Protein AF-A0A536BRX6-F1 (afdb_monomer_lite)

Radius of gyration: 28.17 Å; chains: 1; bounding box: 70×81×72 Å

Structure (mmCIF, N/CA/C/O backbone):
data_AF-A0A536BRX6-F1
#
_entry.id   AF-A0A536BRX6-F1
#
loop_
_atom_site.group_PDB
_atom_site.id
_atom_site.type_symbol
_atom_site.label_atom_id
_atom_site.label_alt_id
_atom_site.label_comp_id
_atom_site.label_asym_id
_atom_site.label_entity_id
_atom_site.label_seq_id
_atom_site.pdbx_PDB_ins_code
_atom_site.Cartn_x
_atom_site.Cartn_y
_atom_site.Cartn_z
_atom_site.occupancy
_atom_site.B_iso_or_equiv
_atom_site.auth_seq_id
_atom_site.auth_comp_id
_atom_site.auth_asym_id
_atom_site.auth_atom_id
_atom_site.pdbx_PDB_model_num
ATOM 1 N N . MET A 1 1 ? -6.468 -12.268 -11.591 1.00 80.06 1 MET A N 1
ATOM 2 C CA . MET A 1 1 ? -6.627 -13.606 -12.220 1.00 80.06 1 MET A CA 1
ATOM 3 C C . MET A 1 1 ? -5.432 -14.472 -11.866 1.00 80.06 1 MET A C 1
ATOM 5 O O . MET A 1 1 ? -4.335 -13.933 -11.810 1.00 80.06 1 MET A O 1
ATOM 9 N N . VAL A 1 2 ? -5.630 -15.777 -11.646 1.00 78.38 2 VAL A N 1
ATOM 10 C CA . VAL A 1 2 ? -4.553 -16.730 -11.321 1.00 78.38 2 VAL A CA 1
ATOM 11 C C . VAL A 1 2 ? -4.415 -17.770 -12.431 1.00 78.38 2 VAL A C 1
ATOM 13 O O . VAL A 1 2 ? -5.398 -18.395 -12.834 1.00 78.38 2 VAL A O 1
ATOM 16 N N . SER A 1 3 ? -3.195 -17.936 -12.934 1.00 79.31 3 SER A N 1
ATOM 17 C CA . SER A 1 3 ? -2.846 -18.750 -14.097 1.00 79.31 3 SER A CA 1
ATOM 18 C C . SER A 1 3 ? -1.749 -19.757 -13.757 1.00 79.31 3 SER A C 1
ATOM 20 O O . SER A 1 3 ? -0.788 -19.444 -13.060 1.00 79.31 3 SER A O 1
ATOM 22 N N . PHE A 1 4 ? -1.898 -20.967 -14.292 1.00 74.12 4 PHE A N 1
ATOM 23 C CA . PHE A 1 4 ? -0.869 -22.012 -14.283 1.00 74.12 4 PHE A CA 1
ATOM 24 C C . PHE A 1 4 ? -0.484 -22.419 -15.705 1.00 74.12 4 PHE A C 1
ATOM 26 O O . PHE A 1 4 ? 0.065 -23.503 -15.914 1.00 74.12 4 PHE A O 1
ATOM 33 N N . ALA A 1 5 ? -0.805 -21.579 -16.696 1.00 72.62 5 ALA A N 1
ATOM 34 C CA . ALA A 1 5 ? -0.227 -21.755 -18.016 1.00 72.62 5 ALA A CA 1
ATOM 35 C C . ALA A 1 5 ? 1.295 -21.692 -17.873 1.00 72.62 5 ALA A C 1
ATOM 37 O O . ALA A 1 5 ? 1.785 -20.852 -17.125 1.00 72.62 5 ALA A O 1
ATOM 38 N N . PRO A 1 6 ? 2.053 -22.513 -18.602 1.00 75.50 6 PRO A N 1
ATOM 39 C CA . PRO A 1 6 ? 3.494 -22.360 -18.686 1.00 75.50 6 PRO A CA 1
ATOM 40 C C . PRO A 1 6 ? 3.807 -21.134 -19.556 1.00 75.50 6 PRO A C 1
ATOM 42 O O . PRO A 1 6 ? 4.227 -21.264 -20.701 1.00 75.50 6 PRO A O 1
ATOM 45 N N . LEU A 1 7 ? 3.543 -19.920 -19.058 1.00 78.88 7 LEU A N 1
ATOM 46 C CA . LEU A 1 7 ? 3.581 -18.705 -19.882 1.00 78.88 7 LEU A CA 1
ATOM 47 C C . LEU A 1 7 ? 4.975 -18.440 -20.464 1.00 78.88 7 LEU A C 1
ATOM 49 O O . LEU A 1 7 ? 5.087 -17.800 -21.501 1.00 78.88 7 LEU A O 1
ATOM 53 N N . ARG A 1 8 ? 6.031 -18.985 -19.854 1.00 75.62 8 ARG A N 1
ATOM 54 C CA . ARG A 1 8 ? 7.403 -18.910 -20.374 1.00 75.62 8 ARG A CA 1
ATOM 55 C C . ARG A 1 8 ? 7.678 -19.807 -21.585 1.00 75.62 8 ARG A C 1
ATOM 57 O O . ARG A 1 8 ? 8.719 -19.635 -22.217 1.00 75.62 8 ARG A O 1
ATOM 64 N N . GLU A 1 9 ? 6.796 -20.752 -21.911 1.00 76.44 9 GLU A N 1
ATOM 65 C CA . GLU A 1 9 ? 6.904 -21.530 -23.148 1.00 76.44 9 GLU A CA 1
ATOM 66 C C . GLU A 1 9 ? 6.745 -20.626 -24.375 1.00 76.44 9 GLU A C 1
ATOM 68 O O . GLU A 1 9 ? 5.976 -19.661 -24.382 1.00 76.44 9 GLU A O 1
ATOM 73 N N . THR A 1 10 ? 7.474 -20.962 -25.438 1.00 80.62 10 THR A N 1
ATOM 74 C CA . THR A 1 10 ? 7.454 -20.221 -26.700 1.00 80.62 10 THR A CA 1
ATOM 75 C C . THR A 1 10 ? 6.024 -20.047 -27.224 1.00 80.62 10 THR A C 1
ATOM 77 O O . THR A 1 10 ? 5.248 -20.999 -27.292 1.00 80.62 10 THR A O 1
ATOM 80 N N . GLY A 1 11 ? 5.676 -18.818 -27.600 1.00 83.88 11 GLY A N 1
ATOM 81 C CA . GLY A 1 11 ? 4.370 -18.412 -28.111 1.00 83.88 11 GLY A CA 1
ATOM 82 C C . GLY A 1 11 ? 3.308 -18.090 -27.054 1.00 83.88 11 GLY A C 1
ATOM 83 O O . GLY A 1 11 ? 2.299 -17.471 -27.401 1.00 83.88 11 GLY A O 1
ATOM 84 N N . ARG A 1 12 ? 3.482 -18.477 -25.781 1.00 86.69 12 ARG A N 1
ATOM 85 C CA . ARG A 1 12 ? 2.444 -18.294 -24.747 1.00 86.69 12 ARG A CA 1
ATOM 86 C C . ARG A 1 12 ? 2.332 -16.849 -24.272 1.00 86.69 12 ARG A C 1
ATOM 88 O O . ARG A 1 12 ? 1.220 -16.332 -24.165 1.00 86.69 12 ARG A O 1
ATOM 95 N N . LEU A 1 13 ? 3.457 -16.179 -24.031 1.00 88.25 13 LEU A N 1
ATOM 96 C CA . LEU A 1 13 ? 3.479 -14.761 -23.658 1.00 88.25 13 LEU A CA 1
ATOM 97 C C . LEU A 1 13 ? 2.964 -13.873 -24.791 1.00 88.25 13 LEU A C 1
ATOM 99 O O . LEU A 1 13 ? 2.192 -12.944 -24.548 1.00 88.25 13 LEU A O 1
ATOM 103 N N . ARG A 1 14 ? 3.324 -14.191 -26.037 1.00 90.75 14 ARG A N 1
ATOM 104 C CA . ARG A 1 14 ? 2.779 -13.519 -27.216 1.00 90.75 14 ARG A CA 1
ATOM 105 C C . ARG A 1 14 ? 1.269 -13.717 -27.329 1.00 90.75 14 ARG A C 1
ATOM 107 O O . ARG A 1 14 ? 0.565 -12.734 -27.543 1.00 90.75 14 ARG A O 1
ATOM 114 N N . ALA A 1 15 ? 0.762 -14.941 -27.163 1.00 91.00 15 ALA A N 1
ATOM 115 C CA . ALA A 1 15 ? -0.676 -15.226 -27.217 1.00 91.00 15 ALA A CA 1
ATOM 116 C C . ALA A 1 15 ? -1.455 -14.468 -26.129 1.00 91.00 15 ALA A C 1
ATOM 118 O O . ALA A 1 15 ? -2.515 -13.902 -26.398 1.00 91.00 15 ALA A O 1
ATOM 119 N N . LEU A 1 16 ? -0.901 -14.385 -24.917 1.00 92.56 16 LEU A N 1
ATOM 120 C CA . LEU A 1 16 ? -1.467 -13.560 -23.855 1.00 92.56 16 LEU A CA 1
ATOM 121 C C . LEU A 1 16 ? -1.479 -12.073 -24.239 1.00 92.56 16 LEU A C 1
ATOM 123 O O . LEU A 1 16 ? -2.501 -11.409 -24.081 1.00 92.56 16 LEU A O 1
ATOM 127 N N . GLY A 1 17 ? -0.378 -11.553 -24.785 1.00 93.19 17 GLY A N 1
ATOM 128 C CA . GLY A 1 17 ? -0.314 -10.173 -25.269 1.00 93.19 17 GLY A CA 1
ATOM 129 C C . GLY A 1 17 ? -1.340 -9.876 -26.364 1.00 93.19 17 GLY A C 1
ATOM 130 O O . GLY A 1 17 ? -1.975 -8.827 -26.323 1.00 93.19 17 GLY A O 1
ATOM 131 N N . GLN A 1 18 ? -1.572 -10.822 -27.282 1.00 95.06 18 GLN A N 1
ATOM 132 C CA . GLN A 1 18 ? -2.616 -10.723 -28.310 1.00 95.06 18 GLN A CA 1
ATOM 133 C C . GLN A 1 18 ? -4.020 -10.669 -27.700 1.00 95.06 18 GLN A C 1
ATOM 135 O O . GLN A 1 18 ? -4.870 -9.920 -28.176 1.00 95.06 18 GLN A O 1
ATOM 140 N N . ALA A 1 19 ? -4.274 -11.440 -26.640 1.00 95.00 19 ALA A N 1
ATOM 141 C CA . ALA A 1 19 ? -5.548 -11.393 -25.933 1.00 95.00 19 ALA A CA 1
ATOM 142 C C . ALA A 1 19 ? -5.754 -10.046 -25.218 1.00 95.00 19 ALA A C 1
ATOM 144 O O . ALA A 1 19 ? -6.839 -9.471 -25.320 1.00 95.00 19 ALA A O 1
ATOM 145 N N . LEU A 1 20 ? -4.714 -9.516 -24.563 1.00 93.19 20 LEU A N 1
ATOM 146 C CA . LEU A 1 20 ? -4.747 -8.230 -23.849 1.00 93.19 20 LEU A CA 1
ATOM 147 C C . LEU A 1 20 ? -4.945 -7.016 -24.773 1.00 93.19 20 LEU A C 1
ATOM 149 O O . LEU A 1 20 ? -5.456 -5.991 -24.340 1.00 93.19 20 LEU A O 1
ATOM 153 N N . GLU A 1 21 ? -4.581 -7.120 -26.049 1.00 92.69 21 GLU A N 1
ATOM 154 C CA . GLU A 1 21 ? -4.819 -6.068 -27.050 1.00 92.69 21 GLU A CA 1
ATOM 155 C C . GLU A 1 21 ? -5.987 -6.382 -28.000 1.00 92.69 21 GLU A C 1
ATOM 157 O O . GLU A 1 21 ? -6.212 -5.657 -28.965 1.00 92.69 21 GLU A O 1
ATOM 162 N N . SER A 1 22 ? -6.734 -7.465 -27.746 1.00 94.25 22 SER A N 1
ATOM 163 C CA . SER A 1 22 ? -7.818 -7.926 -28.630 1.00 94.25 22 SER A CA 1
ATOM 164 C C . SER A 1 22 ? -9.044 -7.014 -28.651 1.00 94.25 22 SER A C 1
ATOM 166 O O . SER A 1 22 ? -9.933 -7.223 -29.472 1.00 94.25 22 SER A O 1
ATOM 168 N N . GLU A 1 23 ? -9.119 -6.052 -27.732 1.00 94.50 23 GLU A N 1
ATOM 169 C CA . GLU A 1 23 ? -10.196 -5.076 -27.645 1.00 94.50 23 GLU A CA 1
ATOM 170 C C . GLU A 1 23 ? -9.608 -3.667 -27.650 1.00 94.50 23 GLU A C 1
ATOM 172 O O . GLU A 1 23 ? -8.914 -3.292 -26.708 1.00 94.50 23 GLU A O 1
ATOM 177 N N . GLY A 1 24 ? -9.869 -2.891 -28.705 1.00 89.38 24 GLY A N 1
ATOM 178 C CA . GLY A 1 24 ? -9.217 -1.595 -28.926 1.00 89.38 24 GLY A CA 1
ATOM 179 C C . GLY A 1 24 ? -9.503 -0.591 -27.810 1.00 89.38 24 GLY A C 1
ATOM 180 O O . GLY A 1 24 ? -8.592 0.097 -27.347 1.00 89.38 24 GLY A O 1
ATOM 181 N N . ASP A 1 25 ? -10.740 -0.592 -27.309 1.00 89.31 25 ASP A N 1
ATOM 182 C CA . ASP A 1 25 ? -11.173 0.275 -26.211 1.00 89.31 25 ASP A CA 1
ATOM 183 C C . ASP A 1 25 ? -10.525 -0.095 -24.868 1.00 89.31 25 ASP A C 1
ATOM 185 O O . ASP A 1 25 ? -10.477 0.729 -23.960 1.00 89.31 25 ASP A O 1
ATOM 189 N N . LEU A 1 26 ? -10.013 -1.319 -24.722 1.00 91.38 26 LEU A N 1
ATOM 190 C CA . LEU A 1 26 ? -9.391 -1.814 -23.488 1.00 91.38 26 LEU A CA 1
ATOM 191 C C . LEU A 1 26 ? -7.883 -2.052 -23.636 1.00 91.38 26 LEU A C 1
ATOM 193 O O . LEU A 1 26 ? -7.212 -2.352 -22.648 1.00 91.38 26 LEU A O 1
ATOM 197 N N . ALA A 1 27 ? -7.342 -1.896 -24.844 1.00 91.69 27 ALA A N 1
ATOM 198 C CA . ALA A 1 27 ? -5.943 -2.135 -25.137 1.00 91.69 27 ALA A CA 1
ATOM 199 C C . ALA A 1 27 ? -5.053 -1.126 -24.400 1.00 91.69 27 ALA A C 1
ATOM 201 O O . ALA A 1 27 ? -5.269 0.095 -24.433 1.00 91.69 27 ALA A O 1
ATOM 202 N N . TYR A 1 28 ? -4.015 -1.651 -23.752 1.00 89.94 28 TYR A N 1
ATOM 203 C CA . TYR A 1 28 ? -3.015 -0.841 -23.074 1.00 89.94 28 TYR A CA 1
ATOM 204 C C . TYR A 1 28 ? -2.162 -0.071 -24.080 1.00 89.94 28 TYR A C 1
ATOM 206 O O . TYR A 1 28 ? -1.735 -0.601 -25.103 1.00 89.94 28 TYR A O 1
ATOM 214 N N . THR A 1 29 ? -1.885 1.193 -23.769 1.00 88.56 29 THR A N 1
ATOM 215 C CA . THR A 1 29 ? -1.084 2.086 -24.619 1.00 88.56 29 THR A CA 1
ATOM 216 C C . THR A 1 29 ? 0.354 2.234 -24.124 1.00 88.56 29 THR A C 1
ATOM 218 O O . THR A 1 29 ? 1.222 2.713 -24.856 1.00 88.56 29 THR A O 1
ATOM 221 N N . HIS A 1 30 ? 0.624 1.797 -22.896 1.00 87.25 30 HIS A N 1
ATOM 222 C CA . HIS A 1 30 ? 1.915 1.857 -22.225 1.00 87.25 30 HIS A CA 1
ATOM 223 C C . HIS A 1 30 ? 2.273 0.496 -21.630 1.00 87.25 30 HIS A C 1
ATOM 225 O O . HIS A 1 30 ? 1.392 -0.241 -21.184 1.00 87.25 30 HIS A O 1
ATOM 231 N N . GLY A 1 31 ? 3.568 0.184 -21.588 1.00 80.25 31 GLY A N 1
ATOM 232 C CA . GLY A 1 31 ? 4.069 -1.054 -20.998 1.00 80.25 31 GLY A CA 1
ATOM 233 C C . GLY A 1 31 ? 5.524 -0.940 -20.558 1.00 80.25 31 GLY A C 1
ATOM 234 O O . GLY A 1 31 ? 6.344 -0.342 -21.260 1.00 80.25 31 GLY A O 1
ATOM 235 N N . ALA A 1 32 ? 5.846 -1.494 -19.391 1.00 71.19 32 ALA A N 1
ATOM 236 C CA . ALA A 1 32 ? 7.198 -1.503 -18.833 1.00 71.19 32 ALA A CA 1
ATOM 237 C C . ALA A 1 32 ? 7.383 -2.649 -17.823 1.00 71.19 32 ALA A C 1
ATOM 239 O O . ALA A 1 32 ? 6.413 -3.266 -17.396 1.00 71.19 32 ALA A O 1
ATOM 240 N N . ARG A 1 33 ? 8.632 -2.914 -17.416 1.00 66.19 33 ARG A N 1
ATOM 241 C CA . ARG A 1 33 ? 8.960 -3.781 -16.261 1.00 66.19 33 ARG A CA 1
ATOM 242 C C . ARG A 1 33 ? 8.952 -3.021 -14.924 1.00 66.19 33 ARG A C 1
ATOM 244 O O . ARG A 1 33 ? 9.191 -3.608 -13.879 1.00 66.19 33 ARG A O 1
ATOM 251 N N . SER A 1 34 ? 8.664 -1.718 -14.956 1.00 52.88 34 SER A N 1
ATOM 252 C CA . SER A 1 34 ? 8.556 -0.835 -13.791 1.00 52.88 34 SER A CA 1
ATOM 253 C C . SER A 1 34 ? 7.218 -0.093 -13.775 1.00 52.88 34 SER A C 1
ATOM 255 O O . SER A 1 34 ? 6.615 0.156 -14.824 1.00 52.88 34 SER A O 1
ATOM 257 N N . PHE A 1 35 ? 6.747 0.246 -12.576 1.00 49.91 35 PHE A N 1
ATOM 258 C CA . PHE A 1 35 ? 5.507 0.982 -12.353 1.00 49.91 35 PHE A CA 1
ATOM 259 C C . PHE A 1 35 ? 5.808 2.440 -11.953 1.00 49.91 35 PHE A C 1
ATOM 261 O O . PHE A 1 35 ? 6.761 2.670 -11.216 1.00 49.91 35 PHE A O 1
ATOM 268 N N . PRO A 1 36 ? 5.007 3.431 -12.381 1.00 49.69 36 PRO A N 1
ATOM 269 C CA . PRO A 1 36 ? 3.987 3.319 -13.414 1.00 49.69 36 PRO A CA 1
ATOM 270 C C . PRO A 1 36 ? 4.635 3.157 -14.801 1.00 49.69 36 PRO A C 1
ATOM 272 O O . PRO A 1 36 ? 5.703 3.721 -15.060 1.00 49.69 36 PRO A O 1
ATOM 275 N N . PRO A 1 37 ? 3.997 2.438 -15.739 1.00 67.81 37 PRO A N 1
ATOM 276 C CA . PRO A 1 37 ? 4.531 2.290 -17.085 1.00 67.81 37 PRO A CA 1
ATOM 277 C C . PRO A 1 37 ? 4.371 3.614 -17.850 1.00 67.81 37 PRO A C 1
ATOM 279 O O . PRO A 1 37 ? 3.331 3.902 -18.433 1.00 67.81 37 PRO A O 1
ATOM 282 N N . ARG A 1 38 ? 5.417 4.451 -17.835 1.00 59.97 38 ARG A N 1
ATOM 283 C CA . ARG A 1 38 ? 5.426 5.778 -18.493 1.00 59.97 38 ARG A CA 1
ATOM 284 C C . ARG A 1 38 ? 5.793 5.740 -19.970 1.00 59.97 38 ARG A C 1
ATOM 286 O O . ARG A 1 38 ? 5.607 6.719 -20.685 1.00 59.97 38 ARG A O 1
ATOM 293 N N . ARG A 1 39 ? 6.344 4.624 -20.448 1.00 69.50 39 ARG A N 1
ATOM 294 C CA . ARG A 1 39 ? 6.778 4.490 -21.839 1.00 69.50 39 ARG A CA 1
ATOM 295 C C . ARG A 1 39 ? 5.616 4.022 -22.707 1.00 69.50 39 ARG A C 1
ATOM 297 O O . ARG A 1 39 ? 5.118 2.910 -22.533 1.00 69.50 39 ARG A O 1
ATOM 304 N N . LYS A 1 40 ? 5.228 4.858 -23.673 1.00 84.62 40 LYS A N 1
ATOM 305 C CA . LYS A 1 40 ? 4.269 4.480 -24.714 1.00 84.62 40 LYS A CA 1
ATOM 306 C C . LYS A 1 40 ? 4.805 3.278 -25.493 1.00 84.62 40 LYS A C 1
ATOM 308 O O . LYS A 1 40 ? 5.982 3.254 -25.875 1.00 84.62 40 LYS A O 1
ATOM 313 N N . LEU A 1 41 ? 3.947 2.289 -25.721 1.00 84.44 41 LEU A N 1
ATOM 314 C CA . LEU A 1 41 ? 4.279 1.135 -26.546 1.00 84.44 41 LEU A CA 1
ATOM 315 C C . LEU A 1 41 ? 4.592 1.620 -27.968 1.00 84.44 41 LEU A C 1
ATOM 317 O O . LEU A 1 41 ? 3.816 2.354 -28.576 1.00 84.44 41 LEU A O 1
ATOM 321 N N . ARG A 1 42 ? 5.762 1.237 -28.492 1.00 76.38 42 ARG A N 1
ATOM 322 C CA . ARG A 1 42 ? 6.191 1.572 -29.866 1.00 76.38 42 ARG A CA 1
ATOM 323 C C . ARG A 1 42 ? 5.638 0.598 -30.920 1.00 76.38 42 ARG A C 1
ATOM 325 O O . ARG A 1 42 ? 5.974 0.726 -32.089 1.00 76.38 42 ARG A O 1
ATOM 332 N N . GLY A 1 43 ? 4.826 -0.371 -30.503 1.00 82.62 43 GLY A N 1
ATOM 333 C CA . GLY A 1 43 ? 4.272 -1.451 -31.316 1.00 82.62 43 GLY A CA 1
ATOM 334 C C . GLY A 1 43 ? 3.214 -2.219 -30.522 1.00 82.62 43 GLY A C 1
ATOM 335 O O . GLY A 1 43 ? 2.689 -1.693 -29.539 1.00 82.62 43 GLY A O 1
ATOM 336 N N . ARG A 1 44 ? 2.912 -3.455 -30.928 1.00 86.81 44 ARG A N 1
ATOM 337 C CA . ARG A 1 44 ? 1.911 -4.291 -30.252 1.00 86.81 44 ARG A CA 1
ATOM 338 C C . ARG A 1 44 ? 2.417 -4.773 -28.892 1.00 86.81 44 ARG A C 1
ATOM 340 O O . ARG A 1 44 ? 3.608 -5.049 -28.725 1.00 86.81 44 ARG A O 1
ATOM 347 N N . LEU A 1 45 ? 1.514 -4.928 -27.926 1.00 87.88 45 LEU A N 1
ATOM 348 C CA . LEU A 1 45 ? 1.843 -5.514 -26.625 1.00 87.88 45 LEU A CA 1
ATOM 349 C C . LEU A 1 45 ? 2.294 -6.971 -26.792 1.00 87.88 45 LEU A C 1
ATOM 351 O O . LEU A 1 45 ? 3.235 -7.415 -26.133 1.00 87.88 45 LEU A O 1
ATOM 355 N N . ALA A 1 46 ? 1.674 -7.689 -27.731 1.00 89.81 46 ALA A N 1
ATOM 356 C CA . ALA A 1 46 ? 2.086 -9.032 -28.125 1.00 89.81 46 ALA A CA 1
ATOM 357 C C . ALA A 1 46 ? 3.556 -9.115 -28.562 1.00 89.81 46 ALA A C 1
ATOM 359 O O . ALA A 1 46 ? 4.241 -10.083 -28.230 1.00 89.81 46 ALA A O 1
ATOM 360 N N . ASP A 1 47 ? 4.051 -8.101 -29.276 1.00 87.69 47 ASP A N 1
ATOM 361 C CA . ASP A 1 47 ? 5.436 -8.064 -29.748 1.00 87.69 47 ASP A CA 1
ATOM 362 C C . ASP A 1 47 ? 6.398 -7.788 -28.594 1.00 87.69 47 ASP A C 1
ATOM 364 O O . ASP A 1 47 ? 7.450 -8.421 -28.513 1.00 87.69 47 ASP A O 1
ATOM 368 N N . LEU A 1 48 ? 6.017 -6.892 -27.672 1.00 85.06 48 LEU A N 1
ATOM 369 C CA . LEU A 1 48 ? 6.785 -6.637 -26.456 1.00 85.06 48 LEU A CA 1
ATOM 370 C C . LEU A 1 48 ? 6.942 -7.925 -25.648 1.00 85.06 48 LEU A C 1
ATOM 372 O O . LEU A 1 48 ? 8.069 -8.329 -25.393 1.00 85.06 48 LEU A O 1
ATOM 376 N N . LEU A 1 49 ? 5.841 -8.582 -25.274 1.00 86.62 49 LEU A N 1
ATOM 377 C CA . LEU A 1 49 ? 5.897 -9.811 -24.475 1.00 86.62 49 LEU A CA 1
ATOM 378 C C . LEU A 1 49 ? 6.597 -10.946 -25.236 1.00 86.62 49 LEU A C 1
ATOM 380 O O . LEU A 1 49 ? 7.437 -11.648 -24.674 1.00 86.62 49 LEU A O 1
ATOM 384 N N . GLY A 1 50 ? 6.325 -11.067 -26.537 1.00 84.31 50 GLY A N 1
ATOM 385 C CA . GLY A 1 50 ? 6.952 -12.052 -27.413 1.00 84.31 50 GLY A CA 1
ATOM 386 C C . GLY A 1 50 ? 8.469 -11.882 -27.555 1.00 84.31 50 GLY A C 1
ATOM 387 O O . GLY A 1 50 ? 9.177 -12.871 -27.709 1.00 84.31 50 GLY A O 1
ATOM 388 N N . ALA A 1 51 ? 8.999 -10.657 -27.486 1.00 83.81 51 ALA A N 1
ATOM 389 C CA . ALA A 1 51 ? 10.439 -10.400 -27.599 1.00 83.81 51 ALA A CA 1
ATOM 390 C C . ALA A 1 51 ? 11.256 -10.933 -26.410 1.00 83.81 51 ALA A C 1
ATOM 392 O O . ALA A 1 51 ? 12.481 -11.055 -26.517 1.00 83.81 51 ALA A O 1
ATOM 393 N N . TYR A 1 52 ? 10.595 -11.234 -25.291 1.00 76.25 52 TYR A N 1
ATOM 394 C CA . TYR A 1 52 ? 11.218 -11.795 -24.096 1.00 76.25 52 TYR A CA 1
ATOM 395 C C . TYR A 1 52 ? 11.043 -13.315 -23.984 1.00 76.25 52 TYR A C 1
ATOM 397 O O . TYR A 1 52 ? 11.660 -13.930 -23.117 1.00 76.25 52 TYR A O 1
ATOM 405 N N . GLU A 1 53 ? 10.278 -13.954 -24.872 1.00 74.81 53 GLU A N 1
ATOM 406 C CA . GLU A 1 53 ? 10.137 -15.413 -24.877 1.00 74.81 53 GLU A CA 1
ATOM 407 C C . GLU A 1 53 ? 11.502 -16.108 -24.989 1.00 74.81 53 GLU A C 1
ATOM 409 O O . GLU A 1 53 ? 12.347 -15.741 -25.807 1.00 74.81 53 GLU A O 1
ATOM 414 N N . GLY A 1 54 ? 11.744 -17.092 -24.119 1.00 68.00 54 GLY A N 1
ATOM 415 C CA . GLY A 1 54 ? 13.019 -17.813 -24.041 1.00 68.00 54 GLY A CA 1
ATOM 416 C C . GLY A 1 54 ? 14.217 -16.999 -23.526 1.00 68.00 54 GLY A C 1
ATOM 417 O O . GLY A 1 54 ? 15.290 -17.569 -23.357 1.00 68.00 54 GLY A O 1
ATOM 418 N N . ARG A 1 55 ? 14.058 -15.693 -23.258 1.00 70.44 55 ARG A N 1
ATOM 419 C CA . ARG A 1 55 ? 15.108 -14.818 -22.696 1.00 70.44 55 ARG A CA 1
ATOM 420 C C . ARG A 1 55 ? 14.960 -14.577 -21.198 1.00 70.44 55 ARG A C 1
ATOM 422 O O . ARG A 1 55 ? 15.875 -14.048 -20.576 1.00 70.44 55 ARG A O 1
ATOM 429 N N . LEU A 1 56 ? 13.806 -14.917 -20.633 1.00 71.31 56 LEU A N 1
ATOM 430 C CA . LEU A 1 56 ? 13.537 -14.736 -19.213 1.00 71.31 56 LEU A CA 1
ATOM 431 C C . LEU A 1 56 ? 14.239 -15.821 -18.403 1.00 71.31 56 LEU A C 1
ATOM 433 O O . LEU A 1 56 ? 14.099 -17.009 -18.705 1.00 71.31 56 LEU A O 1
ATOM 437 N N . SER A 1 57 ? 14.932 -15.415 -17.340 1.00 67.38 57 SER A N 1
ATOM 438 C CA . SER A 1 57 ? 15.545 -16.359 -16.410 1.00 67.38 57 SER A CA 1
ATOM 439 C C . SER A 1 57 ? 14.453 -17.205 -15.747 1.00 67.38 57 SER A C 1
ATOM 441 O O . SER A 1 57 ? 13.554 -16.639 -15.123 1.00 67.38 57 SER A O 1
ATOM 443 N N . PRO A 1 58 ? 14.497 -18.547 -15.835 1.00 62.56 58 PRO A N 1
ATOM 444 C CA . PRO A 1 58 ? 13.526 -19.424 -15.177 1.00 62.56 58 PRO A CA 1
ATOM 445 C C . PRO A 1 58 ? 13.713 -19.483 -13.652 1.00 62.56 58 PRO A C 1
ATOM 447 O O . PRO A 1 58 ? 13.046 -20.276 -12.992 1.00 62.56 58 PRO A O 1
ATOM 450 N N . HIS A 1 59 ? 14.661 -18.711 -13.117 1.00 59.12 59 HIS A N 1
ATOM 451 C CA . HIS A 1 59 ? 14.994 -18.626 -11.699 1.00 59.12 59 HIS A CA 1
ATOM 452 C C . HIS A 1 59 ? 14.627 -17.269 -11.089 1.00 59.12 59 HIS A C 1
ATOM 454 O O . HIS A 1 59 ? 14.805 -17.082 -9.891 1.00 59.12 59 HIS A O 1
ATOM 460 N N . GLU A 1 60 ? 14.137 -16.324 -11.896 1.00 60.94 60 GLU A N 1
ATOM 461 C CA . GLU A 1 60 ? 13.800 -14.979 -11.439 1.00 60.94 60 GLU A CA 1
ATOM 462 C C . GLU A 1 60 ? 12.327 -14.676 -11.716 1.00 60.94 60 GLU A C 1
ATOM 464 O O . GLU A 1 60 ? 11.842 -14.924 -12.832 1.00 60.94 60 GLU A O 1
ATOM 469 N N . PRO A 1 61 ? 11.593 -14.137 -10.728 1.00 66.94 61 PRO A N 1
ATOM 470 C CA . PRO A 1 61 ? 10.242 -13.684 -10.964 1.00 66.94 61 PRO A CA 1
ATOM 471 C C . PRO A 1 61 ? 10.247 -12.494 -11.927 1.00 66.94 61 PRO A C 1
ATOM 473 O O . PRO A 1 61 ? 11.087 -11.603 -11.838 1.00 66.94 61 PRO A O 1
ATOM 476 N N . GLU A 1 62 ? 9.274 -12.467 -12.829 1.00 73.62 62 GLU A N 1
ATOM 477 C CA . GLU A 1 62 ? 9.130 -11.411 -13.827 1.00 73.62 62 GLU A CA 1
ATOM 478 C C . GLU A 1 62 ? 7.870 -10.606 -13.573 1.00 73.62 62 GLU A C 1
ATOM 480 O O . GLU A 1 62 ? 6.823 -11.168 -13.254 1.00 73.62 62 GLU A O 1
ATOM 485 N N . MET A 1 63 ? 7.962 -9.289 -13.721 1.00 76.75 63 MET A N 1
ATOM 486 C CA . MET A 1 63 ? 6.823 -8.397 -13.557 1.00 76.75 63 MET A CA 1
ATOM 487 C C . MET A 1 63 ? 6.760 -7.407 -14.712 1.00 76.75 63 MET A C 1
ATOM 489 O O . MET A 1 63 ? 7.756 -6.779 -15.075 1.00 76.75 63 MET A O 1
ATOM 493 N N . TRP A 1 64 ? 5.566 -7.257 -15.272 1.00 78.12 64 TRP A N 1
ATOM 494 C CA . TRP A 1 64 ? 5.246 -6.220 -16.238 1.00 78.12 64 TRP A CA 1
ATOM 495 C C . TRP A 1 64 ? 4.052 -5.424 -15.769 1.00 78.12 64 TRP A C 1
ATOM 497 O O . TRP A 1 64 ? 3.127 -5.968 -15.177 1.00 78.12 64 TRP A O 1
ATOM 507 N N . PHE A 1 65 ? 4.070 -4.146 -16.106 1.00 79.88 65 PHE A N 1
ATOM 508 C CA . PHE A 1 65 ? 3.004 -3.206 -15.840 1.00 79.88 65 PHE A CA 1
ATOM 509 C C . PHE A 1 65 ? 2.513 -2.625 -17.152 1.00 79.88 65 PHE A C 1
ATOM 511 O O . PHE A 1 65 ? 3.308 -2.298 -18.041 1.00 79.88 65 PHE A O 1
ATOM 518 N N . PHE A 1 66 ? 1.204 -2.454 -17.247 1.00 84.50 66 PHE A N 1
ATOM 519 C CA . PHE A 1 66 ? 0.519 -1.922 -18.410 1.00 84.50 66 PHE A CA 1
ATOM 520 C C . PHE A 1 66 ? -0.383 -0.770 -17.990 1.00 84.50 66 PHE A C 1
ATOM 522 O O . PHE A 1 66 ? -0.968 -0.792 -16.908 1.00 84.50 66 PHE A O 1
ATOM 529 N N . ALA A 1 67 ? -0.491 0.250 -18.837 1.00 85.50 67 ALA A N 1
ATOM 530 C CA . ALA A 1 67 ? -1.436 1.332 -18.608 1.00 85.50 67 ALA A CA 1
ATOM 531 C C . ALA A 1 67 ? -2.077 1.817 -19.903 1.00 85.50 67 ALA A C 1
ATOM 533 O O . ALA A 1 67 ? -1.491 1.770 -20.985 1.00 85.50 67 ALA A O 1
ATOM 534 N N . ARG A 1 68 ? -3.297 2.317 -19.762 1.00 86.81 68 ARG A N 1
ATOM 535 C CA . ARG A 1 68 ? -4.061 3.042 -20.762 1.00 86.81 68 ARG A CA 1
ATOM 536 C C . ARG A 1 68 ? -4.360 4.423 -20.187 1.00 86.81 68 ARG A C 1
ATOM 538 O O . ARG A 1 68 ? -4.980 4.537 -19.136 1.00 86.81 68 ARG A O 1
ATOM 545 N N . GLN A 1 69 ? -3.892 5.459 -20.879 1.00 82.94 69 GLN A N 1
ATOM 546 C CA . GLN A 1 69 ? -4.097 6.868 -20.504 1.00 82.94 69 GLN A CA 1
ATOM 547 C C . GLN A 1 69 ? -5.312 7.509 -21.194 1.00 82.94 69 GLN A C 1
ATOM 549 O O . GLN A 1 69 ? -5.541 8.706 -21.077 1.00 82.94 69 GLN A O 1
ATOM 554 N N . GLU A 1 70 ? -6.091 6.710 -21.915 1.00 84.81 70 GLU A N 1
ATOM 555 C CA . GLU A 1 70 ? -7.330 7.112 -22.576 1.00 84.81 70 GLU A CA 1
ATOM 556 C C . GLU A 1 70 ? -8.508 6.426 -21.888 1.00 84.81 70 GLU A C 1
ATOM 558 O O . GLU A 1 70 ? -8.349 5.318 -21.380 1.00 84.81 70 GLU A O 1
ATOM 563 N N . ALA A 1 71 ? -9.688 7.046 -21.900 1.00 79.69 71 ALA A N 1
ATOM 564 C CA . ALA A 1 71 ? -10.881 6.432 -21.332 1.00 79.69 71 ALA A CA 1
ATOM 565 C C . ALA A 1 71 ? -11.210 5.088 -22.038 1.00 79.69 71 ALA A C 1
ATOM 567 O O . ALA A 1 71 ? -11.136 5.022 -23.271 1.00 79.69 71 ALA A O 1
ATOM 568 N N . PRO A 1 72 ? -11.573 4.025 -21.296 1.00 86.94 72 PRO A N 1
ATOM 569 C CA . PRO A 1 72 ? -11.484 3.928 -19.848 1.00 86.94 72 PRO A CA 1
ATOM 570 C C . PRO A 1 72 ? -10.014 3.807 -19.409 1.00 86.94 72 PRO A C 1
ATOM 572 O O . PRO A 1 72 ? -9.295 2.894 -19.819 1.00 86.94 72 PRO A O 1
ATOM 575 N N . LEU A 1 73 ? -9.578 4.725 -18.552 1.00 82.19 73 LEU A N 1
ATOM 576 C CA . LEU A 1 73 ? -8.276 4.744 -17.915 1.00 82.19 73 LEU A CA 1
ATOM 577 C C . LEU A 1 73 ? -8.078 3.425 -17.192 1.00 82.19 73 LEU A C 1
ATOM 579 O O . LEU A 1 73 ? -8.878 3.054 -16.332 1.00 82.19 73 LEU A O 1
ATOM 583 N N . GLY A 1 74 ? -7.012 2.725 -17.550 1.00 81.12 74 GLY A N 1
ATOM 584 C CA . GLY A 1 74 ? -6.756 1.372 -17.090 1.00 81.12 74 GLY A CA 1
ATOM 585 C C . GLY A 1 74 ? -5.312 1.195 -16.672 1.00 81.12 74 GLY A C 1
ATOM 586 O O . GLY A 1 74 ? -4.406 1.722 -17.311 1.00 81.12 74 GLY A O 1
ATOM 587 N N . GLU A 1 75 ? -5.083 0.417 -15.629 1.00 83.25 75 GLU A N 1
ATOM 588 C CA . GLU A 1 75 ? -3.761 -0.072 -15.247 1.00 83.25 75 GLU A CA 1
ATOM 589 C C . GLU A 1 75 ? -3.836 -1.576 -15.009 1.00 83.25 75 GLU A C 1
ATOM 591 O O . GLU A 1 75 ? -4.901 -2.113 -14.703 1.00 83.25 75 GLU A O 1
ATOM 596 N N . GLY A 1 76 ? -2.724 -2.271 -15.186 1.00 78.94 76 GLY A N 1
ATOM 597 C CA . GLY A 1 76 ? -2.650 -3.695 -14.919 1.00 78.94 76 GLY A CA 1
ATOM 598 C C . GLY A 1 76 ? -1.225 -4.184 -14.773 1.00 78.94 76 GLY A C 1
ATOM 599 O O . GLY A 1 76 ? -0.272 -3.475 -15.095 1.00 78.94 76 GLY A O 1
ATOM 600 N N . ASP A 1 77 ? -1.096 -5.412 -14.300 1.00 81.62 77 ASP A N 1
ATOM 601 C CA . ASP A 1 77 ? 0.174 -6.100 -14.141 1.00 81.62 77 ASP A CA 1
ATOM 602 C C . ASP A 1 77 ? 0.078 -7.561 -14.574 1.00 81.62 77 ASP A C 1
ATOM 604 O O . ASP A 1 77 ? -0.985 -8.188 -14.527 1.00 81.62 77 ASP A O 1
ATOM 608 N N . LEU A 1 78 ? 1.220 -8.088 -15.005 1.00 83.88 78 LEU A N 1
ATOM 609 C CA . LEU A 1 78 ? 1.467 -9.503 -15.230 1.00 83.88 78 LEU A CA 1
ATOM 610 C C . LEU A 1 78 ? 2.683 -9.902 -14.399 1.00 83.88 78 LEU A C 1
ATOM 612 O O . LEU A 1 78 ? 3.767 -9.356 -14.586 1.00 83.88 78 LEU A O 1
ATOM 616 N N . TYR A 1 79 ? 2.504 -10.882 -13.525 1.00 78.69 79 TYR A N 1
ATOM 617 C CA . TYR A 1 79 ? 3.553 -11.444 -12.688 1.00 78.69 79 TYR A CA 1
ATOM 618 C C . TYR A 1 79 ? 3.781 -12.917 -13.029 1.00 78.69 79 TYR A C 1
ATOM 620 O O . TYR A 1 79 ? 2.837 -13.713 -13.003 1.00 78.69 79 TYR A O 1
ATOM 628 N N . LEU A 1 80 ? 5.030 -13.290 -13.318 1.00 77.19 80 LEU A N 1
ATOM 629 C CA . LEU A 1 80 ? 5.457 -14.671 -13.536 1.00 77.19 80 LEU A CA 1
ATOM 630 C C . LEU A 1 80 ? 6.361 -15.126 -12.399 1.00 77.19 80 LEU A C 1
ATOM 632 O O . LEU A 1 80 ? 7.483 -14.652 -12.259 1.00 77.19 80 LEU A O 1
ATOM 636 N N . ALA A 1 81 ? 5.893 -16.094 -11.627 1.00 61.59 81 ALA A N 1
ATOM 637 C CA . ALA A 1 81 ? 6.485 -16.462 -10.352 1.00 61.59 81 ALA A CA 1
ATOM 638 C C . ALA A 1 81 ? 7.345 -17.741 -10.365 1.00 61.59 81 ALA A C 1
ATOM 640 O O . ALA A 1 81 ? 7.555 -18.305 -9.299 1.00 61.59 81 ALA A O 1
ATOM 641 N N . ASP A 1 82 ? 7.793 -18.245 -11.524 1.00 62.00 82 ASP A N 1
ATOM 642 C CA . ASP A 1 82 ? 8.539 -19.516 -11.586 1.00 62.00 82 ASP A CA 1
ATOM 643 C C . ASP A 1 82 ? 9.855 -19.446 -10.777 1.00 62.00 82 ASP A C 1
ATOM 645 O O . ASP A 1 82 ? 10.883 -19.036 -11.302 1.00 62.00 82 ASP A O 1
ATOM 649 N N . ASP A 1 83 ? 9.834 -19.857 -9.506 1.00 47.09 83 ASP A N 1
ATOM 650 C CA . ASP A 1 83 ? 11.022 -20.131 -8.692 1.00 47.09 83 ASP A CA 1
ATOM 651 C C . ASP A 1 83 ? 11.114 -21.646 -8.451 1.00 47.09 83 ASP A C 1
ATOM 653 O O . ASP A 1 83 ? 10.190 -22.288 -7.947 1.00 47.09 83 ASP A O 1
ATOM 657 N N . ARG A 1 84 ? 12.237 -22.253 -8.850 1.00 47.28 84 ARG A N 1
ATOM 658 C CA . ARG A 1 84 ? 12.510 -23.687 -8.647 1.00 47.28 84 ARG A CA 1
ATOM 659 C C . ARG A 1 84 ? 13.365 -23.977 -7.411 1.00 47.28 84 ARG A C 1
ATOM 661 O O . ARG A 1 84 ? 13.595 -25.157 -7.144 1.00 47.28 84 ARG A O 1
ATOM 668 N N . HIS A 1 85 ? 13.890 -22.968 -6.715 1.00 42.66 85 HIS A N 1
ATOM 669 C CA . HIS A 1 85 ? 14.888 -23.159 -5.657 1.00 42.66 85 HIS A CA 1
ATOM 670 C C . HIS A 1 85 ? 14.323 -23.166 -4.237 1.00 42.66 85 HIS A C 1
ATOM 672 O O . HIS A 1 85 ? 14.959 -23.776 -3.378 1.00 42.66 85 HIS A O 1
ATOM 678 N N . SER A 1 86 ? 13.144 -22.587 -3.977 1.00 39.59 86 SER A N 1
ATOM 679 C CA . SER A 1 86 ? 12.640 -22.512 -2.597 1.00 39.59 86 SER A CA 1
ATOM 680 C C . SER A 1 86 ? 11.214 -23.011 -2.340 1.00 39.59 86 SER A C 1
ATOM 682 O O . SER A 1 86 ? 10.978 -23.486 -1.240 1.00 39.59 86 SER A O 1
ATOM 684 N N . GLU A 1 87 ? 10.301 -23.066 -3.312 1.00 38.53 87 GLU A N 1
ATOM 685 C CA . GLU A 1 87 ? 8.978 -23.704 -3.163 1.00 38.53 87 GLU A CA 1
ATOM 686 C C . GLU A 1 87 ? 8.369 -23.878 -4.569 1.00 38.53 87 GLU A C 1
ATOM 688 O O . GLU A 1 87 ? 8.118 -22.908 -5.278 1.00 38.53 87 GLU A O 1
ATOM 693 N N . ARG A 1 88 ? 8.187 -25.126 -5.023 1.00 46.00 88 ARG A N 1
ATOM 694 C CA . ARG A 1 88 ? 7.581 -25.441 -6.331 1.00 46.00 88 ARG A CA 1
ATOM 695 C C . ARG A 1 88 ? 6.071 -25.121 -6.285 1.00 46.00 88 ARG A C 1
ATOM 697 O O . ARG A 1 88 ? 5.437 -25.467 -5.296 1.00 46.00 88 ARG A O 1
ATOM 704 N N . ASP A 1 89 ? 5.523 -24.546 -7.368 1.00 51.34 89 ASP A N 1
ATOM 705 C CA . ASP A 1 89 ? 4.088 -24.250 -7.645 1.00 51.34 89 ASP A CA 1
ATOM 706 C C . ASP A 1 89 ? 3.543 -22.826 -7.381 1.00 51.34 89 ASP A C 1
ATOM 708 O O . ASP A 1 89 ? 2.377 -22.663 -7.011 1.00 51.34 89 ASP A O 1
ATOM 712 N N . MET A 1 90 ? 4.310 -21.767 -7.657 1.00 58.75 90 MET A N 1
ATOM 713 C CA . MET A 1 90 ? 3.748 -20.407 -7.645 1.00 58.75 90 MET A CA 1
ATOM 714 C C . MET A 1 90 ? 2.987 -20.078 -8.949 1.00 58.75 90 MET A C 1
ATOM 716 O O . MET A 1 90 ? 3.573 -20.156 -10.032 1.00 58.75 90 MET A O 1
ATOM 720 N N . PRO A 1 91 ? 1.695 -19.694 -8.892 1.00 70.12 91 PRO A N 1
ATOM 721 C CA . PRO A 1 91 ? 0.957 -19.282 -10.080 1.00 70.12 91 PRO A CA 1
ATOM 722 C C . PRO A 1 91 ? 1.442 -17.954 -10.652 1.00 70.12 91 PRO A C 1
ATOM 724 O O . PRO A 1 91 ? 1.895 -17.064 -9.935 1.00 70.12 91 PRO A O 1
ATOM 727 N N . HIS A 1 92 ? 1.212 -17.773 -11.947 1.00 79.75 92 HIS A N 1
ATOM 728 C CA . HIS A 1 92 ? 1.232 -16.458 -12.566 1.00 79.75 92 HIS A CA 1
ATOM 729 C C . HIS A 1 92 ? -0.025 -15.674 -12.181 1.00 79.75 92 HIS A C 1
ATOM 731 O O . HIS A 1 92 ? -1.112 -16.248 -12.041 1.00 79.75 92 HIS A O 1
ATOM 737 N N . SER A 1 93 ? 0.090 -14.355 -12.061 1.00 81.00 93 SER A N 1
ATOM 738 C CA . SER A 1 93 ? -1.066 -13.487 -11.834 1.00 81.00 93 SER A CA 1
ATOM 739 C C . SER A 1 93 ? -1.170 -12.399 -12.884 1.00 81.00 93 SER A C 1
ATOM 741 O O . SER A 1 93 ? -0.169 -11.820 -13.291 1.00 81.00 93 SER A O 1
ATOM 743 N N . ILE A 1 94 ? -2.402 -12.121 -13.302 1.00 87.12 94 ILE A N 1
ATOM 744 C CA . ILE A 1 94 ? -2.743 -10.998 -14.179 1.00 87.12 94 ILE A CA 1
ATOM 745 C C . ILE A 1 94 ? -3.815 -10.182 -13.482 1.00 87.12 94 ILE A C 1
ATOM 747 O O . ILE A 1 94 ? -4.872 -10.732 -13.145 1.00 87.12 94 ILE A O 1
ATOM 751 N N . ASN A 1 95 ? -3.573 -8.894 -13.283 1.00 84.75 95 ASN A N 1
ATOM 752 C CA . ASN A 1 95 ? -4.531 -7.996 -12.650 1.00 84.75 95 ASN A CA 1
ATOM 753 C C . ASN A 1 95 ? -4.740 -6.749 -13.497 1.00 84.75 95 ASN A C 1
ATOM 755 O O . ASN A 1 95 ? -3.859 -6.331 -14.243 1.00 84.75 95 ASN A O 1
ATOM 759 N N . ALA A 1 96 ? -5.936 -6.180 -13.393 1.00 85.81 96 ALA A N 1
ATOM 760 C CA . ALA A 1 96 ? -6.303 -4.963 -14.090 1.00 85.81 96 ALA A CA 1
ATOM 761 C C . ALA A 1 96 ? -7.340 -4.184 -13.279 1.00 85.81 96 ALA A C 1
ATOM 763 O O . ALA A 1 96 ? -8.221 -4.777 -12.650 1.00 85.81 96 ALA A O 1
ATOM 764 N N . ALA A 1 97 ? -7.255 -2.861 -13.334 1.00 84.38 97 ALA A N 1
ATOM 765 C CA . ALA A 1 97 ? -8.230 -1.940 -12.781 1.00 84.38 97 ALA A CA 1
ATOM 766 C C . ALA A 1 97 ? -8.515 -0.834 -13.796 1.00 84.38 97 ALA A C 1
ATOM 768 O O . ALA A 1 97 ? -7.595 -0.322 -14.428 1.00 84.38 97 ALA A O 1
ATOM 769 N N . PHE A 1 98 ? -9.784 -0.450 -13.919 1.00 84.38 98 PHE A N 1
ATOM 770 C CA . PHE A 1 98 ? -10.221 0.651 -14.773 1.00 84.38 98 PHE A CA 1
ATOM 771 C C . PHE A 1 98 ? -10.969 1.702 -13.947 1.00 84.38 98 PHE A C 1
ATOM 773 O O . PHE A 1 98 ? -11.681 1.343 -13.005 1.00 84.38 98 PHE A O 1
ATOM 780 N N . ARG A 1 99 ? -10.788 2.990 -14.266 1.00 77.69 99 ARG A N 1
ATOM 781 C CA . ARG A 1 99 ? -11.158 4.119 -13.388 1.00 77.69 99 ARG A CA 1
ATOM 782 C C . ARG A 1 99 ? -12.360 4.954 -13.850 1.00 77.69 99 ARG A C 1
ATOM 784 O O . ARG A 1 99 ? -12.681 5.935 -13.191 1.00 77.69 99 ARG A O 1
ATOM 791 N N . ASP A 1 100 ? -13.090 4.528 -14.878 1.00 83.62 100 ASP A N 1
ATOM 792 C CA . ASP A 1 100 ? -14.215 5.295 -15.438 1.00 83.62 100 ASP A CA 1
ATOM 793 C C . ASP A 1 100 ? -15.555 4.568 -15.260 1.00 83.62 100 ASP A C 1
ATOM 795 O O . ASP A 1 100 ? -15.972 3.818 -16.146 1.00 83.62 100 ASP A O 1
ATOM 799 N N . PRO A 1 101 ? -16.263 4.758 -14.129 1.00 79.31 101 PRO A N 1
ATOM 800 C CA . PRO A 1 101 ? -17.490 4.017 -13.828 1.00 79.31 101 PRO A CA 1
ATOM 801 C C . PRO A 1 101 ? -18.576 4.212 -14.892 1.00 79.31 101 PRO A C 1
ATOM 803 O O . PRO A 1 101 ? -19.290 3.264 -15.217 1.00 79.31 101 PRO A O 1
ATOM 806 N N . GLU A 1 102 ? -18.659 5.405 -15.486 1.00 83.69 102 GLU A N 1
ATOM 807 C CA . GLU A 1 102 ? -19.615 5.723 -16.550 1.00 83.69 102 GLU A CA 1
ATOM 808 C C . GLU A 1 102 ? -19.429 4.840 -17.787 1.00 83.69 102 GLU A C 1
ATOM 810 O O . GLU A 1 102 ? -20.412 4.432 -18.410 1.00 83.69 102 GLU A O 1
ATOM 815 N N . TRP A 1 103 ? -18.187 4.462 -18.110 1.00 88.88 103 TRP A N 1
ATOM 816 C CA . TRP A 1 103 ? -17.903 3.595 -19.250 1.00 88.88 103 TRP A CA 1
ATOM 817 C C . TRP A 1 103 ? -18.574 2.222 -19.091 1.00 88.88 103 TRP A C 1
ATOM 819 O O . TRP A 1 103 ? -19.096 1.671 -20.063 1.00 88.88 103 TRP A O 1
ATOM 829 N N . PHE A 1 104 ? -18.648 1.716 -17.856 1.00 87.81 104 PHE A N 1
ATOM 830 C CA . PHE A 1 104 ? -19.199 0.403 -17.504 1.00 87.81 104 PHE A CA 1
ATOM 831 C C . PHE A 1 104 ? -20.722 0.395 -17.292 1.00 87.81 104 PHE A C 1
ATOM 833 O O . PHE A 1 104 ? -21.278 -0.622 -16.883 1.00 87.81 104 PHE A O 1
ATOM 840 N N . THR A 1 105 ? -21.426 1.498 -17.559 1.00 85.38 105 THR A N 1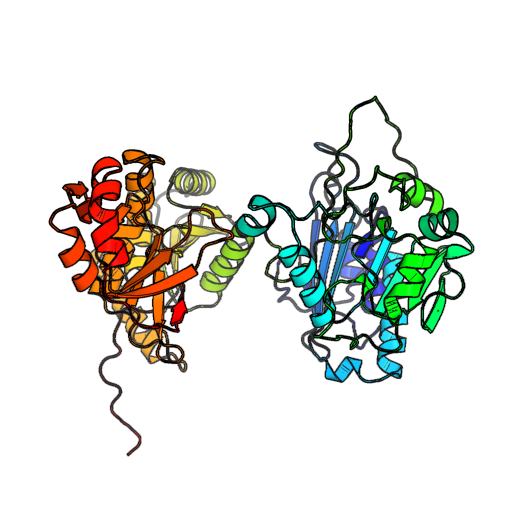
ATOM 841 C CA . THR A 1 105 ? -22.898 1.549 -17.442 1.00 85.38 105 THR A CA 1
ATOM 842 C C . THR A 1 105 ? -23.620 0.972 -18.666 1.00 85.38 105 THR A C 1
ATOM 844 O O . THR A 1 105 ? -24.771 0.543 -18.568 1.00 85.38 105 THR A O 1
ATOM 847 N N . SER A 1 106 ? -22.951 0.911 -19.822 1.00 92.81 106 SER A N 1
ATOM 848 C CA . SER A 1 106 ? -23.528 0.378 -21.060 1.00 92.81 106 SER A CA 1
ATOM 849 C C . SER A 1 106 ? -23.538 -1.152 -21.075 1.00 92.81 106 SER A C 1
ATOM 851 O O . SER A 1 106 ? -22.496 -1.797 -20.952 1.00 92.81 106 SER A O 1
ATOM 853 N N . LYS A 1 107 ? -24.711 -1.747 -21.335 1.00 92.50 107 LYS A N 1
ATOM 854 C CA . LYS A 1 107 ? -24.861 -3.204 -21.516 1.00 92.50 107 LYS A CA 1
ATOM 855 C C . LYS A 1 107 ? -23.985 -3.751 -22.644 1.00 92.50 107 LYS A C 1
ATOM 857 O O . LYS A 1 107 ? -23.501 -4.875 -22.549 1.00 92.50 107 LYS A O 1
ATOM 862 N N . GLU A 1 108 ? -23.795 -2.982 -23.711 1.00 94.38 108 GLU A N 1
ATOM 863 C CA . GLU A 1 108 ? -22.950 -3.373 -24.840 1.00 94.38 108 GLU A CA 1
ATOM 864 C C . GLU A 1 108 ? -21.476 -3.436 -24.427 1.00 94.38 108 GLU A C 1
ATOM 866 O O . GLU A 1 108 ? -20.831 -4.468 -24.608 1.00 94.38 108 GLU A O 1
ATOM 871 N N . ARG A 1 109 ? -20.982 -2.394 -23.747 1.00 93.88 109 ARG A N 1
ATOM 872 C CA . ARG A 1 109 ? -19.606 -2.349 -23.229 1.00 93.88 109 ARG A CA 1
ATOM 873 C C . ARG A 1 109 ? -19.345 -3.409 -22.162 1.00 93.88 109 ARG A C 1
ATOM 875 O O . ARG A 1 109 ? -18.270 -3.994 -22.140 1.00 93.88 109 ARG A O 1
ATOM 882 N N . LEU A 1 110 ? -20.329 -3.727 -21.319 1.00 94.19 110 LEU A N 1
ATOM 883 C CA . LEU A 1 110 ? -20.221 -4.826 -20.352 1.00 94.19 110 LEU A CA 1
ATOM 884 C C . LEU A 1 110 ? -20.132 -6.202 -21.030 1.00 94.19 110 LEU A C 1
ATOM 886 O O . LEU A 1 110 ? -19.363 -7.054 -20.581 1.00 94.19 110 LEU A O 1
ATOM 890 N N . ARG A 1 111 ? -20.873 -6.429 -22.124 1.00 93.94 111 ARG A N 1
ATOM 891 C CA . ARG A 1 111 ? -20.741 -7.657 -22.931 1.00 93.94 111 ARG A CA 1
ATOM 892 C C . ARG A 1 111 ? -19.369 -7.736 -23.595 1.00 93.94 111 ARG A C 1
ATOM 894 O O . ARG A 1 111 ? -18.745 -8.793 -23.551 1.00 93.94 111 ARG A O 1
ATOM 901 N N . MET A 1 112 ? -18.897 -6.624 -24.154 1.00 95.00 112 MET A N 1
ATOM 902 C CA . MET A 1 112 ? -17.567 -6.508 -24.752 1.00 95.00 112 MET A CA 1
ATOM 903 C C . MET A 1 112 ? -16.461 -6.795 -23.728 1.00 95.00 112 MET A C 1
ATOM 905 O O . MET A 1 112 ? -15.608 -7.646 -23.973 1.00 95.00 112 MET A O 1
ATOM 909 N N . LEU A 1 113 ? -16.529 -6.175 -22.544 1.00 95.06 113 LEU A N 1
ATOM 910 C CA . LEU A 1 113 ? -15.604 -6.418 -21.438 1.00 95.06 113 LEU A CA 1
ATOM 911 C C . LEU A 1 113 ? -15.599 -7.892 -21.026 1.00 95.06 113 LEU A C 1
ATOM 913 O O . LEU A 1 113 ? -14.536 -8.482 -20.876 1.00 95.06 113 LEU A O 1
ATOM 917 N N . ALA A 1 114 ? -16.767 -8.511 -20.866 1.00 95.38 114 ALA A N 1
ATOM 918 C CA . ALA A 1 114 ? -16.838 -9.909 -20.458 1.00 95.38 114 ALA A CA 1
ATOM 919 C C . ALA A 1 114 ? -16.255 -10.864 -21.518 1.00 95.38 114 ALA A C 1
ATOM 921 O O . ALA A 1 114 ? -15.564 -11.824 -21.170 1.00 95.38 114 ALA A O 1
ATOM 922 N N . ALA A 1 115 ? -16.472 -10.583 -22.807 1.00 95.75 115 ALA A N 1
ATOM 923 C CA . ALA A 1 115 ? -15.852 -11.332 -23.898 1.00 95.75 115 ALA A CA 1
ATOM 924 C C . ALA A 1 115 ? -14.324 -11.149 -23.915 1.00 95.75 115 ALA A C 1
ATOM 926 O O . ALA A 1 115 ? -13.591 -12.128 -24.052 1.00 95.75 115 ALA A O 1
ATOM 927 N N . TYR A 1 116 ? -13.841 -9.919 -23.716 1.00 96.12 116 TYR A N 1
ATOM 928 C CA . TYR A 1 116 ? -12.418 -9.608 -23.571 1.00 96.12 116 TYR A CA 1
ATOM 929 C C . TYR A 1 116 ? -11.782 -10.375 -22.400 1.00 96.12 116 TYR A C 1
ATOM 931 O O . TYR A 1 116 ? -10.805 -11.098 -22.596 1.00 96.12 116 TYR A O 1
ATOM 939 N N . LEU A 1 117 ? -12.378 -10.308 -21.205 1.00 96.19 117 LEU A N 1
ATOM 940 C CA . LEU A 1 117 ? -11.903 -11.021 -20.015 1.00 96.19 117 LEU A CA 1
ATOM 941 C C . LEU A 1 117 ? -11.862 -12.539 -20.231 1.00 96.19 117 LEU A C 1
ATOM 943 O O . LEU A 1 117 ? -10.913 -13.192 -19.802 1.00 96.19 117 LEU A O 1
ATOM 947 N N . THR A 1 118 ? -12.852 -13.092 -20.937 1.00 96.38 118 THR A N 1
ATOM 948 C CA . THR A 1 118 ? -12.897 -14.522 -21.280 1.00 96.38 118 THR A CA 1
ATOM 949 C C . THR A 1 118 ? -11.734 -14.913 -22.191 1.00 96.38 118 THR A C 1
ATOM 951 O O . THR A 1 118 ? -11.047 -15.890 -21.901 1.00 96.38 118 THR A O 1
ATOM 954 N N . ARG A 1 119 ? -11.444 -14.121 -23.236 1.00 95.44 119 ARG A N 1
ATOM 955 C CA . ARG A 1 119 ? -10.291 -14.359 -24.127 1.00 95.44 119 ARG A CA 1
ATOM 956 C C . ARG A 1 119 ? -8.966 -14.307 -23.374 1.00 95.44 119 ARG A C 1
ATOM 958 O O . ARG A 1 119 ? -8.107 -15.155 -23.594 1.00 95.44 119 ARG A O 1
ATOM 965 N N . VAL A 1 120 ? -8.804 -13.335 -22.476 1.00 95.19 120 VAL A N 1
ATOM 966 C CA . VAL A 1 120 ? -7.595 -13.199 -21.647 1.00 95.19 120 VAL A CA 1
ATOM 967 C C . VAL A 1 120 ? -7.449 -14.388 -20.692 1.00 95.19 120 VAL A C 1
ATOM 969 O O . VAL A 1 120 ? -6.353 -14.932 -20.559 1.00 95.19 120 VAL A O 1
ATOM 972 N N . ALA A 1 121 ? -8.541 -14.832 -20.066 1.00 94.69 121 ALA A N 1
ATOM 973 C CA . ALA A 1 121 ? -8.532 -15.979 -19.162 1.00 94.69 121 ALA A CA 1
ATOM 974 C C . ALA A 1 121 ? -8.227 -17.305 -19.870 1.00 94.69 121 ALA A C 1
ATOM 976 O O . ALA A 1 121 ? -7.406 -18.077 -19.371 1.00 94.69 121 ALA A O 1
ATOM 977 N N . ASP A 1 122 ? -8.811 -17.534 -21.048 1.00 93.06 122 ASP A N 1
ATOM 978 C CA . ASP A 1 122 ? -8.506 -18.696 -21.886 1.00 93.06 122 ASP A CA 1
ATOM 979 C C . ASP A 1 122 ? -7.041 -18.672 -22.356 1.00 93.06 122 ASP A C 1
ATOM 981 O O . ASP A 1 122 ? -6.337 -19.673 -22.219 1.00 93.06 122 ASP A O 1
ATOM 985 N N . ALA A 1 123 ? -6.542 -17.526 -22.840 1.00 92.00 123 ALA A N 1
ATOM 986 C CA . ALA A 1 123 ? -5.149 -17.387 -23.278 1.00 92.00 123 ALA A CA 1
ATOM 987 C C . ALA A 1 123 ? -4.150 -17.654 -22.140 1.00 92.00 123 ALA A C 1
ATOM 989 O O . ALA A 1 123 ? -3.089 -18.241 -22.357 1.00 92.00 123 ALA A O 1
ATOM 990 N N . ALA A 1 124 ? -4.511 -17.271 -20.914 1.00 89.81 124 ALA A N 1
ATOM 991 C CA . ALA A 1 124 ? -3.731 -17.538 -19.717 1.00 89.81 124 ALA A CA 1
ATOM 992 C C . ALA A 1 124 ? -3.978 -18.933 -19.115 1.00 89.81 124 ALA A C 1
ATOM 994 O O . ALA A 1 124 ? -3.383 -19.242 -18.085 1.00 89.81 124 ALA A O 1
ATOM 995 N N . SER A 1 125 ? -4.855 -19.771 -19.680 1.00 89.00 125 SER A N 1
ATOM 996 C CA . SER A 1 125 ? -5.283 -21.047 -19.081 1.00 89.00 125 SER A CA 1
ATOM 997 C C . SER A 1 125 ? -5.627 -20.907 -17.587 1.00 89.00 125 SER A C 1
ATOM 999 O O . SER A 1 125 ? -5.136 -21.662 -16.732 1.00 89.00 125 SER A O 1
ATOM 1001 N N . ALA A 1 126 ? -6.406 -19.875 -17.257 1.00 91.12 126 ALA A N 1
ATOM 1002 C CA . ALA A 1 126 ? -6.647 -19.456 -15.884 1.00 91.12 126 ALA A CA 1
ATOM 1003 C C . ALA A 1 126 ? -7.258 -20.577 -15.029 1.00 91.12 126 ALA A C 1
ATOM 1005 O O . ALA A 1 126 ? -8.163 -21.292 -15.454 1.00 91.12 126 ALA A O 1
ATOM 1006 N N . PHE A 1 127 ? -6.774 -20.709 -13.794 1.00 91.25 127 PHE A N 1
ATOM 1007 C CA . PHE A 1 127 ? -7.398 -21.561 -12.780 1.00 91.25 127 PHE A CA 1
ATOM 1008 C C . PHE A 1 127 ? -8.728 -20.961 -12.335 1.00 91.25 127 PHE A C 1
ATOM 1010 O O . PHE A 1 127 ? -9.776 -21.602 -12.395 1.00 91.25 127 PHE A O 1
ATOM 1017 N N . TYR A 1 128 ? -8.666 -19.689 -11.947 1.00 93.31 128 TYR A N 1
ATOM 1018 C CA . TYR A 1 128 ? -9.807 -18.888 -11.544 1.00 93.31 128 TYR A CA 1
ATOM 1019 C C . TYR A 1 128 ? -9.571 -17.422 -11.924 1.00 93.31 128 TYR A C 1
ATOM 1021 O O . TYR A 1 128 ? -8.462 -16.889 -11.770 1.00 93.31 128 TYR A O 1
ATOM 1029 N N . ALA A 1 129 ? -10.619 -16.753 -12.397 1.00 93.88 129 ALA A N 1
ATOM 1030 C CA . ALA A 1 129 ? -10.617 -15.314 -12.632 1.00 93.88 129 ALA A CA 1
ATOM 1031 C C . ALA A 1 129 ? -11.953 -14.704 -12.212 1.00 93.88 129 ALA A C 1
ATOM 1033 O O . ALA A 1 129 ? -12.981 -15.376 -12.210 1.00 93.88 129 ALA A O 1
ATOM 1034 N N . TYR A 1 130 ? -11.942 -13.421 -11.867 1.00 94.88 130 TYR A N 1
ATOM 1035 C CA . TYR A 1 130 ? -13.154 -12.696 -11.520 1.00 94.88 130 TYR A CA 1
ATOM 1036 C C . TYR A 1 130 ? -13.039 -11.217 -11.888 1.00 94.88 130 TYR A C 1
ATOM 1038 O O . TYR A 1 130 ? -11.937 -10.679 -12.003 1.00 94.88 130 TYR A O 1
ATOM 1046 N N . CYS A 1 131 ? -14.187 -10.561 -12.047 1.00 94.81 131 CYS A N 1
ATOM 1047 C CA . CYS A 1 131 ? -14.306 -9.118 -12.215 1.00 94.81 131 CYS A CA 1
ATOM 1048 C C . CYS A 1 131 ? -15.525 -8.607 -11.433 1.00 94.81 131 CYS A C 1
ATOM 1050 O O . CYS A 1 131 ? -16.597 -9.217 -11.447 1.00 94.81 131 CYS A O 1
ATOM 1052 N N . GLY A 1 132 ? -15.360 -7.484 -10.737 1.00 91.56 132 GLY A N 1
ATOM 1053 C CA . GLY A 1 132 ? -16.403 -6.831 -9.949 1.00 91.56 132 GLY A CA 1
ATOM 1054 C C . GLY A 1 132 ? -16.048 -5.373 -9.665 1.00 91.56 132 GLY A C 1
ATOM 1055 O O . GLY A 1 132 ? -14.916 -4.952 -9.906 1.00 91.56 132 GLY A O 1
ATOM 1056 N N . SER A 1 133 ? -17.010 -4.598 -9.159 1.00 89.44 133 SER A N 1
ATOM 1057 C CA . SER A 1 133 ? -16.759 -3.202 -8.798 1.00 89.44 133 SER A CA 1
ATOM 1058 C C . SER A 1 133 ? -15.828 -3.094 -7.589 1.00 89.44 133 SER A C 1
ATOM 1060 O O . SER A 1 133 ? -15.892 -3.905 -6.658 1.00 89.44 133 SER A O 1
ATOM 1062 N N . GLY A 1 134 ? -14.990 -2.052 -7.577 1.00 80.50 134 GLY A N 1
ATOM 1063 C CA . GLY A 1 134 ? -14.102 -1.760 -6.449 1.00 80.50 134 GLY A CA 1
ATOM 1064 C C . GLY A 1 134 ? -14.849 -1.684 -5.115 1.00 80.50 134 GLY A C 1
ATOM 1065 O O . GLY A 1 134 ? -14.351 -2.189 -4.114 1.00 80.50 134 GLY A O 1
ATOM 1066 N N . ASP A 1 135 ? -16.080 -1.172 -5.127 1.00 83.69 135 ASP A N 1
ATOM 1067 C CA . ASP A 1 135 ? -16.932 -1.037 -3.945 1.00 83.69 135 ASP A CA 1
ATOM 1068 C C . ASP A 1 135 ? -17.341 -2.377 -3.321 1.00 83.69 135 ASP A C 1
ATOM 1070 O O . ASP A 1 135 ? -17.300 -2.536 -2.099 1.00 83.69 135 ASP A O 1
ATOM 1074 N N . VAL A 1 136 ? -17.719 -3.365 -4.142 1.00 84.44 136 VAL A N 1
ATOM 1075 C CA . VAL A 1 136 ? -18.087 -4.707 -3.658 1.00 84.44 136 VAL A CA 1
ATOM 1076 C C . VAL A 1 136 ? -16.855 -5.425 -3.106 1.00 84.44 136 VAL A C 1
ATOM 1078 O O . VAL A 1 136 ? -16.931 -6.072 -2.058 1.00 84.44 136 VAL A O 1
ATOM 1081 N N . LEU A 1 137 ? -15.702 -5.271 -3.767 1.00 83.12 137 LEU A N 1
ATOM 1082 C CA . LEU A 1 137 ? -14.427 -5.787 -3.265 1.00 83.12 137 LEU A CA 1
ATOM 1083 C C . LEU A 1 137 ? -14.055 -5.138 -1.920 1.00 83.12 137 LEU A C 1
ATOM 1085 O O . LEU A 1 137 ? -13.658 -5.836 -0.986 1.00 83.12 137 LEU A O 1
ATOM 1089 N N . ASP A 1 138 ? -14.225 -3.822 -1.793 1.00 76.38 138 ASP A N 1
ATOM 1090 C CA . ASP A 1 138 ? -13.899 -3.074 -0.577 1.00 76.38 138 ASP A CA 1
ATOM 1091 C C . ASP A 1 138 ? -14.830 -3.434 0.580 1.00 76.38 138 ASP A C 1
ATOM 1093 O O . ASP A 1 138 ? -14.378 -3.595 1.719 1.00 76.38 138 ASP A O 1
ATOM 1097 N N . GLN A 1 139 ? -16.126 -3.604 0.310 1.00 83.06 139 GLN A N 1
ATOM 1098 C CA . GLN A 1 139 ? -17.068 -4.068 1.320 1.00 83.06 139 GLN A CA 1
ATOM 1099 C C . GLN A 1 139 ? -16.710 -5.476 1.798 1.00 83.06 139 GLN A C 1
ATOM 1101 O O . GLN A 1 139 ? -16.717 -5.707 3.007 1.00 83.06 139 GLN A O 1
ATOM 1106 N N . ARG A 1 140 ? -16.322 -6.392 0.899 1.00 84.31 140 ARG A N 1
ATOM 1107 C CA . ARG A 1 140 ? -15.856 -7.729 1.296 1.00 84.31 140 ARG A CA 1
ATOM 1108 C C . ARG A 1 140 ? -14.703 -7.648 2.281 1.00 84.31 140 ARG A C 1
ATOM 1110 O O . ARG A 1 140 ? -14.772 -8.253 3.347 1.00 84.31 140 ARG A O 1
ATOM 1117 N N . VAL A 1 141 ? -13.669 -6.877 1.954 1.00 77.00 141 VAL A N 1
ATOM 1118 C CA . VAL A 1 141 ? -12.505 -6.718 2.835 1.00 77.00 141 VAL A CA 1
ATOM 1119 C C . VAL A 1 141 ? -12.932 -6.181 4.202 1.00 77.00 141 VAL A C 1
ATOM 1121 O O . VAL A 1 141 ? -12.508 -6.720 5.223 1.00 77.00 141 VAL A O 1
ATOM 1124 N N . LYS A 1 142 ? -13.817 -5.176 4.241 1.00 76.38 142 LYS A N 1
ATOM 1125 C CA . LYS A 1 142 ? -14.346 -4.619 5.496 1.00 76.38 142 LYS A CA 1
ATOM 1126 C C . LYS A 1 142 ? -15.122 -5.653 6.316 1.00 76.38 142 LYS A C 1
ATOM 1128 O O . LYS A 1 142 ? -14.973 -5.673 7.535 1.00 76.38 142 LYS A O 1
ATOM 1133 N N . LEU A 1 143 ? -15.935 -6.497 5.680 1.00 76.25 143 LEU A N 1
ATOM 1134 C CA . LEU A 1 143 ? -16.712 -7.542 6.356 1.00 76.25 143 LEU A CA 1
ATOM 1135 C C . LEU A 1 143 ? -15.802 -8.629 6.946 1.00 76.25 143 LEU A C 1
ATOM 1137 O O . LEU A 1 143 ? -15.867 -8.881 8.151 1.00 76.25 143 LEU A O 1
ATOM 1141 N N . LEU A 1 144 ? -14.861 -9.145 6.145 1.00 72.94 144 LEU A N 1
ATOM 1142 C CA . LEU A 1 144 ? -13.846 -10.104 6.599 1.00 72.94 144 LEU A CA 1
ATOM 1143 C C . LEU A 1 144 ? -13.022 -9.553 7.777 1.00 72.94 144 LEU A C 1
ATOM 1145 O O . LEU A 1 144 ? -12.798 -10.254 8.760 1.00 72.94 144 LEU A O 1
ATOM 1149 N N . GLN A 1 145 ? -12.613 -8.280 7.721 1.00 67.12 145 GLN A N 1
ATOM 1150 C CA . GLN A 1 145 ? -11.863 -7.623 8.800 1.00 67.12 145 GLN A CA 1
ATOM 1151 C C . GLN A 1 145 ? -12.694 -7.417 10.069 1.00 67.12 145 GLN A C 1
ATOM 1153 O O . GLN A 1 145 ? -12.218 -7.669 11.178 1.00 67.12 145 GLN A O 1
ATOM 1158 N N . ARG A 1 146 ? -13.935 -6.940 9.923 1.00 63.25 146 ARG A N 1
ATOM 1159 C CA . ARG A 1 146 ? -14.828 -6.627 11.046 1.00 63.25 146 ARG A CA 1
ATOM 1160 C C . ARG A 1 146 ? -15.155 -7.867 11.871 1.00 63.25 146 ARG A C 1
ATOM 1162 O O . ARG A 1 146 ? -15.235 -7.776 13.097 1.00 63.25 146 ARG A O 1
ATOM 1169 N N . ASN A 1 147 ? -15.328 -9.000 11.202 1.00 53.41 147 ASN A N 1
ATOM 1170 C CA . ASN A 1 147 ? -15.755 -10.247 11.823 1.00 53.41 147 ASN A CA 1
ATOM 1171 C C . ASN A 1 147 ? -14.585 -11.240 12.018 1.00 53.41 147 ASN A C 1
ATOM 1173 O O . ASN A 1 147 ? -14.816 -12.386 12.392 1.00 53.41 147 ASN A O 1
ATOM 1177 N N . ALA A 1 148 ? -13.328 -10.811 11.824 1.00 52.66 148 ALA A N 1
ATOM 1178 C CA . ALA A 1 148 ? -12.149 -11.605 12.171 1.00 52.66 148 ALA A CA 1
ATOM 1179 C C . ALA A 1 148 ? -12.069 -11.832 13.693 1.00 52.66 148 ALA A C 1
ATOM 1181 O O . ALA A 1 148 ? -12.126 -10.876 14.482 1.00 52.66 148 ALA A O 1
ATOM 1182 N N . GLU A 1 149 ? -11.924 -13.094 14.102 1.00 43.94 149 GLU A N 1
ATOM 1183 C CA . GLU A 1 149 ? -12.002 -13.534 15.504 1.00 43.94 149 GLU A CA 1
ATOM 1184 C C . GLU A 1 149 ? -10.777 -13.144 16.355 1.00 43.94 149 GLU A C 1
ATOM 1186 O O . GLU A 1 149 ? -10.877 -13.093 17.580 1.00 43.94 149 GLU A O 1
ATOM 1191 N N . THR A 1 150 ? -9.626 -12.810 15.752 1.00 41.66 150 THR A N 1
ATOM 1192 C CA . THR A 1 150 ? -8.362 -12.592 16.485 1.00 41.66 150 THR A CA 1
ATOM 1193 C C . THR A 1 150 ? -7.783 -11.177 16.339 1.00 41.66 150 THR A C 1
ATOM 1195 O O . THR A 1 150 ? -7.818 -10.554 15.277 1.00 41.66 150 THR A O 1
ATOM 1198 N N . ILE A 1 151 ? -7.199 -10.665 17.436 1.00 34.84 151 ILE A N 1
ATOM 1199 C CA . ILE A 1 151 ? -6.558 -9.335 17.534 1.00 34.84 151 ILE A CA 1
ATOM 1200 C C . ILE A 1 151 ? -5.371 -9.197 16.566 1.00 34.84 151 ILE A C 1
ATOM 1202 O O . ILE A 1 151 ? -5.217 -8.147 15.949 1.00 34.84 151 ILE A O 1
ATOM 1206 N N . PHE A 1 152 ? -4.590 -10.261 16.351 1.00 32.91 152 PHE A N 1
ATOM 1207 C CA . PHE A 1 152 ? -3.485 -10.262 15.382 1.00 32.91 152 PHE A CA 1
ATOM 1208 C C . PHE A 1 152 ? -3.965 -10.102 13.928 1.00 32.91 152 PHE A C 1
ATOM 1210 O O . PHE A 1 152 ? -3.315 -9.414 13.143 1.00 32.91 152 PHE A O 1
ATOM 1217 N N . GLY A 1 153 ? -5.147 -10.631 13.585 1.00 36.56 153 GLY A N 1
ATOM 1218 C CA . GLY A 1 153 ? -5.755 -10.443 12.265 1.00 36.56 153 GLY A CA 1
ATOM 1219 C C . GLY A 1 153 ? -6.217 -9.010 11.989 1.00 36.56 153 GLY A C 1
ATOM 1220 O O . GLY A 1 153 ? -6.192 -8.571 10.839 1.00 36.56 153 GLY A O 1
ATOM 1221 N N . ARG A 1 154 ? -6.573 -8.255 13.040 1.00 39.78 154 ARG A N 1
ATOM 1222 C CA . ARG A 1 154 ? -6.973 -6.840 12.937 1.00 39.78 154 ARG A CA 1
ATOM 1223 C C . ARG A 1 154 ? -5.792 -5.868 12.994 1.00 39.78 154 ARG A C 1
ATOM 1225 O O . ARG A 1 154 ? -5.832 -4.866 12.291 1.00 39.78 154 ARG A O 1
ATOM 1232 N N . LEU A 1 155 ? -4.764 -6.152 13.802 1.00 32.12 155 LEU A N 1
ATOM 1233 C CA . LEU A 1 155 ? -3.649 -5.225 14.049 1.00 32.12 155 LEU A CA 1
ATOM 1234 C C . LEU A 1 155 ? -2.539 -5.300 12.987 1.00 32.12 155 LEU A C 1
ATOM 1236 O O . LEU A 1 155 ? -2.003 -4.272 12.596 1.00 32.12 155 LEU A O 1
ATOM 1240 N N . PHE A 1 156 ? -2.218 -6.495 12.480 1.00 34.94 156 PHE A N 1
ATOM 1241 C CA . PHE A 1 156 ? -1.086 -6.680 11.558 1.00 34.94 156 PHE A CA 1
ATOM 1242 C C . PHE A 1 156 ? -1.480 -6.691 10.080 1.00 34.94 156 PHE A C 1
ATOM 1244 O O . PHE A 1 156 ? -0.629 -6.910 9.225 1.00 34.94 156 PHE A O 1
ATOM 1251 N N . ARG A 1 157 ? -2.784 -6.626 9.756 1.00 42.38 157 ARG A N 1
ATOM 1252 C CA . ARG A 1 157 ? -3.324 -7.160 8.481 1.00 42.38 157 ARG A CA 1
ATOM 1253 C C . ARG A 1 157 ? -2.844 -8.604 8.176 1.00 42.38 157 ARG A C 1
ATOM 1255 O O . ARG A 1 157 ? -3.123 -9.125 7.102 1.00 42.38 157 ARG A O 1
ATOM 1262 N N . GLY A 1 158 ? -2.169 -9.257 9.129 1.00 29.83 158 GLY A N 1
ATOM 1263 C CA . GLY A 1 158 ? -1.438 -10.524 9.027 1.00 29.83 158 GLY A CA 1
ATOM 1264 C C . GLY A 1 158 ? -2.263 -11.731 9.458 1.00 29.83 158 GLY A C 1
ATOM 1265 O O . GLY A 1 158 ? -1.722 -12.770 9.812 1.00 29.83 158 GLY A O 1
ATOM 1266 N N . GLY A 1 159 ? -3.585 -11.580 9.440 1.00 30.97 159 GLY A N 1
ATOM 1267 C CA . GLY A 1 159 ? -4.555 -12.662 9.561 1.00 30.97 159 GLY A CA 1
ATOM 1268 C C . GLY A 1 159 ? -5.573 -12.623 8.428 1.00 30.97 159 GLY A C 1
ATOM 1269 O O . GLY A 1 159 ? -6.716 -13.025 8.630 1.00 30.97 159 GLY A O 1
ATOM 1270 N N . ARG A 1 160 ? -5.190 -12.146 7.231 1.00 39.31 160 ARG A N 1
ATOM 1271 C CA . ARG A 1 160 ? -5.811 -12.720 6.034 1.00 39.31 160 ARG A CA 1
ATOM 1272 C C . ARG A 1 160 ? -5.465 -14.204 6.125 1.00 39.31 160 ARG A C 1
ATOM 1274 O O . ARG A 1 160 ? -4.281 -14.531 6.103 1.00 39.31 160 ARG A O 1
ATOM 1281 N N . VAL A 1 161 ? -6.447 -15.089 6.299 1.00 42.78 161 VAL A N 1
ATOM 1282 C CA . VAL A 1 161 ? -6.257 -16.474 5.852 1.00 42.78 161 VAL A CA 1
ATOM 1283 C C . VAL A 1 161 ? -5.671 -16.320 4.453 1.00 42.78 161 VAL A C 1
ATOM 1285 O O . VAL A 1 161 ? -6.270 -15.624 3.633 1.00 42.78 161 VAL A O 1
ATOM 1288 N N . MET A 1 162 ? -4.426 -16.757 4.255 1.00 45.81 162 MET A N 1
ATOM 1289 C CA . MET A 1 162 ? -3.756 -16.632 2.962 1.00 45.81 162 MET A CA 1
ATOM 1290 C C . MET A 1 162 ? -4.749 -17.114 1.907 1.00 45.81 162 MET A C 1
ATOM 1292 O O . MET A 1 162 ? -5.347 -18.175 2.097 1.00 45.81 162 MET A O 1
ATOM 1296 N N . GLU A 1 163 ? -5.012 -16.295 0.885 1.00 59.09 163 GLU A N 1
ATOM 1297 C CA . GLU A 1 163 ? -6.033 -16.590 -0.120 1.00 59.09 163 GLU A CA 1
ATOM 1298 C C . GLU A 1 163 ? -5.565 -17.754 -1.015 1.00 59.09 163 GLU A C 1
ATOM 1300 O O . GLU A 1 163 ? -5.166 -17.592 -2.165 1.00 59.09 163 GLU A O 1
ATOM 1305 N N . GLU A 1 164 ? -5.585 -18.960 -0.465 1.00 68.69 164 GLU A N 1
ATOM 1306 C CA . GLU A 1 164 ? -5.139 -20.175 -1.125 1.00 68.69 164 GLU A CA 1
ATOM 1307 C C . GLU A 1 164 ? -6.259 -20.685 -2.032 1.00 68.69 164 GLU A C 1
ATOM 1309 O O . GLU A 1 164 ? -7.145 -21.426 -1.605 1.00 68.69 164 GLU A O 1
ATOM 1314 N N . LEU A 1 165 ? -6.226 -20.278 -3.305 1.00 78.38 165 LEU A N 1
ATOM 1315 C CA . LEU A 1 165 ? -7.268 -20.608 -4.287 1.00 78.38 165 LEU A CA 1
ATOM 1316 C C . LEU A 1 165 ? -7.447 -22.111 -4.549 1.00 78.38 165 LEU A C 1
ATOM 1318 O O . LEU A 1 165 ? -8.469 -22.512 -5.093 1.00 78.38 165 LEU A O 1
ATOM 1322 N N . ASN A 1 166 ? -6.479 -22.945 -4.167 1.00 80.00 166 ASN A N 1
ATOM 1323 C CA . ASN A 1 166 ? -6.576 -24.409 -4.171 1.00 80.00 166 ASN A CA 1
ATOM 1324 C C . ASN A 1 166 ? -7.246 -24.987 -2.906 1.00 80.00 166 ASN A C 1
ATOM 1326 O O . ASN A 1 166 ? -7.351 -26.209 -2.777 1.00 80.00 166 ASN A O 1
ATOM 1330 N N . ARG A 1 167 ? -7.687 -24.137 -1.972 1.00 82.75 167 ARG A N 1
ATOM 1331 C CA . ARG A 1 167 ? -8.463 -24.493 -0.773 1.00 82.75 167 ARG A CA 1
ATOM 1332 C C . ARG A 1 167 ? -9.857 -23.874 -0.796 1.00 82.75 167 ARG A C 1
ATOM 1334 O O . ARG A 1 167 ? -10.825 -24.582 -0.532 1.00 82.75 167 ARG A O 1
ATOM 1341 N N . GLU A 1 168 ? -9.957 -22.591 -1.138 1.00 86.31 168 GLU A N 1
ATOM 1342 C CA . GLU A 1 168 ? -11.206 -21.817 -1.141 1.00 86.31 168 GLU A CA 1
ATOM 1343 C C . GLU A 1 168 ? -11.120 -20.604 -2.086 1.00 86.31 168 GLU A C 1
ATOM 1345 O O . GLU A 1 168 ? -10.043 -20.071 -2.350 1.00 86.31 168 GLU A O 1
ATOM 1350 N N . LEU A 1 169 ? -12.261 -20.156 -2.613 1.00 88.75 169 LEU A N 1
ATOM 1351 C CA . LEU A 1 169 ? -12.362 -18.991 -3.493 1.00 88.75 169 LEU A CA 1
ATOM 1352 C C . LEU A 1 169 ? -12.583 -17.691 -2.706 1.00 88.75 169 LEU A C 1
ATOM 1354 O O . LEU A 1 169 ? -13.210 -17.725 -1.646 1.00 88.75 169 LEU A O 1
ATOM 1358 N N . PRO A 1 170 ? -12.158 -16.521 -3.224 1.00 85.12 170 PRO A N 1
ATOM 1359 C CA . PRO A 1 170 ? -12.275 -15.263 -2.498 1.00 85.12 170 PRO A CA 1
ATOM 1360 C C . PRO A 1 170 ? -13.729 -14.901 -2.200 1.00 85.12 170 PRO A C 1
ATOM 1362 O O . PRO A 1 170 ? -14.052 -14.585 -1.056 1.00 85.12 170 PRO A O 1
ATOM 1365 N N . ASP A 1 171 ? -14.577 -14.928 -3.229 1.00 91.25 171 ASP A N 1
ATOM 1366 C CA . ASP A 1 171 ? -16.029 -14.750 -3.187 1.00 91.25 171 ASP A CA 1
ATOM 1367 C C . ASP A 1 171 ? -16.606 -14.903 -4.614 1.00 91.25 171 ASP A C 1
ATOM 1369 O O . ASP A 1 171 ? -15.857 -15.143 -5.567 1.00 91.25 171 ASP A O 1
ATOM 1373 N N . VAL A 1 172 ? -17.916 -14.699 -4.763 1.00 93.19 172 VAL A N 1
ATOM 1374 C CA . VAL A 1 172 ? -18.620 -14.542 -6.043 1.00 93.19 172 VAL A CA 1
ATOM 1375 C C . VAL A 1 172 ? -18.706 -13.064 -6.434 1.00 93.19 172 VAL A C 1
ATOM 1377 O O . VAL A 1 172 ? -19.143 -12.222 -5.643 1.00 93.19 172 VAL A O 1
ATOM 1380 N N . TYR A 1 173 ? -18.351 -12.753 -7.680 1.00 95.12 173 TYR A N 1
ATOM 1381 C CA . TYR A 1 173 ? -18.399 -11.402 -8.249 1.00 95.12 173 TYR A CA 1
ATOM 1382 C C . TYR A 1 173 ? -19.304 -11.332 -9.480 1.00 95.12 173 TYR A C 1
ATOM 1384 O O . TYR A 1 173 ? -19.948 -12.312 -9.842 1.00 95.12 173 TYR A O 1
ATOM 1392 N N . TRP A 1 174 ? -19.380 -10.164 -10.122 1.00 96.62 174 TRP A N 1
ATOM 1393 C CA . TRP A 1 174 ? -20.212 -9.960 -11.308 1.00 96.62 174 TRP A CA 1
ATOM 1394 C C . TRP A 1 174 ? -19.890 -10.946 -12.424 1.00 96.62 174 TRP A C 1
ATOM 1396 O O . TRP A 1 174 ? -20.803 -11.570 -12.951 1.00 96.62 174 TRP A O 1
ATOM 1406 N N . TRP A 1 175 ? -18.608 -11.128 -12.731 1.00 97.50 175 TRP A N 1
ATOM 1407 C CA . TRP A 1 175 ? -18.120 -12.074 -13.727 1.00 97.50 175 TRP A CA 1
ATOM 1408 C C . TRP A 1 175 ? -17.118 -13.018 -13.069 1.00 97.50 175 TRP A C 1
ATOM 1410 O O . TRP A 1 175 ? -16.217 -12.556 -12.368 1.00 97.50 175 TRP A O 1
ATOM 1420 N N . ASN A 1 176 ? -17.277 -14.323 -13.280 1.00 97.38 176 ASN A N 1
ATOM 1421 C CA . ASN A 1 176 ? -16.434 -15.364 -12.693 1.00 97.38 176 ASN A CA 1
ATOM 1422 C C . ASN A 1 176 ? -16.065 -16.377 -13.775 1.00 97.38 176 ASN A C 1
ATOM 1424 O O . ASN A 1 176 ? -16.930 -16.833 -14.520 1.00 97.38 176 ASN A O 1
ATOM 1428 N N . TYR A 1 177 ? -14.797 -16.755 -13.827 1.00 97.62 177 TYR A N 1
ATOM 1429 C CA . TYR A 1 177 ? -14.263 -17.773 -14.718 1.00 97.62 177 TYR A CA 1
ATOM 1430 C C . TYR A 1 177 ? -13.786 -18.952 -13.886 1.00 97.62 177 TYR A C 1
ATOM 1432 O O . TYR A 1 177 ? -12.872 -18.815 -13.069 1.00 97.62 177 TYR A O 1
ATOM 1440 N N . PHE A 1 178 ? -14.383 -20.112 -14.123 1.00 96.44 178 PHE A N 1
ATOM 1441 C CA . PHE A 1 178 ? -14.029 -21.371 -13.488 1.00 96.44 178 PHE A CA 1
ATOM 1442 C C . PHE A 1 178 ? -13.322 -22.261 -14.507 1.00 96.44 178 PHE A C 1
ATOM 1444 O O . PHE A 1 178 ? -13.952 -22.723 -15.460 1.00 96.44 178 PHE A O 1
ATOM 1451 N N . GLY A 1 179 ? -12.022 -22.500 -14.310 1.00 95.38 179 GLY A N 1
ATOM 1452 C CA . GLY A 1 179 ? -11.218 -23.327 -15.209 1.00 95.38 179 GLY A CA 1
ATOM 1453 C C . GLY A 1 179 ? -11.728 -24.774 -15.341 1.00 95.38 179 GLY A C 1
ATOM 1454 O O . GLY A 1 179 ? -12.568 -25.223 -14.554 1.00 95.38 179 GLY A O 1
ATOM 1455 N N . PRO A 1 180 ? -11.207 -25.555 -16.302 1.00 94.38 180 PRO A N 1
ATOM 1456 C CA . PRO A 1 180 ? -11.707 -26.895 -16.623 1.00 94.38 180 PRO A CA 1
ATOM 1457 C C . PRO A 1 180 ? -11.737 -27.869 -15.434 1.00 94.38 180 PRO A C 1
ATOM 1459 O O . PRO A 1 180 ? -12.636 -28.709 -15.345 1.00 94.38 180 PRO A O 1
ATOM 1462 N N . ALA A 1 181 ? -10.825 -27.750 -14.463 1.00 94.25 181 ALA A N 1
ATOM 1463 C CA . ALA A 1 181 ? -10.873 -28.590 -13.264 1.00 94.25 181 ALA A CA 1
ATOM 1464 C C . ALA A 1 181 ? -12.068 -28.288 -12.350 1.00 94.25 181 ALA A C 1
ATOM 1466 O O . ALA A 1 181 ? -12.596 -29.208 -11.724 1.00 94.25 181 ALA A O 1
ATOM 1467 N N . PHE A 1 182 ? -12.534 -27.038 -12.292 1.00 95.94 182 PHE A N 1
ATOM 1468 C CA . PHE A 1 182 ? -13.755 -26.691 -11.566 1.00 95.94 182 PHE A CA 1
ATOM 1469 C C . PHE A 1 182 ? -14.978 -27.281 -12.255 1.00 95.94 182 PHE A C 1
ATOM 1471 O O . PHE A 1 182 ? -15.817 -27.881 -11.588 1.00 95.94 182 PHE A O 1
ATOM 1478 N N . VAL A 1 183 ? -15.040 -27.188 -13.586 1.00 95.88 183 VAL A N 1
ATOM 1479 C CA . VAL A 1 183 ? -16.114 -27.797 -14.384 1.00 95.88 183 VAL A CA 1
ATOM 1480 C C . VAL A 1 183 ? -16.161 -29.308 -14.156 1.00 95.88 183 VAL A C 1
ATOM 1482 O O . VAL A 1 183 ? -17.226 -29.854 -13.881 1.00 95.88 183 VAL A O 1
ATOM 1485 N N . LYS A 1 184 ? -15.002 -29.977 -14.166 1.00 95.19 184 LYS A N 1
ATOM 1486 C CA . LYS A 1 184 ? -14.896 -31.413 -13.876 1.00 95.19 184 LYS A CA 1
ATOM 1487 C C . LYS A 1 184 ? -15.317 -31.766 -12.445 1.00 95.19 184 LYS A C 1
ATOM 1489 O O . LYS A 1 184 ? -15.978 -32.780 -12.246 1.00 95.19 184 LYS A O 1
ATOM 1494 N N . LYS A 1 185 ? -14.919 -30.965 -11.449 1.00 95.12 185 LYS A N 1
ATOM 1495 C CA . LYS A 1 185 ? -15.190 -31.237 -10.026 1.00 95.12 185 LYS A CA 1
ATOM 1496 C C . LYS A 1 185 ? -16.643 -30.964 -9.638 1.00 95.12 185 LYS A C 1
ATOM 1498 O O . LYS A 1 185 ? -17.217 -31.721 -8.862 1.00 95.12 185 LYS A O 1
ATOM 1503 N N . TRP A 1 186 ? -17.218 -29.864 -10.114 1.00 95.50 186 TRP A N 1
ATOM 1504 C CA . TRP A 1 186 ? -18.554 -29.429 -9.710 1.00 95.50 186 TRP A CA 1
ATOM 1505 C C . TRP A 1 186 ? -19.657 -29.929 -10.640 1.00 95.50 186 TRP A C 1
ATOM 1507 O O . TRP A 1 186 ? -20.779 -30.114 -10.171 1.00 95.50 186 TRP A O 1
ATOM 1517 N N . GLY A 1 187 ? -19.353 -30.211 -11.910 1.00 92.88 187 GLY A N 1
ATOM 1518 C CA . GLY A 1 187 ? -20.315 -30.757 -12.865 1.00 92.88 187 GLY A CA 1
ATOM 1519 C C . GLY A 1 187 ? -21.600 -29.929 -12.914 1.00 92.88 187 GLY A C 1
ATOM 1520 O O . GLY A 1 187 ? -21.551 -28.701 -13.004 1.00 92.88 187 GLY A O 1
ATOM 1521 N N . SER A 1 188 ? -22.745 -30.601 -12.774 1.00 93.38 188 SER A N 1
ATOM 1522 C CA . SER A 1 188 ? -24.071 -29.974 -12.813 1.00 93.38 188 SER A CA 1
ATOM 1523 C C . SER A 1 188 ? -24.360 -29.011 -11.659 1.00 93.38 188 SER A C 1
ATOM 1525 O O . SER A 1 188 ? -25.321 -28.254 -11.723 1.00 93.38 188 SER A O 1
ATOM 1527 N N . ARG A 1 189 ? -23.526 -28.965 -10.608 1.00 95.25 189 ARG A N 1
ATOM 1528 C CA . ARG A 1 189 ? -23.667 -27.966 -9.529 1.00 95.25 189 ARG A CA 1
ATOM 1529 C C . ARG A 1 189 ? -23.435 -26.538 -10.021 1.00 95.25 189 ARG A C 1
ATOM 1531 O O . ARG A 1 189 ? -23.796 -25.596 -9.323 1.00 95.25 189 ARG A O 1
ATOM 1538 N N . LEU A 1 190 ? -22.800 -26.377 -11.182 1.00 93.50 190 LEU A N 1
ATOM 1539 C CA . LEU A 1 190 ? -22.674 -25.084 -11.842 1.00 93.50 190 LEU A CA 1
ATOM 1540 C C . LEU A 1 190 ? -23.944 -24.692 -12.600 1.00 93.50 190 LEU A C 1
ATOM 1542 O O . LEU A 1 190 ? -24.125 -23.502 -12.831 1.00 93.50 190 LEU A O 1
ATOM 1546 N N . ASP A 1 191 ? -24.813 -25.630 -12.975 1.00 93.31 191 ASP A N 1
ATOM 1547 C CA . ASP A 1 191 ? -25.940 -25.356 -13.866 1.00 93.31 191 ASP A CA 1
ATOM 1548 C C . ASP A 1 191 ? -26.944 -24.390 -13.220 1.00 93.31 191 ASP A C 1
ATOM 1550 O O . ASP A 1 191 ? -27.337 -24.535 -12.062 1.00 93.31 191 ASP A O 1
ATOM 1554 N N . GLY A 1 192 ? -27.361 -23.374 -13.979 1.00 89.31 192 GLY A N 1
ATOM 1555 C CA . GLY A 1 192 ? -28.368 -22.404 -13.535 1.00 89.31 192 GLY A CA 1
ATOM 1556 C C . GLY A 1 192 ? -27.885 -21.368 -12.509 1.00 89.31 192 GLY A C 1
ATOM 1557 O O . GLY A 1 192 ? -28.700 -20.593 -12.014 1.00 89.31 192 GLY A O 1
ATOM 1558 N N . LEU A 1 193 ? -26.587 -21.313 -12.187 1.00 95.88 193 LEU A N 1
ATOM 1559 C CA . LEU A 1 193 ? -26.023 -20.248 -11.348 1.00 95.88 193 LEU A CA 1
ATOM 1560 C C . LEU A 1 193 ? -25.906 -18.909 -12.091 1.00 95.88 193 LEU A C 1
ATOM 1562 O O . LEU A 1 193 ? -25.472 -18.845 -13.240 1.00 95.88 193 LEU A O 1
ATOM 1566 N N . GLY A 1 194 ? -26.188 -17.813 -11.388 1.00 96.06 194 GLY A N 1
ATOM 1567 C CA . GLY A 1 194 ? -26.103 -16.467 -11.954 1.00 96.06 194 GLY A CA 1
ATOM 1568 C C . GLY A 1 194 ? -27.196 -16.162 -12.984 1.00 96.06 194 GLY A C 1
ATOM 1569 O O . GLY A 1 194 ? -28.152 -16.912 -13.148 1.00 96.06 194 GLY A O 1
ATOM 1570 N N . VAL A 1 195 ? -27.065 -15.025 -13.664 1.00 96.50 195 VAL A N 1
ATOM 1571 C CA . VAL A 1 195 ? -28.022 -14.557 -14.685 1.00 96.50 195 VAL A CA 1
ATOM 1572 C C . VAL A 1 195 ? -27.674 -15.046 -16.093 1.00 96.50 195 VAL A C 1
ATOM 1574 O O . VAL A 1 195 ? -28.526 -15.060 -16.977 1.00 96.50 195 VAL A O 1
ATOM 1577 N N . ARG A 1 196 ? -26.417 -15.448 -16.316 1.00 95.38 196 ARG A N 1
ATOM 1578 C CA . ARG A 1 196 ? -25.914 -15.965 -17.595 1.00 95.38 196 ARG A CA 1
ATOM 1579 C C . ARG A 1 196 ? -24.728 -16.887 -17.358 1.00 95.38 196 ARG A C 1
ATOM 1581 O O . ARG A 1 196 ? -23.946 -16.663 -16.433 1.00 95.38 196 ARG A O 1
ATOM 1588 N N . GLN A 1 197 ? -24.562 -17.872 -18.238 1.00 95.81 197 GLN A N 1
ATOM 1589 C CA . GLN A 1 197 ? -23.405 -18.759 -18.246 1.00 95.81 197 GLN A CA 1
ATOM 1590 C C . GLN A 1 197 ? -22.981 -19.146 -19.651 1.00 95.81 197 GLN A C 1
ATOM 1592 O O . GLN A 1 197 ? -23.827 -19.304 -20.528 1.00 95.81 197 GLN A O 1
ATOM 1597 N N . GLU A 1 198 ? -21.685 -19.379 -19.832 1.00 95.88 198 GLU A N 1
ATOM 1598 C CA . GLU A 1 198 ? -21.113 -19.808 -21.108 1.00 95.88 198 GLU A CA 1
ATOM 1599 C C . GLU A 1 198 ? -19.975 -20.800 -20.895 1.00 95.88 198 GLU A C 1
ATOM 1601 O O . GLU A 1 198 ? -19.176 -20.663 -19.969 1.00 95.88 198 GLU A O 1
ATOM 1606 N N . SER A 1 199 ? -19.909 -21.816 -21.753 1.00 95.50 199 SER A N 1
ATOM 1607 C CA . SER A 1 199 ? -18.738 -22.688 -21.857 1.00 95.50 199 SER A CA 1
ATOM 1608 C C . SER A 1 199 ? -17.714 -22.056 -22.786 1.00 95.50 199 SER A C 1
ATOM 1610 O O . SER A 1 199 ? -18.083 -21.539 -23.840 1.00 95.50 199 SER A O 1
ATOM 1612 N N . THR A 1 200 ? -16.436 -22.140 -22.426 1.00 95.12 200 THR A N 1
ATOM 1613 C CA . THR A 1 200 ? -15.347 -21.669 -23.288 1.00 95.12 200 THR A CA 1
ATOM 1614 C C . THR A 1 200 ? -14.721 -22.824 -24.073 1.00 95.12 200 THR A C 1
ATOM 1616 O O . THR A 1 200 ? -14.811 -23.981 -23.644 1.00 95.12 200 THR A O 1
ATOM 1619 N N . PRO A 1 201 ? -14.042 -22.551 -25.204 1.00 89.31 201 PRO A N 1
ATOM 1620 C CA . PRO A 1 201 ? -13.286 -23.569 -25.936 1.00 89.31 201 PRO A CA 1
ATOM 1621 C C . PRO A 1 201 ? -12.195 -24.251 -25.097 1.00 89.31 201 PRO A C 1
ATOM 1623 O O . PRO A 1 201 ? -11.833 -25.388 -25.381 1.00 89.31 201 PRO A O 1
ATOM 1626 N N . ALA A 1 202 ? -11.699 -23.590 -24.044 1.00 87.75 202 ALA A N 1
ATOM 1627 C CA . ALA A 1 202 ? -10.711 -24.147 -23.117 1.00 87.75 202 ALA A CA 1
ATOM 1628 C C . ALA A 1 202 ? -11.321 -25.124 -22.085 1.00 87.75 202 ALA A C 1
ATOM 1630 O O . ALA A 1 202 ? -10.633 -25.577 -21.171 1.00 87.75 202 ALA A O 1
ATOM 1631 N N . GLY A 1 203 ? -12.619 -25.432 -22.195 1.00 92.31 203 GLY A N 1
ATOM 1632 C CA . GLY A 1 203 ? -13.335 -26.310 -21.267 1.00 92.31 203 GLY A CA 1
ATOM 1633 C C . GLY A 1 203 ? -13.693 -25.647 -19.935 1.00 92.31 203 GLY A C 1
ATOM 1634 O O . GLY A 1 203 ? -14.097 -26.338 -19.001 1.00 92.31 203 GLY A O 1
ATOM 1635 N N . ALA A 1 204 ? -13.552 -24.324 -19.833 1.00 95.69 204 ALA A N 1
ATOM 1636 C CA . ALA A 1 204 ? -13.946 -23.556 -18.662 1.00 95.69 204 ALA A CA 1
ATOM 1637 C C . ALA A 1 204 ? -15.432 -23.170 -18.700 1.00 95.69 204 ALA A C 1
ATOM 1639 O O . ALA A 1 204 ? -16.115 -23.285 -19.725 1.00 95.69 204 ALA A O 1
ATOM 1640 N N . ARG A 1 205 ? -15.934 -22.686 -17.562 1.00 97.31 205 ARG A N 1
ATOM 1641 C CA . ARG A 1 205 ? -17.272 -22.104 -17.424 1.00 97.31 205 ARG A CA 1
ATOM 1642 C C . ARG A 1 205 ? -17.152 -20.661 -16.957 1.00 97.31 205 ARG A C 1
ATOM 1644 O O . ARG A 1 205 ? -16.584 -20.393 -15.901 1.00 97.31 205 ARG A O 1
ATOM 1651 N N . VAL A 1 206 ? -17.745 -19.750 -17.714 1.00 97.69 206 VAL A N 1
ATOM 1652 C CA . VAL A 1 206 ? -17.927 -18.354 -17.321 1.00 97.69 206 VAL A CA 1
ATOM 1653 C C . VAL A 1 206 ? -19.332 -18.180 -16.767 1.00 97.69 206 VAL A C 1
ATOM 1655 O O . VAL A 1 206 ? -20.299 -18.630 -17.380 1.00 97.69 206 VAL A O 1
ATOM 1658 N N . VAL A 1 207 ? -19.448 -17.535 -15.609 1.00 97.88 207 VAL A N 1
ATOM 1659 C CA . VAL A 1 207 ? -20.720 -17.270 -14.933 1.00 97.88 207 VAL A CA 1
ATOM 1660 C C . VAL A 1 207 ? -20.818 -15.794 -14.575 1.00 97.88 207 VAL A C 1
ATOM 1662 O O . VAL A 1 207 ? -19.978 -15.258 -13.845 1.00 97.88 207 VAL A O 1
ATOM 1665 N N . TRP A 1 208 ? -21.888 -15.155 -15.042 1.00 97.44 208 TRP A N 1
ATOM 1666 C CA . TRP A 1 208 ? -22.262 -13.809 -14.634 1.00 97.44 208 TRP A CA 1
ATOM 1667 C C . TRP A 1 208 ? -23.219 -13.916 -13.460 1.00 97.44 208 TRP A C 1
ATOM 1669 O O . TRP A 1 208 ? -24.351 -14.364 -13.629 1.00 97.44 208 TRP A O 1
ATOM 1679 N N . ALA A 1 209 ? -22.792 -13.521 -12.264 1.00 97.12 209 ALA A N 1
ATOM 1680 C CA . ALA A 1 209 ? -23.660 -13.599 -11.094 1.00 97.12 209 ALA A CA 1
ATOM 1681 C C . ALA A 1 209 ? -24.798 -12.569 -11.148 1.00 97.12 209 ALA A C 1
ATOM 1683 O O . ALA A 1 209 ? -25.878 -12.814 -10.615 1.00 97.12 209 ALA A O 1
ATOM 1684 N N . THR A 1 210 ? -24.565 -11.434 -11.812 1.00 96.56 210 THR A N 1
ATOM 1685 C CA . THR A 1 210 ? -25.498 -10.306 -11.927 1.00 96.56 210 THR A CA 1
ATOM 1686 C C . THR A 1 210 ? -25.428 -9.669 -13.319 1.00 96.56 210 THR A C 1
ATOM 1688 O O . THR A 1 210 ? -24.479 -9.884 -14.069 1.00 96.56 210 THR A O 1
ATOM 1691 N N . GLU A 1 211 ? -26.426 -8.855 -13.676 1.00 93.19 211 GLU A N 1
ATOM 1692 C CA . GLU A 1 211 ? -26.464 -8.129 -14.962 1.00 93.19 211 GLU A CA 1
ATOM 1693 C C . GLU A 1 211 ? -25.390 -7.030 -15.063 1.00 93.19 211 GLU A C 1
ATOM 1695 O O . GLU A 1 211 ? -24.907 -6.707 -16.145 1.00 93.19 211 GLU A O 1
ATOM 1700 N N . THR A 1 212 ? -25.007 -6.451 -13.924 1.00 93.44 212 THR A N 1
ATOM 1701 C CA . THR A 1 212 ? -24.076 -5.319 -13.814 1.00 93.44 212 THR A CA 1
ATOM 1702 C C . THR A 1 212 ? -23.094 -5.533 -12.659 1.00 93.44 212 THR A C 1
ATOM 1704 O O . THR A 1 212 ? -23.463 -6.186 -11.675 1.00 93.44 212 THR A O 1
ATOM 1707 N N . PRO A 1 213 ? -21.866 -4.980 -12.727 1.00 90.62 213 PRO A N 1
ATOM 1708 C CA . PRO A 1 213 ? -20.927 -4.987 -11.606 1.00 90.62 213 PRO A CA 1
ATOM 1709 C C . PRO A 1 213 ? -21.338 -4.100 -10.423 1.00 90.62 213 PRO A C 1
ATOM 1711 O O . PRO A 1 213 ? -20.822 -4.286 -9.320 1.00 90.62 213 PRO A O 1
ATOM 1714 N N . PHE A 1 214 ? -22.266 -3.160 -10.613 1.00 91.19 214 PHE A N 1
ATOM 1715 C CA . PHE A 1 214 ? -22.663 -2.177 -9.599 1.00 91.19 214 PHE A CA 1
ATOM 1716 C C . PHE A 1 214 ? -23.810 -2.686 -8.713 1.00 91.19 214 PHE A C 1
ATOM 1718 O O . PHE A 1 214 ? -24.945 -2.233 -8.816 1.00 91.19 214 PHE A O 1
ATOM 1725 N N . VAL A 1 215 ? -23.513 -3.663 -7.852 1.00 90.44 215 VAL A N 1
ATOM 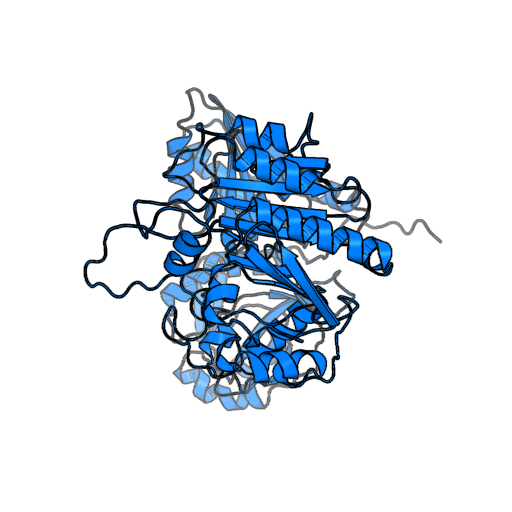1726 C CA . VAL A 1 215 ? -24.512 -4.381 -7.027 1.00 90.44 215 VAL A CA 1
ATOM 1727 C C . VAL A 1 215 ? -24.274 -4.260 -5.521 1.00 90.44 215 VAL A C 1
ATOM 1729 O O . VAL A 1 215 ? -24.695 -5.121 -4.748 1.00 90.44 215 VAL A O 1
ATOM 1732 N N . LEU A 1 216 ? -23.577 -3.203 -5.098 1.00 90.06 216 LEU A N 1
ATOM 1733 C CA . LEU A 1 216 ? -23.332 -2.927 -3.685 1.00 90.06 216 LEU A CA 1
ATOM 1734 C C . LEU A 1 216 ? -24.662 -2.676 -2.951 1.00 90.06 216 LEU A C 1
ATOM 1736 O O . LEU A 1 216 ? -25.384 -1.738 -3.280 1.00 90.06 216 LEU A O 1
ATOM 1740 N N . ASP A 1 217 ? -24.929 -3.448 -1.896 1.00 89.06 217 ASP A N 1
ATOM 1741 C CA . ASP A 1 217 ? -25.915 -3.096 -0.872 1.00 89.06 217 ASP A CA 1
ATOM 1742 C C . ASP A 1 217 ? -25.167 -2.783 0.436 1.00 89.06 217 ASP A C 1
ATOM 1744 O O . ASP A 1 217 ? -24.647 -3.695 1.092 1.00 89.06 217 ASP A O 1
ATOM 1748 N N . PRO A 1 218 ? -25.094 -1.507 0.857 1.00 85.44 218 PRO A N 1
ATOM 1749 C CA . PRO A 1 218 ? -24.360 -1.118 2.059 1.00 85.44 218 PRO A CA 1
ATOM 1750 C C . PRO A 1 218 ? -24.972 -1.680 3.352 1.00 85.44 218 PRO A C 1
ATOM 1752 O O . PRO A 1 218 ? -24.315 -1.653 4.393 1.00 85.44 218 PRO A O 1
ATOM 1755 N N . ARG A 1 219 ? -26.210 -2.192 3.315 1.00 88.50 219 ARG A N 1
ATOM 1756 C CA . ARG A 1 219 ? -26.907 -2.761 4.480 1.00 88.50 219 ARG A CA 1
ATOM 1757 C C . ARG A 1 219 ? -26.514 -4.210 4.757 1.00 88.50 219 ARG A C 1
ATOM 1759 O O . ARG A 1 219 ? -26.807 -4.709 5.845 1.00 88.50 219 ARG A O 1
ATOM 1766 N N . VAL A 1 220 ? -25.867 -4.878 3.802 1.00 87.62 220 VAL A N 1
ATOM 1767 C CA . VAL A 1 220 ? -25.393 -6.255 3.953 1.00 87.62 220 VAL A CA 1
ATOM 1768 C C . VAL A 1 220 ? -24.346 -6.344 5.067 1.00 87.62 220 VAL A C 1
ATOM 1770 O O . VAL A 1 220 ? -23.394 -5.562 5.114 1.00 87.62 220 VAL A O 1
ATOM 1773 N N . LYS A 1 221 ? -24.534 -7.306 5.981 1.00 84.06 221 LYS A N 1
ATOM 1774 C CA . LYS A 1 221 ? -23.666 -7.518 7.153 1.00 84.06 221 LYS A CA 1
ATOM 1775 C C . LYS A 1 221 ? -22.788 -8.764 7.044 1.00 84.06 221 LYS A C 1
ATOM 1777 O O . LYS A 1 221 ? -21.808 -8.844 7.782 1.00 84.06 221 LYS A O 1
ATOM 1782 N N . ARG A 1 222 ? -23.127 -9.705 6.159 1.00 84.31 222 ARG A N 1
ATOM 1783 C CA . ARG A 1 222 ? -22.334 -10.890 5.801 1.00 84.31 222 ARG A CA 1
ATOM 1784 C C . ARG A 1 222 ? -22.372 -11.109 4.297 1.00 84.31 222 ARG A C 1
ATOM 1786 O O . ARG A 1 222 ? -23.379 -10.820 3.661 1.00 84.31 222 ARG A O 1
ATOM 1793 N N . LEU A 1 223 ? -21.311 -11.672 3.724 1.00 83.88 223 LEU A N 1
ATOM 1794 C CA . LEU A 1 223 ? -21.236 -11.899 2.273 1.00 83.88 223 LEU A CA 1
ATOM 1795 C C . LEU A 1 223 ? -22.398 -12.756 1.744 1.00 83.88 223 LEU A C 1
ATOM 1797 O O . LEU A 1 223 ? -22.965 -12.442 0.699 1.00 83.88 223 LEU A O 1
ATOM 1801 N N . GLU A 1 224 ? -22.817 -13.759 2.515 1.00 85.69 224 GLU A N 1
ATOM 1802 C CA . GLU A 1 224 ? -23.940 -14.654 2.199 1.00 85.69 224 GLU A CA 1
ATOM 1803 C C . GLU A 1 224 ? -25.332 -14.006 2.259 1.00 85.69 224 GLU A C 1
ATOM 1805 O O . GLU A 1 224 ? -26.298 -14.570 1.737 1.00 85.69 224 GLU A O 1
ATOM 1810 N N . ASP A 1 225 ? -25.452 -12.801 2.823 1.00 89.62 225 ASP A N 1
ATOM 1811 C CA . ASP A 1 225 ? -26.736 -12.099 2.894 1.00 89.62 225 ASP A CA 1
ATOM 1812 C C . ASP A 1 225 ? -27.145 -11.505 1.540 1.00 89.62 225 ASP A C 1
ATOM 1814 O O . ASP A 1 225 ? -28.328 -11.223 1.331 1.00 89.62 225 ASP A O 1
ATOM 1818 N N . TYR A 1 226 ? -26.200 -11.343 0.606 1.00 92.94 226 TYR A N 1
ATOM 1819 C CA . TYR A 1 226 ? -26.499 -10.901 -0.752 1.00 92.94 226 TYR A CA 1
ATOM 1820 C C . TYR A 1 226 ? -27.444 -11.890 -1.450 1.00 92.94 226 TYR A C 1
ATOM 1822 O O . TYR A 1 226 ? -27.042 -13.030 -1.706 1.00 92.94 226 TYR A O 1
ATOM 1830 N N . PRO A 1 227 ? -28.667 -11.479 -1.848 1.00 93.56 227 PRO A N 1
ATOM 1831 C CA . PRO A 1 227 ? -29.631 -12.394 -2.461 1.00 93.56 227 PRO A CA 1
ATOM 1832 C C . PRO A 1 227 ? -29.092 -13.093 -3.713 1.00 93.56 227 PRO A C 1
ATOM 1834 O O . PRO A 1 227 ? -29.330 -14.281 -3.903 1.00 93.56 227 PRO A O 1
ATOM 1837 N N . TRP A 1 228 ? -28.310 -12.378 -4.525 1.00 94.44 228 TRP A N 1
ATOM 1838 C CA . TRP A 1 228 ? -27.729 -12.893 -5.765 1.00 94.44 228 TRP A CA 1
ATOM 1839 C C . TRP A 1 228 ? -26.553 -13.858 -5.551 1.00 94.44 228 TRP A C 1
ATOM 1841 O O . TRP A 1 228 ? -26.221 -14.618 -6.456 1.00 94.44 228 TRP A O 1
ATOM 1851 N N . LYS A 1 229 ? -25.942 -13.882 -4.357 1.00 95.19 229 LYS A N 1
ATOM 1852 C CA . LYS A 1 229 ? -24.877 -14.841 -4.024 1.00 95.19 229 LYS A CA 1
ATOM 1853 C C . LYS A 1 229 ? -25.410 -16.135 -3.409 1.00 95.19 229 LYS A C 1
ATOM 1855 O O . LYS A 1 229 ? -24.768 -17.173 -3.543 1.00 95.19 229 LYS A O 1
ATOM 1860 N N . LYS A 1 230 ? -26.590 -16.113 -2.774 1.00 93.31 230 LYS A N 1
ATOM 1861 C CA . LYS A 1 230 ? -27.190 -17.291 -2.112 1.00 93.31 230 LYS A CA 1
ATOM 1862 C C . LYS A 1 230 ? -27.222 -18.557 -2.982 1.00 93.31 230 LYS A C 1
ATOM 1864 O O . LYS A 1 230 ? -26.796 -19.592 -2.470 1.00 93.31 230 LYS A O 1
ATOM 1869 N N . PRO A 1 231 ? -27.630 -18.512 -4.270 1.00 94.88 231 PRO A N 1
ATOM 1870 C CA . PRO A 1 231 ? -27.633 -19.706 -5.117 1.00 94.88 231 PRO A CA 1
ATOM 1871 C C . PRO A 1 231 ? -26.252 -20.360 -5.234 1.00 94.88 231 PRO A C 1
ATOM 1873 O O . PRO A 1 231 ? -26.147 -21.583 -5.196 1.00 94.88 231 PRO A O 1
ATOM 1876 N N . PHE A 1 232 ? -25.186 -19.557 -5.293 1.00 96.31 232 PHE A N 1
ATOM 1877 C CA . PHE A 1 232 ? -23.814 -20.053 -5.368 1.00 96.31 232 PHE A CA 1
ATOM 1878 C C . PHE A 1 232 ? -23.397 -20.747 -4.075 1.00 96.31 232 PHE A C 1
ATOM 1880 O O . PHE A 1 232 ? -22.893 -21.865 -4.130 1.00 96.31 232 PHE A O 1
ATOM 1887 N N . TYR A 1 233 ? -23.642 -20.139 -2.910 1.00 94.31 233 TYR A N 1
ATOM 1888 C CA . TYR A 1 233 ? -23.314 -20.771 -1.627 1.00 94.31 233 TYR A CA 1
ATOM 1889 C C . TYR A 1 233 ? -24.112 -22.060 -1.399 1.00 94.31 233 TYR A C 1
ATOM 1891 O O . TYR A 1 233 ? -23.569 -23.034 -0.885 1.00 94.31 233 TYR A O 1
ATOM 1899 N N . THR A 1 234 ? -25.380 -22.094 -1.817 1.00 94.25 234 THR A N 1
ATOM 1900 C CA . THR A 1 234 ? -26.218 -23.297 -1.717 1.00 94.25 234 THR A CA 1
ATOM 1901 C C . THR A 1 234 ? -25.724 -24.412 -2.639 1.00 94.25 234 THR A C 1
ATOM 1903 O O . THR A 1 234 ? -25.579 -25.547 -2.193 1.00 94.25 234 THR A O 1
ATOM 1906 N N . ALA A 1 235 ? -25.429 -24.111 -3.906 1.00 95.44 235 ALA A N 1
ATOM 1907 C CA . ALA A 1 235 ? -25.019 -25.130 -4.870 1.00 95.44 235 ALA A CA 1
ATOM 1908 C C . ALA A 1 235 ? -23.569 -25.594 -4.663 1.00 95.44 235 ALA A C 1
ATOM 1910 O O . ALA A 1 235 ? -23.271 -26.789 -4.746 1.00 95.44 235 ALA A O 1
ATOM 1911 N N . LEU A 1 236 ? -22.652 -24.662 -4.385 1.00 94.44 236 LEU A N 1
ATOM 1912 C CA . LEU A 1 236 ? -21.208 -24.909 -4.317 1.00 94.44 236 LEU A CA 1
ATOM 1913 C C . LEU A 1 236 ? -20.705 -25.157 -2.888 1.00 94.44 236 LEU A C 1
ATOM 1915 O O . LEU A 1 236 ? -19.626 -25.723 -2.725 1.00 94.44 236 LEU A O 1
ATOM 1919 N N . GLY A 1 237 ? -21.516 -24.868 -1.872 1.00 91.56 237 GLY A N 1
ATOM 1920 C CA . GLY A 1 237 ? -21.157 -24.993 -0.461 1.00 91.56 237 GLY A CA 1
ATOM 1921 C C . GLY A 1 237 ? -20.595 -23.684 0.088 1.00 91.56 237 GLY A C 1
ATOM 1922 O O . GLY A 1 237 ? -19.808 -23.003 -0.568 1.00 91.56 237 GLY A O 1
ATOM 1923 N N . HIS A 1 238 ? -20.995 -23.316 1.305 1.00 88.00 238 HIS A N 1
ATOM 1924 C CA . HIS A 1 238 ? -20.531 -22.078 1.944 1.00 88.00 238 HIS A CA 1
ATOM 1925 C C . HIS A 1 238 ? -19.023 -22.085 2.215 1.00 88.00 238 HIS A C 1
ATOM 1927 O O . HIS A 1 238 ? -18.390 -21.040 2.207 1.00 88.00 238 HIS A O 1
ATOM 1933 N N . ASP A 1 239 ? -18.459 -23.264 2.452 1.00 85.94 239 ASP A N 1
ATOM 1934 C CA . ASP A 1 239 ? -17.044 -23.497 2.720 1.00 85.94 239 ASP A CA 1
ATOM 1935 C C . ASP A 1 239 ? -16.160 -23.475 1.467 1.00 85.94 239 ASP A C 1
ATOM 1937 O O . ASP A 1 239 ? -14.939 -23.460 1.586 1.00 85.94 239 ASP A O 1
ATOM 1941 N N . THR A 1 240 ? -16.758 -23.417 0.276 1.00 89.94 240 THR A N 1
ATOM 1942 C CA . THR A 1 240 ? -16.037 -23.155 -0.977 1.00 89.94 240 THR A CA 1
ATOM 1943 C C . THR A 1 240 ? -15.529 -21.720 -1.056 1.00 89.94 240 THR A C 1
ATOM 1945 O O . THR A 1 240 ? -14.582 -21.454 -1.793 1.00 89.94 240 THR A O 1
ATOM 1948 N N . PHE A 1 241 ? -16.131 -20.796 -0.309 1.00 89.50 241 PHE A N 1
ATOM 1949 C CA . PHE A 1 241 ? -15.810 -19.376 -0.352 1.00 89.50 241 PHE A CA 1
ATOM 1950 C C . PHE A 1 241 ? -15.273 -18.894 0.990 1.00 89.50 241 PHE A C 1
ATOM 1952 O O . PHE A 1 241 ? -15.677 -19.368 2.050 1.00 89.50 241 PHE A O 1
ATOM 1959 N N . MET A 1 242 ? -14.395 -17.899 0.944 1.00 82.75 242 MET A N 1
ATOM 1960 C CA . MET A 1 242 ? -13.888 -17.258 2.148 1.00 82.75 242 MET A CA 1
ATOM 1961 C C . MET A 1 242 ? -14.998 -16.487 2.853 1.00 82.75 242 MET A C 1
ATOM 1963 O O . MET A 1 242 ? -15.674 -15.642 2.264 1.00 82.75 242 MET A O 1
ATOM 1967 N N . ARG A 1 243 ? -15.132 -16.740 4.151 1.00 76.75 243 ARG A N 1
ATOM 1968 C CA . ARG A 1 243 ? -16.083 -16.066 5.034 1.00 76.75 243 ARG A CA 1
ATOM 1969 C C . ARG A 1 243 ? -15.541 -15.990 6.449 1.00 76.75 243 ARG A C 1
ATOM 1971 O O . ARG A 1 243 ? -14.518 -16.579 6.797 1.00 76.75 243 ARG A O 1
ATOM 1978 N N . GLU A 1 244 ? -16.238 -15.240 7.275 1.00 70.38 244 GLU A N 1
ATOM 1979 C CA . GLU A 1 244 ? -15.745 -14.870 8.591 1.00 70.38 244 GLU A CA 1
ATOM 1980 C C . GLU A 1 244 ? -15.887 -16.036 9.579 1.00 70.38 244 GLU A C 1
ATOM 1982 O O . GLU A 1 244 ? -16.906 -16.724 9.593 1.00 70.38 244 GLU A O 1
ATOM 1987 N N . GLY A 1 245 ? -14.841 -16.296 10.372 1.00 65.12 245 GLY A N 1
ATOM 1988 C CA . GLY A 1 245 ? -14.792 -17.442 11.295 1.00 65.12 245 GLY A CA 1
ATOM 1989 C C . GLY A 1 245 ? -14.609 -18.812 10.619 1.00 65.12 245 GLY A C 1
ATOM 1990 O O . GLY A 1 245 ? -14.705 -19.845 11.280 1.00 65.12 245 GLY A O 1
ATOM 1991 N N . GLN A 1 246 ? -14.347 -18.863 9.306 1.00 71.00 246 GLN A N 1
ATOM 1992 C CA . GLN A 1 246 ? -14.113 -20.122 8.596 1.00 71.00 246 GLN A CA 1
ATOM 1993 C C . GLN A 1 246 ? -12.774 -20.762 8.985 1.00 71.00 246 GLN A C 1
ATOM 1995 O O . GLN A 1 246 ? -11.716 -20.138 8.915 1.00 71.00 246 GLN A O 1
ATOM 2000 N N . LYS A 1 247 ? -12.812 -22.058 9.316 1.00 70.88 247 LYS A N 1
ATOM 2001 C CA . LYS A 1 247 ? -11.615 -22.904 9.355 1.00 70.88 247 LYS A CA 1
ATOM 2002 C C . LYS A 1 247 ? -11.259 -23.323 7.927 1.00 70.88 247 LYS A C 1
ATOM 2004 O O . LYS A 1 247 ? -12.070 -23.968 7.266 1.00 70.88 247 LYS A O 1
ATOM 2009 N N . GLN A 1 248 ? -10.055 -22.973 7.482 1.00 69.06 248 GLN A N 1
ATOM 2010 C CA . GLN A 1 248 ? -9.575 -23.266 6.131 1.00 69.06 248 GLN A CA 1
ATOM 2011 C C . GLN A 1 248 ? -9.608 -24.778 5.845 1.00 69.06 248 GLN A C 1
ATOM 2013 O O . GLN A 1 248 ? -9.175 -25.587 6.674 1.00 69.06 248 GLN A O 1
ATOM 2018 N N . ARG A 1 249 ? -10.137 -25.147 4.674 1.00 76.88 249 ARG A N 1
ATOM 2019 C CA . ARG A 1 249 ? -10.217 -26.535 4.198 1.00 76.88 249 ARG A CA 1
ATOM 2020 C C . ARG A 1 249 ? -8.856 -27.066 3.757 1.00 76.88 249 ARG A C 1
ATOM 2022 O O . ARG A 1 249 ? -7.911 -26.303 3.549 1.00 76.88 249 ARG A O 1
ATOM 2029 N N . SER A 1 250 ? -8.764 -28.383 3.602 1.00 81.06 250 SER A N 1
ATOM 2030 C CA . SER A 1 250 ? -7.577 -28.996 3.007 1.00 81.06 250 SER A CA 1
ATOM 2031 C C . SER A 1 250 ? -7.507 -28.672 1.513 1.00 81.06 250 SER A C 1
ATOM 2033 O O . SER A 1 250 ? -8.531 -28.487 0.851 1.00 81.06 250 SER A O 1
ATOM 2035 N N . THR A 1 251 ? -6.296 -28.625 0.963 1.00 81.88 251 THR A N 1
ATOM 2036 C CA . THR A 1 251 ? -6.077 -28.458 -0.479 1.00 81.88 251 THR A CA 1
ATOM 2037 C C . THR A 1 251 ? -6.856 -29.503 -1.275 1.00 81.88 251 THR A C 1
ATOM 2039 O O . THR A 1 251 ? -6.842 -30.685 -0.935 1.00 81.88 251 THR A O 1
ATOM 2042 N N . GLY A 1 252 ? -7.549 -29.065 -2.327 1.00 84.25 252 GLY A N 1
ATOM 2043 C CA . GLY A 1 252 ? -8.314 -29.950 -3.202 1.00 84.25 252 GLY A CA 1
ATOM 2044 C C . GLY A 1 252 ? -9.660 -30.422 -2.633 1.00 84.25 252 GLY A C 1
ATOM 2045 O O . GLY A 1 252 ? -10.382 -31.132 -3.333 1.00 84.25 252 GLY A O 1
ATOM 2046 N N . GLU A 1 253 ? -10.033 -30.051 -1.401 1.00 88.19 253 GLU A N 1
ATOM 2047 C CA . GLU A 1 253 ? -11.267 -30.514 -0.747 1.00 88.19 253 GLU A CA 1
ATOM 2048 C C . GLU A 1 253 ? -12.511 -29.806 -1.316 1.00 88.19 253 GLU A C 1
ATOM 2050 O O . GLU A 1 253 ? -13.306 -30.436 -2.018 1.00 88.19 253 GLU A O 1
ATOM 2055 N N . ALA A 1 254 ? -12.657 -28.494 -1.092 1.00 87.94 254 ALA A N 1
ATOM 2056 C CA . ALA A 1 254 ? -13.820 -27.717 -1.547 1.00 87.94 254 ALA A CA 1
ATOM 2057 C C . ALA A 1 254 ? -13.703 -27.262 -3.017 1.00 87.94 254 ALA A C 1
ATOM 2059 O O . ALA A 1 254 ? -14.661 -27.322 -3.794 1.00 87.94 254 ALA A O 1
ATOM 2060 N N . VAL A 1 255 ? -12.487 -26.913 -3.435 1.00 91.62 255 VAL A N 1
ATOM 2061 C CA . VAL A 1 255 ? -12.106 -26.511 -4.802 1.00 91.62 255 VAL A CA 1
ATOM 2062 C C . VAL A 1 255 ? -11.087 -27.508 -5.377 1.00 91.62 255 VAL A C 1
ATOM 2064 O O . VAL A 1 255 ? -10.569 -28.332 -4.624 1.00 91.62 255 VAL A O 1
ATOM 2067 N N . PRO A 1 256 ? -10.822 -27.541 -6.694 1.00 91.06 256 PRO A N 1
ATOM 2068 C CA . PRO A 1 256 ? -9.736 -28.348 -7.250 1.00 91.06 256 PRO A CA 1
ATOM 2069 C C . PRO A 1 256 ? -8.370 -27.842 -6.777 1.00 91.06 256 PRO A C 1
ATOM 2071 O O . PRO A 1 256 ? -8.198 -26.652 -6.530 1.00 91.06 256 PRO A O 1
ATOM 2074 N N . ASP A 1 257 ? -7.380 -28.727 -6.698 1.00 87.38 257 ASP A N 1
ATOM 2075 C CA . ASP A 1 257 ? -5.992 -28.297 -6.530 1.00 87.38 257 ASP A CA 1
ATOM 2076 C C . ASP A 1 257 ? -5.348 -27.904 -7.875 1.00 87.38 257 ASP A C 1
ATOM 2078 O O . ASP A 1 257 ? -5.924 -28.071 -8.958 1.00 87.38 257 ASP A O 1
ATOM 2082 N N . PHE A 1 258 ? -4.135 -27.355 -7.814 1.00 84.69 258 PHE A N 1
ATOM 2083 C CA . PHE A 1 258 ? -3.432 -26.874 -9.004 1.00 84.69 258 PHE A CA 1
ATOM 2084 C C . PHE A 1 258 ? -2.977 -28.003 -9.936 1.00 84.69 258 PHE A C 1
ATOM 2086 O O . PHE A 1 258 ? -2.944 -27.804 -11.150 1.00 84.69 258 PHE A O 1
ATOM 2093 N N . ASN A 1 259 ? -2.688 -29.199 -9.415 1.00 82.62 259 ASN A N 1
ATOM 2094 C CA . ASN A 1 259 ? -2.322 -30.350 -10.244 1.00 82.62 259 ASN A CA 1
ATOM 2095 C C . ASN A 1 259 ? -3.530 -30.869 -11.027 1.00 82.62 259 ASN A C 1
ATOM 2097 O O . ASN A 1 259 ? -3.422 -31.129 -12.225 1.00 82.62 259 ASN A O 1
ATOM 2101 N N . ALA A 1 260 ? -4.697 -30.946 -10.387 1.00 87.56 260 ALA A N 1
ATOM 2102 C CA . ALA A 1 260 ? -5.954 -31.277 -11.041 1.00 87.56 260 ALA A CA 1
ATOM 2103 C C . ALA A 1 260 ? -6.265 -30.290 -12.173 1.00 87.56 260 ALA A C 1
ATOM 2105 O O . ALA A 1 260 ? -6.716 -30.706 -13.241 1.00 87.56 260 ALA A O 1
ATOM 2106 N N . HIS A 1 261 ? -5.977 -28.999 -11.972 1.00 88.81 261 HIS A N 1
ATOM 2107 C CA . HIS A 1 261 ? -6.100 -27.988 -13.023 1.00 88.81 261 HIS A CA 1
ATOM 2108 C C . HIS A 1 261 ? -5.109 -28.167 -14.159 1.00 88.81 261 HIS A C 1
ATOM 2110 O O . HIS A 1 261 ? -5.541 -28.157 -15.305 1.00 88.81 261 HIS A O 1
ATOM 2116 N N . ARG A 1 262 ? -3.821 -28.390 -13.875 1.00 82.75 262 ARG A N 1
ATOM 2117 C CA . ARG A 1 262 ? -2.817 -28.657 -14.918 1.00 82.75 262 ARG A CA 1
ATOM 2118 C C . ARG A 1 262 ? -3.239 -29.827 -15.808 1.00 82.75 262 ARG A C 1
ATOM 2120 O O . ARG A 1 262 ? -3.327 -29.680 -17.022 1.00 82.75 262 ARG A O 1
ATOM 2127 N N . VAL A 1 263 ? -3.642 -30.940 -15.194 1.00 85.81 263 VAL A N 1
ATOM 2128 C CA . VAL A 1 263 ? -4.143 -32.120 -15.915 1.00 85.81 263 VAL A CA 1
ATOM 2129 C C . VAL A 1 263 ? -5.388 -31.790 -16.743 1.00 85.81 263 VAL A C 1
ATOM 2131 O O . VAL A 1 263 ? -5.462 -32.166 -17.910 1.00 85.81 263 VAL A O 1
ATOM 2134 N N . ALA A 1 264 ? -6.363 -31.076 -16.172 1.00 87.25 264 ALA A N 1
ATOM 2135 C CA . ALA A 1 264 ? -7.590 -30.710 -16.881 1.00 87.25 264 ALA A CA 1
ATOM 2136 C C . ALA A 1 264 ? -7.354 -29.698 -18.018 1.00 87.25 264 ALA A C 1
ATOM 2138 O O . ALA A 1 264 ? -8.081 -29.714 -19.005 1.00 87.25 264 ALA A O 1
ATOM 2139 N N . ALA A 1 265 ? -6.334 -28.850 -17.890 1.00 81.81 265 ALA A N 1
ATOM 2140 C CA . ALA A 1 265 ? -5.904 -27.884 -18.895 1.00 81.81 265 ALA A CA 1
ATOM 2141 C C . ALA A 1 265 ? -4.948 -28.483 -19.948 1.00 81.81 265 ALA A C 1
ATOM 2143 O O . ALA A 1 265 ? -4.497 -27.768 -20.842 1.00 81.81 265 ALA A O 1
ATOM 2144 N N . GLY A 1 266 ? -4.615 -29.777 -19.850 1.00 79.25 266 GLY A N 1
ATOM 2145 C CA . GLY A 1 266 ? -3.710 -30.452 -20.782 1.00 79.25 266 GLY A CA 1
ATOM 2146 C C . GLY A 1 266 ? -2.232 -30.084 -20.609 1.00 79.25 266 GLY A C 1
ATOM 2147 O O . GLY A 1 266 ? -1.462 -30.207 -21.559 1.00 79.25 266 GLY A O 1
ATOM 2148 N N . THR A 1 267 ? -1.819 -29.629 -19.422 1.00 69.25 267 THR A N 1
ATOM 2149 C CA . THR A 1 267 ? -0.417 -29.347 -19.075 1.00 69.25 267 THR A CA 1
ATOM 2150 C C . THR A 1 267 ? 0.168 -30.449 -18.181 1.00 69.25 267 THR A C 1
ATOM 2152 O O . THR A 1 267 ? -0.551 -31.143 -17.458 1.00 69.25 267 THR A O 1
ATOM 2155 N N . ALA A 1 268 ? 1.487 -30.661 -18.254 1.00 59.25 268 ALA A N 1
ATOM 2156 C CA . ALA A 1 268 ? 2.143 -31.755 -17.538 1.00 59.25 268 ALA A CA 1
ATOM 2157 C C . ALA A 1 268 ? 2.065 -31.577 -16.001 1.00 59.25 268 ALA A C 1
ATOM 2159 O O . ALA A 1 268 ? 2.285 -30.466 -15.501 1.00 59.25 268 ALA A O 1
ATOM 2160 N N . PRO A 1 269 ? 1.786 -32.652 -15.235 1.00 59.16 269 PRO A N 1
ATOM 2161 C CA . PRO A 1 269 ? 1.824 -32.617 -13.774 1.00 59.16 269 PRO A CA 1
ATOM 2162 C C . PRO A 1 269 ? 3.270 -32.529 -13.256 1.00 59.16 269 PRO A C 1
ATOM 2164 O O . PRO A 1 269 ? 4.205 -32.991 -13.910 1.00 59.16 269 PRO A O 1
ATOM 2167 N N . VAL A 1 270 ? 3.466 -31.981 -12.053 1.00 55.44 270 VAL A N 1
ATOM 2168 C CA . VAL A 1 270 ? 4.793 -31.918 -11.415 1.00 55.44 270 VAL A CA 1
ATOM 2169 C C . VAL A 1 270 ? 5.073 -33.235 -10.679 1.00 55.44 270 VAL A C 1
ATOM 2171 O O . VAL A 1 270 ? 4.438 -33.557 -9.678 1.00 55.44 270 VAL A O 1
ATOM 2174 N N . SER A 1 271 ? 6.031 -34.024 -11.165 1.00 41.88 271 SER A N 1
ATOM 2175 C CA . SER A 1 271 ? 6.412 -35.310 -10.569 1.00 41.88 271 SER A CA 1
ATOM 2176 C C . SER A 1 271 ? 7.458 -35.148 -9.451 1.00 41.88 271 SER A C 1
ATOM 2178 O O . SER A 1 271 ? 8.652 -35.195 -9.733 1.00 41.88 271 SER A O 1
ATOM 2180 N N . SER A 1 272 ? 7.037 -34.973 -8.190 1.00 35.50 272 SER A N 1
ATOM 2181 C CA . SER A 1 272 ? 7.807 -35.378 -6.987 1.00 35.50 272 SER A CA 1
ATOM 2182 C C . SER A 1 272 ? 7.023 -35.099 -5.694 1.00 35.50 272 SER A C 1
ATOM 2184 O O . SER A 1 272 ? 7.087 -33.997 -5.150 1.00 35.50 272 SER A O 1
ATOM 2186 N N . VAL A 1 273 ? 6.309 -36.100 -5.175 1.00 32.78 273 VAL A N 1
ATOM 2187 C CA . VAL A 1 273 ? 5.726 -36.070 -3.825 1.00 32.78 273 VAL A CA 1
ATOM 2188 C C . VAL A 1 273 ? 6.563 -36.987 -2.937 1.00 32.78 273 VAL A C 1
ATOM 2190 O O . VAL A 1 273 ? 6.418 -38.204 -2.982 1.00 32.78 273 VAL A O 1
ATOM 2193 N N . THR A 1 274 ? 7.438 -36.408 -2.120 1.00 27.34 274 THR A N 1
ATOM 2194 C CA . THR A 1 274 ? 7.892 -37.035 -0.872 1.00 27.34 274 THR A CA 1
ATOM 2195 C C . THR A 1 274 ? 7.245 -36.281 0.277 1.00 27.34 274 THR A C 1
ATOM 2197 O O . THR A 1 274 ? 7.539 -35.109 0.479 1.00 27.34 274 THR A O 1
ATOM 2200 N N . ASN A 1 275 ? 6.334 -36.973 0.966 1.00 30.66 275 ASN A N 1
ATOM 2201 C CA . ASN A 1 275 ? 5.679 -36.679 2.247 1.00 30.66 275 ASN A CA 1
ATOM 2202 C C . ASN A 1 275 ? 6.268 -35.524 3.085 1.00 30.66 275 ASN A C 1
ATOM 2204 O O . ASN A 1 275 ? 6.883 -35.743 4.126 1.00 30.66 275 ASN A O 1
ATOM 2208 N N . GLY A 1 276 ? 5.992 -34.288 2.682 1.00 27.02 276 GLY A N 1
ATOM 2209 C CA . GLY A 1 276 ? 6.188 -33.086 3.481 1.00 27.02 276 GLY A CA 1
ATOM 2210 C C . GLY A 1 276 ? 4.944 -32.222 3.339 1.00 27.02 276 GLY A C 1
ATOM 2211 O O . GLY A 1 276 ? 4.453 -32.035 2.231 1.00 27.02 276 GLY A O 1
ATOM 2212 N N . ARG A 1 277 ? 4.382 -31.745 4.453 1.00 30.95 277 ARG A N 1
ATOM 2213 C CA . ARG A 1 277 ? 3.241 -30.818 4.462 1.00 30.95 277 ARG A CA 1
ATOM 2214 C C . ARG A 1 277 ? 3.605 -29.556 3.672 1.00 30.95 277 ARG A C 1
ATOM 2216 O O . ARG A 1 277 ? 4.289 -28.686 4.196 1.00 30.95 277 ARG A O 1
ATOM 2223 N N . VAL A 1 278 ? 3.133 -29.463 2.433 1.00 32.09 278 VAL A N 1
ATOM 2224 C CA . VAL A 1 278 ? 3.275 -28.277 1.583 1.00 32.09 278 VAL A CA 1
ATOM 2225 C C . VAL A 1 278 ? 2.221 -27.249 2.009 1.00 32.09 278 VAL A C 1
ATOM 2227 O O . VAL A 1 278 ? 1.021 -27.483 1.864 1.00 32.09 278 VAL A O 1
ATOM 2230 N N . GLN A 1 279 ? 2.652 -26.120 2.576 1.00 29.89 279 GLN A N 1
ATOM 2231 C CA . GLN A 1 279 ? 1.826 -24.916 2.701 1.00 29.89 279 GLN A CA 1
ATOM 2232 C C . GLN A 1 279 ? 2.046 -24.074 1.442 1.00 29.89 279 GLN A C 1
ATOM 2234 O O . GLN A 1 279 ? 3.021 -23.340 1.353 1.00 29.89 279 GLN A O 1
ATOM 2239 N N . SER A 1 280 ? 1.161 -24.199 0.453 1.00 32.03 280 SER A N 1
ATOM 2240 C CA . SER A 1 280 ? 1.184 -23.364 -0.749 1.00 32.03 280 SER A CA 1
ATOM 2241 C C . SER A 1 280 ? 0.756 -21.938 -0.401 1.00 32.03 280 SER A C 1
ATOM 2243 O O . SER A 1 280 ? -0.432 -21.635 -0.384 1.00 32.03 280 SER A O 1
ATOM 2245 N N . LYS A 1 281 ? 1.701 -21.042 -0.109 1.00 30.39 281 LYS A N 1
ATOM 2246 C CA . LYS A 1 281 ? 1.413 -19.622 0.136 1.00 30.39 281 LYS A CA 1
ATOM 2247 C C . LYS A 1 281 ? 1.094 -18.904 -1.178 1.00 30.39 281 LYS A C 1
ATOM 2249 O O . LYS A 1 281 ? 1.956 -18.263 -1.766 1.00 30.39 281 LYS A O 1
ATOM 2254 N N . VAL A 1 282 ? -0.155 -18.966 -1.631 1.00 33.34 282 VAL A N 1
ATOM 2255 C CA . VAL A 1 282 ? -0.622 -18.145 -2.760 1.00 33.34 282 VAL A CA 1
ATOM 2256 C C . VAL A 1 282 ? -1.368 -16.922 -2.228 1.00 33.34 282 VAL A C 1
ATOM 2258 O O . VAL A 1 282 ? -2.316 -17.048 -1.460 1.00 33.34 282 VAL A O 1
ATOM 2261 N N . MET A 1 283 ? -0.935 -15.728 -2.639 1.00 27.30 283 MET A N 1
ATOM 2262 C CA . MET A 1 283 ? -1.753 -14.514 -2.612 1.00 27.30 283 MET A CA 1
ATOM 2263 C C . MET A 1 283 ? -2.162 -14.187 -4.055 1.00 27.30 283 MET A C 1
ATOM 2265 O O . MET A 1 283 ? -1.293 -13.865 -4.864 1.00 27.30 283 MET A O 1
ATOM 2269 N N . PRO A 1 284 ? -3.456 -14.185 -4.406 1.00 28.42 284 PRO A N 1
ATOM 2270 C CA . PRO A 1 284 ? -3.973 -13.363 -5.483 1.00 28.42 284 PRO A CA 1
ATOM 2271 C C . PRO A 1 284 ? -3.763 -11.913 -5.038 1.00 28.42 284 PRO A C 1
ATOM 2273 O O . PRO A 1 284 ? -4.493 -11.379 -4.203 1.00 28.42 284 PRO A O 1
ATOM 2276 N N . ARG A 1 285 ? -2.693 -11.284 -5.525 1.00 33.56 285 ARG A N 1
ATOM 2277 C CA . ARG A 1 285 ? -2.482 -9.848 -5.336 1.00 33.56 285 ARG A CA 1
ATOM 2278 C C . ARG A 1 285 ? -3.551 -9.112 -6.132 1.00 33.56 285 ARG A C 1
ATOM 2280 O O . ARG A 1 285 ? -3.553 -9.179 -7.354 1.00 33.56 285 ARG A O 1
ATOM 2287 N N . VAL A 1 286 ? -4.439 -8.394 -5.453 1.00 31.17 286 VAL A N 1
ATOM 2288 C CA . VAL A 1 286 ? -5.167 -7.292 -6.082 1.00 31.17 286 VAL A CA 1
ATOM 2289 C C . VAL A 1 286 ? -4.189 -6.132 -6.040 1.00 31.17 286 VAL A C 1
ATOM 2291 O O . VAL A 1 286 ? -4.226 -5.355 -5.089 1.00 31.17 286 VAL A O 1
ATOM 2294 N N . VAL A 1 287 ? -3.297 -6.021 -7.033 1.00 29.56 287 VAL A N 1
ATOM 2295 C CA . VAL A 1 287 ? -2.366 -4.889 -7.106 1.00 29.56 287 VAL A CA 1
ATOM 2296 C C . VAL A 1 287 ? -3.170 -3.606 -7.302 1.00 29.56 287 VAL A C 1
ATOM 2298 O O . VAL A 1 287 ? -3.474 -3.160 -8.400 1.00 29.56 287 VAL A O 1
ATOM 2301 N N . ARG A 1 288 ? -3.559 -3.010 -6.183 1.00 33.94 288 ARG A N 1
ATOM 2302 C CA . ARG A 1 288 ? -3.622 -1.567 -6.031 1.00 33.94 288 ARG A CA 1
ATOM 2303 C C . ARG A 1 288 ? -2.222 -1.156 -5.583 1.00 33.94 288 ARG A C 1
ATOM 2305 O O . ARG A 1 288 ? -1.522 -1.961 -4.976 1.00 33.94 288 ARG A O 1
ATOM 2312 N N . LEU A 1 289 ? -1.851 0.108 -5.754 1.00 31.66 289 LEU A N 1
ATOM 2313 C CA . LEU A 1 289 ? -0.655 0.741 -5.159 1.00 31.66 289 LEU A CA 1
ATOM 2314 C C . LEU A 1 289 ? -0.360 0.371 -3.677 1.00 31.66 289 LEU A C 1
ATOM 2316 O O . LEU A 1 289 ? 0.731 0.611 -3.184 1.00 31.66 289 LEU A O 1
ATOM 2320 N N . ARG A 1 290 ? -1.318 -0.236 -2.963 1.00 33.41 290 ARG A N 1
ATOM 2321 C CA . ARG A 1 290 ? -1.214 -0.763 -1.595 1.00 33.41 290 ARG A CA 1
ATOM 2322 C C . ARG A 1 290 ? -0.605 -2.175 -1.445 1.00 33.41 290 ARG A C 1
ATOM 2324 O O . ARG A 1 290 ? -0.454 -2.593 -0.301 1.00 33.41 290 ARG A O 1
ATOM 2331 N N . ASP A 1 291 ? -0.316 -2.904 -2.528 1.00 32.59 291 ASP A N 1
ATOM 2332 C CA . ASP A 1 291 ? 0.094 -4.330 -2.501 1.00 32.59 291 ASP A CA 1
ATOM 2333 C C . ASP A 1 291 ? 1.593 -4.581 -2.783 1.00 32.59 291 ASP A C 1
ATOM 2335 O O . ASP A 1 291 ? 2.058 -5.730 -2.740 1.00 32.59 291 ASP A O 1
ATOM 2339 N N . LEU A 1 292 ? 2.380 -3.525 -3.016 1.00 32.91 292 LEU A N 1
ATOM 2340 C CA . LEU A 1 292 ? 3.820 -3.573 -2.751 1.00 32.91 292 LEU A CA 1
ATOM 2341 C C . LEU A 1 292 ? 4.008 -3.956 -1.270 1.00 32.91 292 LEU A C 1
ATOM 2343 O O . LEU A 1 292 ? 3.152 -3.632 -0.438 1.00 32.91 292 LEU A O 1
ATOM 2347 N N . ARG A 1 293 ? 5.095 -4.661 -0.903 1.00 39.09 293 ARG A N 1
ATOM 2348 C CA . ARG A 1 293 ? 5.462 -4.663 0.528 1.00 39.09 293 ARG A CA 1
ATOM 2349 C C . ARG A 1 293 ? 5.515 -3.181 0.927 1.00 39.09 293 ARG A C 1
ATOM 2351 O O . ARG A 1 293 ? 5.998 -2.411 0.100 1.00 39.09 293 ARG A O 1
ATOM 2358 N N . PRO A 1 294 ? 4.980 -2.753 2.084 1.00 41.00 294 PRO A N 1
ATOM 2359 C CA . PRO A 1 294 ? 4.934 -1.331 2.437 1.00 41.00 294 PRO A CA 1
ATOM 2360 C C . PRO A 1 294 ? 6.268 -0.627 2.162 1.00 41.00 294 PRO A C 1
ATOM 2362 O O . PRO A 1 294 ? 6.290 0.429 1.548 1.00 41.00 294 PRO A O 1
ATOM 2365 N N . GLU A 1 295 ? 7.363 -1.328 2.453 1.00 45.06 295 GLU A N 1
ATOM 2366 C CA . GLU A 1 295 ? 8.738 -0.954 2.133 1.00 45.06 295 GLU A CA 1
ATOM 2367 C C . GLU A 1 295 ? 8.971 -0.691 0.631 1.00 45.06 295 GLU A C 1
ATOM 2369 O O . GLU A 1 295 ? 9.387 0.405 0.277 1.00 45.06 295 GLU A O 1
ATOM 2374 N N . ASP A 1 296 ? 8.644 -1.624 -0.274 1.00 52.88 296 ASP A N 1
ATOM 2375 C CA . ASP A 1 296 ? 8.820 -1.444 -1.728 1.00 52.88 296 ASP A CA 1
ATOM 2376 C C . ASP A 1 296 ? 7.923 -0.313 -2.291 1.00 52.88 296 ASP A C 1
ATOM 2378 O O . ASP A 1 296 ? 8.312 0.378 -3.229 1.00 52.88 296 ASP A O 1
ATOM 2382 N N . ALA A 1 297 ? 6.731 -0.095 -1.719 1.00 53.91 297 ALA A N 1
ATOM 2383 C CA . ALA A 1 297 ? 5.818 0.992 -2.110 1.00 53.91 297 ALA A CA 1
ATOM 2384 C C . ALA A 1 297 ? 6.368 2.356 -1.727 1.00 53.91 297 ALA A C 1
ATOM 2386 O O . ALA A 1 297 ? 6.373 3.289 -2.529 1.00 53.91 297 ALA A O 1
ATOM 2387 N N . GLU A 1 298 ? 6.845 2.441 -0.493 1.00 60.28 298 GLU A N 1
ATOM 2388 C CA . GLU A 1 298 ? 7.468 3.632 0.055 1.00 60.28 298 GLU A CA 1
ATOM 2389 C C . GLU A 1 298 ? 8.764 3.959 -0.694 1.00 60.28 298 GLU A C 1
ATOM 2391 O O . GLU A 1 298 ? 9.050 5.134 -0.910 1.00 60.28 298 GLU A O 1
ATOM 2396 N N . PHE A 1 299 ? 9.510 2.949 -1.156 1.00 67.12 299 PHE A N 1
ATOM 2397 C CA . PHE A 1 299 ? 10.692 3.148 -1.994 1.00 67.12 299 PHE A CA 1
ATOM 2398 C C . PHE A 1 299 ? 10.373 3.648 -3.398 1.00 67.12 299 PHE A C 1
ATOM 2400 O O . PHE A 1 299 ? 11.068 4.537 -3.883 1.00 67.12 299 PHE A O 1
ATOM 2407 N N . GLU A 1 300 ? 9.342 3.120 -4.056 1.00 66.56 300 GLU A N 1
ATOM 2408 C CA . GLU A 1 300 ? 8.960 3.619 -5.380 1.00 66.56 300 GLU A CA 1
ATOM 2409 C C . GLU A 1 300 ? 8.340 5.021 -5.308 1.00 66.56 300 GLU A C 1
ATOM 2411 O O . GLU A 1 300 ? 8.617 5.845 -6.179 1.00 66.56 300 GLU A O 1
ATOM 2416 N N . GLU A 1 301 ? 7.578 5.345 -4.253 1.00 68.44 301 GLU A N 1
ATOM 2417 C CA . GLU A 1 301 ? 7.120 6.722 -4.006 1.00 68.44 301 GLU A CA 1
ATOM 2418 C C . GLU A 1 301 ? 8.315 7.655 -3.769 1.00 68.44 301 GLU A C 1
ATOM 2420 O O . GLU A 1 301 ? 8.412 8.699 -4.410 1.00 68.44 301 GLU A O 1
ATOM 2425 N N . ALA A 1 302 ? 9.263 7.252 -2.917 1.00 73.69 302 ALA A N 1
ATOM 2426 C CA . ALA A 1 302 ? 10.502 7.983 -2.663 1.00 73.69 302 ALA A CA 1
ATOM 2427 C C . ALA A 1 302 ? 11.334 8.191 -3.942 1.00 73.69 302 ALA A C 1
ATOM 2429 O O . ALA A 1 302 ? 11.874 9.269 -4.185 1.00 73.69 302 ALA A O 1
ATOM 2430 N N . ARG A 1 303 ? 11.421 7.170 -4.796 1.00 79.56 303 ARG A N 1
ATOM 2431 C CA . ARG A 1 303 ? 12.136 7.240 -6.071 1.00 79.56 303 ARG A CA 1
ATOM 2432 C C . ARG A 1 303 ? 11.454 8.184 -7.057 1.00 79.56 303 ARG A C 1
ATOM 2434 O O . ARG A 1 303 ? 12.134 8.978 -7.702 1.00 79.56 303 ARG A O 1
ATOM 2441 N N . ALA A 1 304 ? 10.133 8.089 -7.192 1.00 75.94 304 ALA A N 1
ATOM 2442 C CA . ALA A 1 304 ? 9.346 8.988 -8.031 1.00 75.94 304 ALA A CA 1
ATOM 2443 C C . ALA A 1 304 ? 9.521 10.442 -7.578 1.00 75.94 304 ALA A C 1
ATOM 2445 O O . ALA A 1 304 ? 9.798 11.312 -8.400 1.00 75.94 304 ALA A O 1
ATOM 2446 N N . ASP A 1 305 ? 9.476 10.669 -6.265 1.00 77.31 305 ASP A N 1
ATOM 2447 C CA . ASP A 1 305 ? 9.674 11.971 -5.637 1.00 77.31 305 ASP A CA 1
ATOM 2448 C C . ASP A 1 305 ? 11.021 12.610 -6.013 1.00 77.31 305 ASP A C 1
ATOM 2450 O O . ASP A 1 305 ? 11.068 13.762 -6.437 1.00 77.31 305 ASP A O 1
ATOM 2454 N N . LEU A 1 306 ? 12.106 11.832 -5.958 1.00 82.94 306 LEU A N 1
ATOM 2455 C CA . LEU A 1 306 ? 13.458 12.269 -6.337 1.00 82.94 306 LEU A CA 1
ATOM 2456 C C . LEU A 1 306 ? 13.627 12.570 -7.834 1.00 82.94 306 LEU A C 1
ATOM 2458 O O . LEU A 1 306 ? 14.533 13.309 -8.222 1.00 82.94 306 LEU A O 1
ATOM 2462 N N . ILE A 1 307 ? 12.809 11.953 -8.688 1.00 77.94 307 ILE A N 1
ATOM 2463 C CA . ILE A 1 307 ? 12.889 12.112 -10.145 1.00 77.94 307 ILE A CA 1
ATOM 2464 C C . ILE A 1 307 ? 12.006 13.266 -10.626 1.00 77.94 307 ILE A C 1
ATOM 2466 O O . ILE A 1 307 ? 12.371 13.947 -11.584 1.00 77.94 307 ILE A O 1
ATOM 2470 N N . GLU A 1 308 ? 10.834 13.438 -10.020 1.00 75.94 308 GLU A N 1
ATOM 2471 C CA . GLU A 1 308 ? 9.795 14.361 -10.485 1.00 75.94 308 GLU A CA 1
ATOM 2472 C C . GLU A 1 308 ? 9.895 15.748 -9.881 1.00 75.94 308 GLU A C 1
ATOM 2474 O O . GLU A 1 308 ? 9.568 16.718 -10.566 1.00 75.94 308 GLU A O 1
ATOM 2479 N N . ASN A 1 309 ? 10.328 15.850 -8.625 1.00 74.25 309 ASN A N 1
ATOM 2480 C CA . ASN A 1 309 ? 10.417 17.137 -7.960 1.00 74.25 309 ASN A CA 1
ATOM 2481 C C . ASN A 1 309 ? 11.765 17.802 -8.222 1.00 74.25 309 ASN A C 1
ATOM 2483 O O . ASN A 1 309 ? 12.821 17.165 -8.226 1.00 74.25 309 ASN A O 1
ATOM 2487 N N . GLU A 1 310 ? 11.713 19.118 -8.436 1.00 81.31 310 GLU A N 1
ATOM 2488 C CA . GLU A 1 310 ? 12.912 19.948 -8.388 1.00 81.31 310 GLU A CA 1
ATOM 2489 C C . GLU A 1 310 ? 13.560 19.811 -7.010 1.00 81.31 310 GLU A C 1
ATOM 2491 O O . GLU A 1 310 ? 12.880 19.631 -5.999 1.00 81.31 310 GLU A O 1
ATOM 2496 N N . GLY A 1 311 ? 14.881 19.902 -6.961 1.00 86.88 311 GLY A N 1
ATOM 2497 C CA . GLY A 1 311 ? 15.612 19.616 -5.743 1.00 86.88 311 GLY A CA 1
ATOM 2498 C C . GLY A 1 311 ? 17.006 20.209 -5.727 1.00 86.88 311 GLY A C 1
ATOM 2499 O O . GLY A 1 311 ? 17.500 20.722 -6.734 1.00 86.88 311 GLY A O 1
ATOM 2500 N N . LEU A 1 312 ? 17.642 20.109 -4.565 1.00 87.69 312 LEU A N 1
ATOM 2501 C CA . LEU A 1 312 ? 19.050 20.421 -4.422 1.00 87.69 312 LEU A CA 1
ATOM 2502 C C . LEU A 1 312 ? 19.885 19.249 -4.934 1.00 87.69 312 LEU A C 1
ATOM 2504 O O . LEU A 1 312 ? 19.800 18.141 -4.398 1.00 87.69 312 LEU A O 1
ATOM 2508 N N . ASP A 1 313 ? 20.744 19.533 -5.909 1.00 88.25 313 ASP A N 1
ATOM 2509 C CA . ASP A 1 313 ? 21.756 18.603 -6.391 1.00 88.25 313 ASP A CA 1
ATOM 2510 C C . ASP A 1 313 ? 23.138 19.021 -5.865 1.00 88.25 313 ASP A C 1
ATOM 2512 O O . ASP A 1 313 ? 23.678 20.064 -6.242 1.00 88.25 313 ASP A O 1
ATOM 2516 N N . VAL A 1 314 ? 23.744 18.193 -5.012 1.00 86.62 314 VAL A N 1
ATOM 2517 C CA . VAL A 1 314 ? 25.104 18.417 -4.495 1.00 86.62 314 VAL A CA 1
ATOM 2518 C C . VAL A 1 314 ? 26.045 17.401 -5.118 1.00 86.62 314 VAL A C 1
ATOM 2520 O O . VAL A 1 314 ? 25.899 16.199 -4.913 1.00 86.62 314 VAL A O 1
ATOM 2523 N N . ARG A 1 315 ? 27.034 17.874 -5.878 1.00 87.56 315 ARG A N 1
ATOM 2524 C CA . ARG A 1 315 ? 28.031 17.017 -6.526 1.00 87.56 315 ARG A CA 1
ATOM 2525 C C . ARG A 1 315 ? 29.329 16.995 -5.727 1.00 87.56 315 ARG A C 1
ATOM 2527 O O . ARG A 1 315 ? 29.960 18.033 -5.551 1.00 87.56 315 ARG A O 1
ATOM 2534 N N . LEU A 1 316 ? 29.751 15.802 -5.329 1.00 84.50 316 LEU A N 1
ATOM 2535 C CA . LEU A 1 316 ? 31.083 15.510 -4.813 1.00 84.50 316 LEU A CA 1
ATOM 2536 C C . LEU A 1 316 ? 31.940 14.902 -5.919 1.00 84.50 316 LEU A C 1
ATOM 2538 O O . LEU A 1 316 ? 31.436 14.125 -6.731 1.00 84.50 316 LEU A O 1
ATOM 2542 N N . THR A 1 317 ? 33.231 15.222 -5.944 1.00 84.00 317 THR A N 1
ATOM 2543 C CA . THR A 1 317 ? 34.171 14.677 -6.938 1.00 84.00 317 THR A CA 1
ATOM 2544 C C . THR A 1 317 ? 35.257 13.851 -6.271 1.00 84.00 317 THR A C 1
ATOM 2546 O O . THR A 1 317 ? 35.785 14.255 -5.238 1.00 84.00 317 THR A O 1
ATOM 2549 N N . ALA A 1 318 ? 35.613 12.726 -6.882 1.00 80.94 318 ALA A N 1
ATOM 2550 C CA . ALA A 1 318 ? 36.691 11.852 -6.441 1.00 80.94 318 ALA A CA 1
ATOM 2551 C C . ALA A 1 318 ? 37.902 11.974 -7.376 1.00 80.94 318 ALA A C 1
ATOM 2553 O O . ALA A 1 318 ? 37.741 12.146 -8.584 1.00 80.94 318 ALA A O 1
ATOM 2554 N N . ASP A 1 319 ? 39.110 11.810 -6.834 1.00 77.50 319 ASP A N 1
ATOM 2555 C CA . ASP A 1 319 ? 40.338 11.706 -7.643 1.00 77.50 319 ASP A CA 1
ATOM 2556 C C . ASP A 1 319 ? 40.512 10.320 -8.283 1.00 77.50 319 ASP A C 1
ATOM 2558 O O . ASP A 1 319 ? 41.315 10.136 -9.199 1.00 77.50 319 ASP A O 1
ATOM 2562 N N . LYS A 1 320 ? 39.766 9.328 -7.790 1.00 77.12 320 LYS A N 1
ATOM 2563 C CA . LYS A 1 320 ? 39.790 7.934 -8.238 1.00 77.12 320 LYS A CA 1
ATOM 2564 C C . LYS A 1 320 ? 38.380 7.450 -8.535 1.00 77.12 320 LYS A C 1
ATOM 2566 O O . LYS A 1 320 ? 37.405 8.049 -8.089 1.00 77.12 320 LYS A O 1
ATOM 2571 N N . ALA A 1 321 ? 38.294 6.340 -9.266 1.00 78.75 321 ALA A N 1
ATOM 2572 C CA . ALA A 1 321 ? 37.014 5.725 -9.560 1.00 78.75 321 ALA A CA 1
ATOM 2573 C C . ALA A 1 321 ? 36.280 5.320 -8.269 1.00 78.75 321 ALA A C 1
ATOM 2575 O O . ALA A 1 321 ? 36.875 4.658 -7.415 1.00 78.75 321 ALA A O 1
ATOM 2576 N N . LEU A 1 322 ? 35.010 5.702 -8.128 1.00 78.88 322 LEU A N 1
ATOM 2577 C CA . LEU A 1 322 ? 34.211 5.376 -6.947 1.00 78.88 322 LEU A CA 1
ATOM 2578 C C . LEU A 1 322 ? 33.763 3.905 -6.961 1.00 78.88 322 LEU A C 1
ATOM 2580 O O . LEU A 1 322 ? 33.115 3.477 -7.921 1.00 78.88 322 LEU A O 1
ATOM 2584 N N . PRO A 1 323 ? 34.038 3.118 -5.902 1.00 83.06 323 PRO A N 1
ATOM 2585 C CA . PRO A 1 323 ? 33.532 1.754 -5.795 1.00 83.06 323 PRO A CA 1
ATOM 2586 C C . PRO A 1 323 ? 32.039 1.769 -5.430 1.00 83.06 323 PRO A C 1
ATOM 2588 O O . PRO A 1 323 ? 31.677 1.745 -4.254 1.00 83.06 323 PRO A O 1
ATOM 2591 N N . ILE A 1 324 ? 31.159 1.801 -6.439 1.00 81.88 324 ILE A N 1
ATOM 2592 C CA . ILE A 1 324 ? 29.693 1.908 -6.265 1.00 81.88 324 ILE A CA 1
ATOM 2593 C C . ILE A 1 324 ? 29.157 0.838 -5.301 1.00 81.88 324 ILE A C 1
ATOM 2595 O O . ILE A 1 324 ? 28.403 1.158 -4.382 1.00 81.88 324 ILE A O 1
ATOM 2599 N N . ASP A 1 325 ? 29.603 -0.412 -5.434 1.00 84.06 325 ASP A N 1
ATOM 2600 C CA . ASP A 1 325 ? 29.186 -1.505 -4.546 1.00 84.06 325 ASP A CA 1
ATOM 2601 C C . ASP A 1 325 ? 29.578 -1.269 -3.081 1.00 84.06 325 ASP A C 1
ATOM 2603 O O . ASP A 1 325 ? 28.871 -1.695 -2.166 1.00 84.06 325 ASP A O 1
ATOM 2607 N N . GLU A 1 326 ? 30.701 -0.591 -2.833 1.00 85.75 326 GLU A N 1
ATOM 2608 C CA . GLU A 1 326 ? 31.146 -0.250 -1.484 1.00 85.75 326 GLU A CA 1
ATOM 2609 C C . GLU A 1 326 ? 30.359 0.934 -0.918 1.00 85.75 326 GLU A C 1
ATOM 2611 O O . GLU A 1 326 ? 29.992 0.897 0.254 1.00 85.75 326 GLU A O 1
ATOM 2616 N N . VAL A 1 327 ? 30.016 1.927 -1.746 1.00 84.38 327 VAL A N 1
ATOM 2617 C CA . VAL A 1 327 ? 29.112 3.028 -1.367 1.00 84.38 327 VAL A CA 1
ATOM 2618 C C . VAL A 1 327 ? 27.747 2.472 -0.953 1.00 84.38 327 VAL A C 1
ATOM 2620 O O . VAL A 1 327 ? 27.245 2.792 0.124 1.00 84.38 327 VAL A O 1
ATOM 2623 N N . VAL A 1 328 ? 27.173 1.570 -1.757 1.00 85.75 328 VAL A N 1
ATOM 2624 C CA . VAL A 1 328 ? 25.893 0.906 -1.458 1.00 85.75 328 VAL A CA 1
ATOM 2625 C C . VAL A 1 328 ? 25.996 0.070 -0.187 1.00 85.75 328 VAL A C 1
ATOM 2627 O O . VAL A 1 328 ? 25.104 0.124 0.658 1.00 85.75 328 VAL A O 1
ATOM 2630 N N . ARG A 1 329 ? 27.076 -0.704 -0.026 1.00 87.31 329 ARG A N 1
ATOM 2631 C CA . ARG A 1 329 ? 27.302 -1.525 1.172 1.00 87.31 329 ARG A CA 1
ATOM 2632 C C . ARG A 1 329 ? 27.452 -0.665 2.423 1.00 87.31 329 ARG A C 1
ATOM 2634 O O . ARG A 1 329 ? 26.912 -1.027 3.464 1.00 87.31 329 ARG A O 1
ATOM 2641 N N . TRP A 1 330 ? 28.146 0.466 2.322 1.00 89.00 330 TRP A N 1
ATOM 2642 C CA . TRP A 1 330 ? 28.304 1.411 3.421 1.00 89.00 330 TRP A CA 1
ATOM 2643 C C . TRP A 1 330 ? 26.963 2.039 3.803 1.00 89.00 330 TRP A C 1
ATOM 2645 O O . TRP A 1 330 ? 26.601 2.018 4.977 1.00 89.00 330 TRP A O 1
ATOM 2655 N N . LEU A 1 331 ? 26.173 2.489 2.825 1.00 86.12 331 LEU A N 1
ATOM 2656 C CA . LEU A 1 331 ? 24.822 2.994 3.070 1.00 86.12 331 LEU A CA 1
ATOM 2657 C C . LEU A 1 331 ? 23.953 1.918 3.746 1.00 86.12 331 LEU A C 1
ATOM 2659 O O . LEU A 1 331 ? 23.379 2.162 4.801 1.00 86.12 331 LEU A O 1
ATOM 2663 N N . LYS A 1 332 ? 23.942 0.686 3.228 1.00 85.06 332 LYS A N 1
ATOM 2664 C CA . LYS A 1 332 ? 23.200 -0.442 3.825 1.00 85.06 332 LYS A CA 1
ATOM 2665 C C . LYS A 1 332 ? 23.676 -0.850 5.225 1.00 85.06 332 LYS A C 1
ATOM 2667 O O . LYS A 1 332 ? 22.950 -1.556 5.914 1.00 85.06 332 LYS A O 1
ATOM 2672 N N . SER A 1 333 ? 24.880 -0.451 5.645 1.00 84.19 333 SER A N 1
ATOM 2673 C CA . SER A 1 333 ? 25.410 -0.771 6.980 1.00 84.19 333 SER A CA 1
ATOM 2674 C C . SER A 1 333 ? 24.839 0.109 8.096 1.00 84.19 333 SER A C 1
ATOM 2676 O O . SER A 1 333 ? 25.013 -0.198 9.275 1.00 84.19 333 SER A O 1
ATOM 2678 N N . ARG A 1 334 ? 24.159 1.205 7.745 1.00 78.88 334 ARG A N 1
ATOM 2679 C CA . ARG A 1 334 ? 23.545 2.109 8.715 1.00 78.88 334 ARG A CA 1
ATOM 2680 C C . ARG A 1 334 ? 22.174 1.568 9.126 1.00 78.88 334 ARG A C 1
ATOM 2682 O O . ARG A 1 334 ? 21.276 1.452 8.304 1.00 78.88 334 ARG A O 1
ATOM 2689 N N . ASN A 1 335 ? 22.008 1.280 10.416 1.00 69.19 335 ASN A N 1
ATOM 2690 C CA . ASN A 1 335 ? 20.785 0.672 10.962 1.00 69.19 335 ASN A CA 1
ATOM 2691 C C . ASN A 1 335 ? 19.544 1.579 10.893 1.00 69.19 335 ASN A C 1
ATOM 2693 O O . ASN A 1 335 ? 18.423 1.093 10.995 1.00 69.19 335 ASN A O 1
ATOM 2697 N N . GLU A 1 336 ? 19.756 2.885 10.754 1.00 70.25 336 GLU A N 1
ATOM 2698 C CA . GLU A 1 336 ? 18.716 3.920 10.782 1.00 70.25 336 GLU A CA 1
ATOM 2699 C C . GLU A 1 336 ? 18.022 4.100 9.423 1.00 70.25 336 GLU A C 1
ATOM 2701 O O . GLU A 1 336 ? 17.080 4.879 9.309 1.00 70.25 336 GLU A O 1
ATOM 2706 N N . ILE A 1 337 ? 18.513 3.445 8.363 1.00 80.06 337 ILE A N 1
ATOM 2707 C CA . ILE A 1 337 ? 18.127 3.766 6.986 1.00 80.06 337 ILE A CA 1
ATOM 2708 C C . ILE A 1 337 ? 17.882 2.502 6.174 1.00 80.06 337 ILE A C 1
ATOM 2710 O O . ILE A 1 337 ? 18.519 1.466 6.350 1.00 80.06 337 ILE A O 1
ATOM 2714 N N . ALA A 1 338 ? 16.971 2.619 5.226 1.00 80.75 338 ALA A N 1
ATOM 2715 C CA . ALA A 1 338 ? 16.679 1.618 4.230 1.00 80.75 338 ALA A CA 1
ATOM 2716 C C . ALA A 1 338 ? 17.208 2.119 2.872 1.00 80.75 338 ALA A C 1
ATOM 2718 O O . ALA A 1 338 ? 17.066 3.294 2.526 1.00 80.75 338 ALA A O 1
ATOM 2719 N N . VAL A 1 339 ? 17.837 1.228 2.097 1.00 83.56 339 VAL A N 1
ATOM 2720 C CA . VAL A 1 339 ? 18.558 1.592 0.865 1.00 83.56 339 VAL A CA 1
ATOM 2721 C C . VAL A 1 339 ? 18.204 0.642 -0.277 1.00 83.56 339 VAL A C 1
ATOM 2723 O O . VAL A 1 339 ? 18.424 -0.567 -0.164 1.00 83.56 339 VAL A O 1
ATOM 2726 N N . HIS A 1 340 ? 17.723 1.187 -1.396 1.00 82.25 340 HIS A N 1
ATOM 2727 C CA . HIS A 1 340 ? 17.402 0.459 -2.631 1.00 82.25 340 HIS A CA 1
ATOM 2728 C C . HIS A 1 340 ? 18.244 0.953 -3.817 1.00 82.25 340 HIS A C 1
ATOM 2730 O O . HIS A 1 340 ? 18.621 2.119 -3.882 1.00 82.25 340 HIS A O 1
ATOM 2736 N N . GLY A 1 341 ? 18.527 0.063 -4.771 1.00 78.12 341 GLY A N 1
ATOM 2737 C CA . GLY A 1 341 ? 19.367 0.351 -5.938 1.00 78.12 341 GLY A CA 1
ATOM 2738 C C . GLY A 1 341 ? 20.828 -0.115 -5.796 1.00 78.12 341 GLY A C 1
ATOM 2739 O O . GLY A 1 341 ? 21.151 -0.857 -4.856 1.00 78.12 341 GLY A O 1
ATOM 2740 N N . PRO A 1 342 ? 21.712 0.289 -6.728 1.00 76.25 342 PRO A N 1
ATOM 2741 C CA . PRO A 1 342 ? 21.465 1.253 -7.805 1.00 76.25 342 PRO A CA 1
ATOM 2742 C C . PRO A 1 342 ? 20.463 0.736 -8.848 1.00 76.25 342 PRO A C 1
ATOM 2744 O O . PRO A 1 342 ? 20.408 -0.463 -9.115 1.00 76.25 342 PRO A O 1
ATOM 2747 N N . ASP A 1 343 ? 19.656 1.630 -9.419 1.00 72.88 343 ASP A N 1
ATOM 2748 C CA . ASP A 1 343 ? 18.827 1.317 -10.590 1.00 72.88 343 ASP A CA 1
ATOM 2749 C C . ASP A 1 343 ? 19.629 1.423 -11.907 1.00 72.88 343 ASP A C 1
ATOM 2751 O O . ASP A 1 343 ? 20.831 1.691 -11.908 1.00 72.88 343 ASP A O 1
ATOM 2755 N N . GLU A 1 344 ? 18.970 1.239 -13.056 1.00 68.81 344 GLU A N 1
ATOM 2756 C CA . GLU A 1 344 ? 19.599 1.339 -14.387 1.00 68.81 344 GLU A CA 1
ATOM 2757 C C . GLU A 1 344 ? 20.257 2.708 -14.673 1.00 68.81 344 GLU A C 1
ATOM 2759 O O . GLU A 1 344 ? 21.028 2.832 -15.624 1.00 68.81 344 GLU A O 1
ATOM 2764 N N . ARG A 1 345 ? 19.950 3.747 -13.882 1.00 66.00 345 ARG A N 1
ATOM 2765 C CA . ARG A 1 345 ? 20.526 5.098 -13.980 1.00 66.00 345 ARG A CA 1
ATOM 2766 C C . ARG A 1 345 ? 21.630 5.347 -12.950 1.00 66.00 345 ARG A C 1
ATOM 2768 O O . ARG A 1 345 ? 22.143 6.459 -12.890 1.00 66.00 345 ARG A O 1
ATOM 2775 N N . GLY A 1 346 ? 21.977 4.350 -12.136 1.00 73.88 346 GLY A N 1
ATOM 2776 C CA . GLY A 1 346 ? 22.926 4.503 -11.036 1.00 73.88 346 GLY A CA 1
ATOM 2777 C C . GLY A 1 346 ? 22.337 5.195 -9.803 1.00 73.88 346 GLY A C 1
ATOM 2778 O O . GLY A 1 346 ? 23.100 5.579 -8.917 1.00 73.88 346 GLY A O 1
ATOM 2779 N N . LEU A 1 347 ? 21.008 5.364 -9.726 1.00 83.50 347 LEU A N 1
ATOM 2780 C CA . LEU A 1 347 ? 20.351 6.005 -8.588 1.00 83.50 347 LEU A CA 1
ATOM 2781 C C . LEU A 1 347 ? 20.196 5.013 -7.433 1.00 83.50 347 LEU A C 1
ATOM 2783 O O . LEU A 1 347 ? 19.539 3.978 -7.561 1.00 83.50 347 LEU A O 1
ATOM 2787 N N . ILE A 1 348 ? 20.760 5.375 -6.288 1.00 88.56 348 ILE A N 1
ATOM 2788 C CA . ILE A 1 348 ? 20.605 4.698 -5.006 1.00 88.56 348 ILE A CA 1
ATOM 2789 C C . ILE A 1 348 ? 19.607 5.513 -4.180 1.00 88.56 348 ILE A C 1
ATOM 2791 O O . ILE A 1 348 ? 19.845 6.682 -3.881 1.00 88.56 348 ILE A O 1
ATOM 2795 N N . VAL A 1 349 ? 18.484 4.904 -3.815 1.00 88.12 349 VAL A N 1
ATOM 2796 C CA . VAL A 1 349 ? 17.427 5.542 -3.025 1.00 88.12 349 VAL A CA 1
ATOM 2797 C C . VAL A 1 349 ? 17.665 5.254 -1.552 1.00 88.12 349 VAL A C 1
ATOM 2799 O O . VAL A 1 349 ? 17.681 4.100 -1.125 1.00 88.12 349 VAL A O 1
ATOM 2802 N N . TYR A 1 350 ? 17.834 6.322 -0.788 1.00 90.00 350 TYR A N 1
ATOM 2803 C CA . TYR A 1 350 ? 17.918 6.345 0.662 1.00 90.00 350 TYR A CA 1
ATOM 2804 C C . TYR A 1 350 ? 16.550 6.703 1.238 1.00 90.00 350 TYR A C 1
ATOM 2806 O O . TYR A 1 350 ? 15.912 7.652 0.772 1.00 90.00 350 TYR A O 1
ATOM 2814 N N . ARG A 1 351 ? 16.127 5.992 2.285 1.00 87.75 351 ARG A N 1
ATOM 2815 C CA . ARG A 1 351 ? 14.962 6.361 3.087 1.00 87.75 351 ARG A CA 1
ATOM 2816 C C . ARG A 1 351 ? 15.189 6.080 4.566 1.00 87.75 351 ARG A C 1
ATOM 2818 O O . ARG A 1 351 ? 15.559 4.968 4.924 1.00 87.75 351 ARG A O 1
ATOM 2825 N N . ASN A 1 352 ? 14.865 7.033 5.427 1.00 83.69 352 ASN A N 1
ATOM 2826 C CA . ASN A 1 352 ? 14.778 6.798 6.863 1.00 83.69 352 ASN A CA 1
ATOM 2827 C C . ASN A 1 352 ? 13.316 6.490 7.258 1.00 83.69 352 ASN A C 1
ATOM 2829 O O . ASN A 1 352 ? 12.444 7.339 7.054 1.00 83.69 352 ASN A O 1
ATOM 2833 N N . PRO A 1 353 ? 13.003 5.292 7.787 1.00 75.56 353 PRO A N 1
ATOM 2834 C CA . PRO A 1 353 ? 11.635 4.915 8.143 1.00 75.56 353 PRO A CA 1
ATOM 2835 C C . PRO A 1 353 ? 11.085 5.661 9.370 1.00 75.56 353 PRO A C 1
ATOM 2837 O O . PRO A 1 353 ? 9.868 5.791 9.493 1.00 75.56 353 PRO A O 1
ATOM 284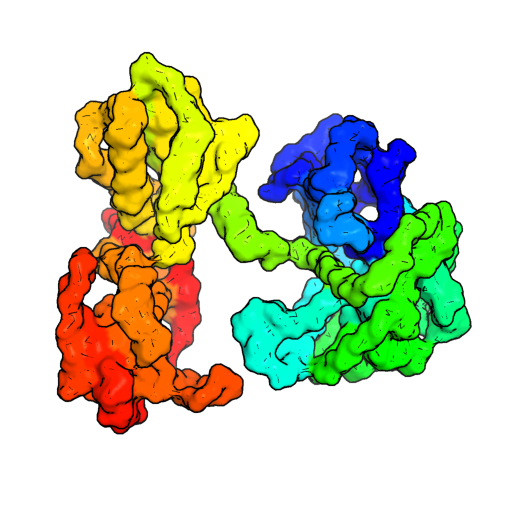0 N N . ASP A 1 354 ? 11.944 6.163 10.263 1.00 74.06 354 ASP A N 1
ATOM 2841 C CA . ASP A 1 354 ? 11.525 6.871 11.480 1.00 74.06 354 ASP A CA 1
ATOM 2842 C C . ASP A 1 354 ? 11.268 8.365 11.232 1.00 74.06 354 ASP A C 1
ATOM 2844 O O . ASP A 1 354 ? 10.347 8.943 11.823 1.00 74.06 354 ASP A O 1
ATOM 2848 N N . THR A 1 355 ? 12.059 8.991 10.353 1.00 81.38 355 THR A N 1
ATOM 2849 C CA . THR A 1 355 ? 11.958 10.429 10.034 1.00 81.38 355 THR A CA 1
ATOM 2850 C C . THR A 1 355 ? 11.246 10.705 8.707 1.00 81.38 355 THR A C 1
ATOM 2852 O O . THR A 1 355 ? 10.824 11.831 8.446 1.00 81.38 355 THR A O 1
ATOM 2855 N N . GLY A 1 356 ? 11.074 9.687 7.859 1.00 83.25 356 GLY A N 1
ATOM 2856 C CA . GLY A 1 356 ? 10.488 9.818 6.526 1.00 83.25 356 GLY A CA 1
ATOM 2857 C C . GLY A 1 356 ? 11.379 10.553 5.519 1.00 83.25 356 GLY A C 1
ATOM 2858 O O . GLY A 1 356 ? 10.904 10.857 4.424 1.00 83.25 356 GLY A O 1
ATOM 2859 N N . VAL A 1 357 ? 12.637 10.848 5.872 1.00 89.31 357 VAL A N 1
ATOM 2860 C CA . VAL A 1 357 ? 13.595 11.517 4.983 1.00 89.31 357 VAL A CA 1
ATOM 2861 C C . VAL A 1 357 ? 13.918 10.615 3.802 1.00 89.31 357 VAL A C 1
ATOM 2863 O O . VAL A 1 357 ? 14.180 9.424 3.965 1.00 89.31 357 VAL A O 1
ATOM 2866 N N . VAL A 1 358 ? 13.918 11.206 2.611 1.00 90.50 358 VAL A N 1
ATOM 2867 C CA . VAL A 1 358 ? 14.256 10.546 1.350 1.00 90.50 358 VAL A CA 1
ATOM 2868 C C . VAL A 1 358 ? 15.367 11.328 0.662 1.00 90.50 358 VAL A C 1
ATOM 2870 O O . VAL A 1 358 ? 15.312 12.555 0.588 1.00 90.50 358 VAL A O 1
ATOM 2873 N N . ALA A 1 359 ? 16.355 10.607 0.137 1.00 92.06 359 ALA A N 1
ATOM 2874 C CA . ALA A 1 359 ? 17.471 11.170 -0.611 1.00 92.06 359 ALA A CA 1
ATOM 2875 C C . ALA A 1 359 ? 17.888 10.240 -1.757 1.00 92.06 359 ALA A C 1
ATOM 2877 O O . ALA A 1 359 ? 17.760 9.019 -1.666 1.00 92.06 359 ALA A O 1
ATOM 2878 N N . GLY A 1 360 ? 18.392 10.815 -2.842 1.00 91.44 360 GLY A N 1
ATOM 2879 C CA . GLY A 1 360 ? 18.949 10.080 -3.971 1.00 91.44 360 GLY A CA 1
ATOM 2880 C C . GLY A 1 360 ? 20.458 10.234 -4.013 1.00 91.44 360 GLY A C 1
ATOM 2881 O O . GLY A 1 360 ? 20.958 11.347 -3.914 1.00 91.44 360 GLY A O 1
ATOM 2882 N N . PHE A 1 361 ? 21.189 9.142 -4.194 1.00 88.62 361 PHE A N 1
ATOM 2883 C CA . PHE A 1 361 ? 22.620 9.176 -4.468 1.00 88.62 361 PHE A CA 1
ATOM 2884 C C . PHE A 1 361 ? 22.866 8.603 -5.860 1.00 88.62 361 PHE A C 1
ATOM 2886 O O . PHE A 1 361 ? 22.663 7.415 -6.088 1.00 88.62 361 PHE A O 1
ATOM 2893 N N . GLU A 1 362 ? 23.284 9.441 -6.801 1.00 85.75 362 GLU A N 1
ATOM 2894 C CA . GLU A 1 362 ? 23.727 9.008 -8.125 1.00 85.75 362 GLU A CA 1
ATOM 2895 C C . GLU A 1 362 ? 25.251 8.894 -8.097 1.00 85.75 362 GLU A C 1
ATOM 2897 O O . GLU A 1 362 ? 25.958 9.894 -7.932 1.00 85.75 362 GLU A O 1
ATOM 2902 N N . ALA A 1 363 ? 25.763 7.672 -8.216 1.00 73.25 363 ALA A N 1
ATOM 2903 C CA . ALA A 1 363 ? 27.195 7.431 -8.316 1.00 73.25 363 ALA A CA 1
ATOM 2904 C C . ALA A 1 363 ? 27.601 7.300 -9.791 1.00 73.25 363 ALA A C 1
ATOM 2906 O O . ALA A 1 363 ? 27.062 6.473 -10.524 1.00 73.25 363 ALA A O 1
ATOM 2907 N N . ASP A 1 364 ? 28.562 8.117 -10.209 1.00 70.06 364 ASP A N 1
ATOM 2908 C CA . ASP A 1 364 ? 29.262 8.039 -11.492 1.00 70.06 364 ASP A CA 1
ATOM 2909 C C . ASP A 1 364 ? 30.730 7.648 -11.239 1.00 70.06 364 ASP A C 1
ATOM 2911 O O . ASP A 1 364 ? 31.195 7.658 -10.096 1.00 70.06 364 ASP A O 1
ATOM 2915 N N . LEU A 1 365 ? 31.487 7.337 -12.297 1.00 68.19 365 LEU A N 1
ATOM 2916 C CA . LEU A 1 365 ? 32.881 6.901 -12.214 1.00 68.19 365 LEU A CA 1
ATOM 2917 C C . LEU A 1 365 ? 33.718 7.811 -11.310 1.00 68.19 365 LEU A C 1
ATOM 2919 O O . LEU A 1 365 ? 34.492 7.299 -10.520 1.00 68.19 365 LEU A O 1
ATOM 2923 N N . VAL A 1 366 ? 33.553 9.135 -11.372 1.00 77.25 366 VAL A N 1
ATOM 2924 C CA . VAL A 1 366 ? 34.389 10.099 -10.622 1.00 77.25 366 VAL A CA 1
ATOM 2925 C C . VAL A 1 366 ? 33.587 11.070 -9.752 1.00 77.25 366 VAL A C 1
ATOM 2927 O O . VAL A 1 366 ? 34.116 12.087 -9.298 1.00 77.25 366 VAL A O 1
ATOM 2930 N N . ALA A 1 367 ? 32.296 10.815 -9.542 1.00 81.44 367 ALA A N 1
ATOM 2931 C CA . ALA A 1 367 ? 31.452 11.727 -8.782 1.00 81.44 367 ALA A CA 1
ATOM 2932 C C . ALA A 1 367 ? 30.328 11.011 -8.039 1.00 81.44 367 ALA A C 1
ATOM 2934 O O . ALA A 1 367 ? 29.749 10.054 -8.538 1.00 81.44 367 ALA A O 1
ATOM 2935 N N . LEU A 1 368 ? 29.983 11.542 -6.870 1.00 85.50 368 LEU A N 1
ATOM 2936 C CA . LEU A 1 368 ? 28.784 11.171 -6.134 1.00 85.50 368 LEU A CA 1
ATOM 2937 C C . LEU A 1 368 ? 27.870 12.391 -6.082 1.00 85.50 368 LEU A C 1
ATOM 2939 O O . LEU A 1 368 ? 28.274 13.444 -5.588 1.00 85.50 368 LEU A O 1
ATOM 2943 N N . ARG A 1 369 ? 26.651 12.272 -6.600 1.00 87.25 369 ARG A N 1
ATOM 2944 C CA . ARG A 1 369 ? 25.652 13.338 -6.560 1.00 87.25 369 ARG A CA 1
ATOM 2945 C C . ARG A 1 369 ? 24.561 12.988 -5.558 1.00 87.25 369 ARG A C 1
ATOM 2947 O O . ARG A 1 369 ? 23.887 11.980 -5.721 1.00 87.25 369 ARG A O 1
ATOM 2954 N N . LEU A 1 370 ? 24.373 13.841 -4.559 1.00 90.25 370 LEU A N 1
ATOM 2955 C CA . LEU A 1 370 ? 23.196 13.835 -3.697 1.00 90.25 370 LEU A CA 1
ATOM 2956 C C . LEU A 1 370 ? 22.069 14.607 -4.383 1.00 90.25 370 LEU A C 1
ATOM 2958 O O . LEU A 1 370 ? 22.304 15.712 -4.864 1.00 90.25 370 LEU A O 1
ATOM 2962 N N . ARG A 1 371 ? 20.864 14.045 -4.367 1.00 91.25 371 ARG A N 1
ATOM 2963 C CA . ARG A 1 371 ? 19.617 14.660 -4.823 1.00 91.25 371 ARG A CA 1
ATOM 2964 C C . ARG A 1 371 ? 18.641 14.708 -3.660 1.00 91.25 371 ARG A C 1
ATOM 2966 O O . ARG A 1 371 ? 18.370 13.676 -3.042 1.00 91.25 371 ARG A O 1
ATOM 2973 N N . LEU A 1 372 ? 18.120 15.892 -3.365 1.00 91.94 372 LEU A N 1
ATOM 2974 C CA . LEU A 1 372 ? 17.130 16.103 -2.312 1.00 91.94 372 LEU A CA 1
ATOM 2975 C C . LEU A 1 372 ? 15.935 16.891 -2.854 1.00 91.94 372 LEU A C 1
ATOM 2977 O O . LEU A 1 372 ? 16.154 17.972 -3.394 1.00 91.94 372 LEU A O 1
ATOM 2981 N N . PRO A 1 373 ? 14.692 16.404 -2.707 1.00 90.75 373 PRO A N 1
ATOM 2982 C CA . PRO A 1 373 ? 13.531 17.024 -3.337 1.00 90.75 373 PRO A CA 1
ATOM 2983 C C . PRO A 1 373 ? 13.022 18.229 -2.536 1.00 90.75 373 PRO A C 1
ATOM 2985 O O . PRO A 1 373 ? 12.913 18.163 -1.315 1.00 90.75 373 PRO A O 1
ATOM 2988 N N . TRP A 1 374 ? 12.626 19.302 -3.218 1.00 89.25 374 TRP A N 1
ATOM 2989 C CA . TRP A 1 374 ? 11.861 20.411 -2.646 1.00 89.25 374 TRP A CA 1
ATOM 2990 C C . TRP A 1 374 ? 10.374 20.326 -3.044 1.00 89.25 374 TRP A C 1
ATOM 2992 O O . TRP A 1 374 ? 10.046 19.781 -4.097 1.00 89.25 374 TRP A O 1
ATOM 3002 N N . PRO A 1 375 ? 9.453 20.922 -2.266 1.00 90.12 375 PRO A N 1
ATOM 3003 C CA . PRO A 1 375 ? 9.665 21.506 -0.944 1.00 90.12 375 PRO A CA 1
ATOM 3004 C C . PRO A 1 375 ? 9.549 20.453 0.171 1.00 90.12 375 PRO A C 1
ATOM 3006 O O . PRO A 1 375 ? 8.674 19.588 0.119 1.00 90.12 375 PRO A O 1
ATOM 3009 N N . ARG A 1 376 ? 10.408 20.510 1.192 1.00 92.12 376 ARG A N 1
ATOM 3010 C CA . ARG A 1 376 ? 10.440 19.551 2.318 1.00 92.12 376 ARG A CA 1
ATOM 3011 C C . ARG A 1 376 ? 10.849 20.233 3.624 1.00 92.12 376 ARG A C 1
ATOM 3013 O O . ARG A 1 376 ? 11.411 21.320 3.566 1.00 92.12 376 ARG A O 1
ATOM 3020 N N . PRO A 1 377 ? 10.615 19.636 4.802 1.00 92.56 377 PRO A N 1
ATOM 3021 C CA . PRO A 1 377 ? 11.116 20.196 6.053 1.00 92.56 377 PRO A CA 1
ATOM 3022 C C . PRO A 1 377 ? 12.645 20.299 6.056 1.00 92.56 377 PRO A C 1
ATOM 3024 O O . PRO A 1 377 ? 13.332 19.434 5.508 1.00 92.56 377 PRO A O 1
ATOM 3027 N N . ASN A 1 378 ? 13.202 21.309 6.719 1.00 91.62 378 ASN A N 1
ATOM 3028 C CA . ASN A 1 378 ? 14.645 21.563 6.735 1.00 91.62 378 ASN A CA 1
ATOM 3029 C C . ASN A 1 378 ? 15.466 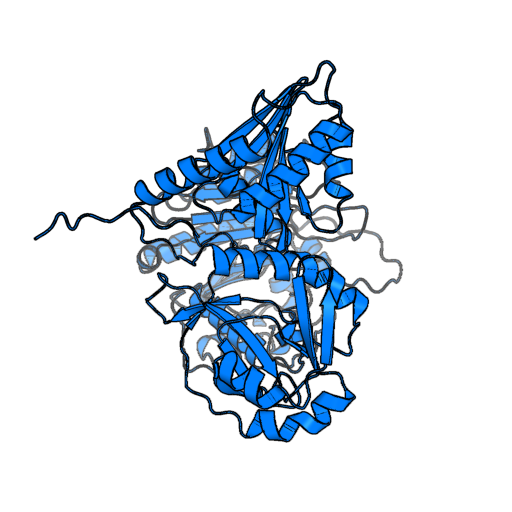20.426 7.362 1.00 91.62 378 ASN A C 1
ATOM 3031 O O . ASN A 1 378 ? 16.653 20.281 7.056 1.00 91.62 378 ASN A O 1
ATOM 3035 N N . PHE A 1 379 ? 14.852 19.561 8.176 1.00 91.38 379 PHE A N 1
ATOM 3036 C CA . PHE A 1 379 ? 15.532 18.368 8.681 1.00 91.38 379 PHE A CA 1
ATOM 3037 C C . PHE A 1 379 ? 15.924 17.366 7.579 1.00 91.38 379 PHE A C 1
ATOM 3039 O O . PHE A 1 379 ? 16.883 16.624 7.780 1.00 91.38 379 PHE A O 1
ATOM 3046 N N . PHE A 1 380 ? 15.277 17.379 6.401 1.00 92.69 380 PHE A N 1
ATOM 3047 C CA . PHE A 1 380 ? 15.686 16.547 5.256 1.00 92.69 380 PHE A CA 1
ATOM 3048 C C . PHE A 1 380 ? 17.133 16.838 4.849 1.00 92.69 380 PHE A C 1
ATOM 3050 O O . PHE A 1 380 ? 17.930 15.916 4.676 1.00 92.69 380 PHE A O 1
ATOM 3057 N N . ALA A 1 381 ? 17.487 18.122 4.745 1.00 91.31 381 ALA A N 1
ATOM 3058 C CA . ALA A 1 381 ? 18.848 18.534 4.427 1.00 91.31 381 ALA A CA 1
ATOM 3059 C C . ALA A 1 381 ? 19.824 18.182 5.545 1.00 91.31 381 ALA A C 1
ATOM 3061 O O . ALA A 1 381 ? 20.877 17.614 5.273 1.00 91.31 381 ALA A O 1
ATOM 3062 N N . ARG A 1 382 ? 19.472 18.470 6.803 1.00 88.62 382 ARG A N 1
ATOM 3063 C CA . ARG A 1 382 ? 20.350 18.196 7.953 1.00 88.62 382 ARG A CA 1
ATOM 3064 C C . ARG A 1 382 ? 20.723 16.717 8.042 1.00 88.62 382 ARG A C 1
ATOM 3066 O O . ARG A 1 382 ? 21.888 16.392 8.249 1.00 88.62 382 ARG A O 1
ATOM 3073 N N . GLU A 1 383 ? 19.749 15.834 7.842 1.00 90.12 383 GLU A N 1
ATOM 3074 C CA . GLU A 1 383 ? 19.952 14.390 7.907 1.00 90.12 383 GLU A CA 1
ATOM 3075 C C . GLU A 1 383 ? 20.742 13.863 6.703 1.00 90.12 383 GLU A C 1
ATOM 3077 O O . GLU A 1 383 ? 21.783 13.224 6.866 1.00 90.12 383 GLU A O 1
ATOM 3082 N N . ALA A 1 384 ? 20.307 14.174 5.481 1.00 90.56 384 ALA A N 1
ATOM 3083 C CA . ALA A 1 384 ? 20.944 13.629 4.288 1.00 90.56 384 ALA A CA 1
ATOM 3084 C C . ALA A 1 384 ? 22.335 14.224 4.012 1.00 90.56 384 ALA A C 1
ATOM 3086 O O . ALA A 1 384 ? 23.220 13.524 3.516 1.00 90.56 384 ALA A O 1
ATOM 3087 N N . MET A 1 385 ? 22.570 15.495 4.354 1.00 88.12 385 MET A N 1
ATOM 3088 C CA . MET A 1 385 ? 23.893 16.100 4.198 1.00 88.12 385 MET A CA 1
ATOM 3089 C C . MET A 1 385 ? 24.897 15.583 5.232 1.00 88.12 385 MET A C 1
ATOM 3091 O O . MET A 1 385 ? 26.078 15.488 4.910 1.00 88.12 385 MET A O 1
ATOM 3095 N N . ALA A 1 386 ? 24.463 15.191 6.436 1.00 87.50 386 ALA A N 1
ATOM 3096 C CA . ALA A 1 386 ? 25.345 14.501 7.380 1.00 87.50 386 ALA A CA 1
ATOM 3097 C C . ALA A 1 386 ? 25.845 13.171 6.787 1.00 87.50 386 ALA A C 1
ATOM 3099 O O . ALA A 1 386 ? 27.043 12.895 6.794 1.00 87.50 386 ALA A O 1
ATOM 3100 N N . VAL A 1 387 ? 24.946 12.401 6.158 1.00 88.56 387 VAL A N 1
ATOM 3101 C CA . VAL A 1 387 ? 25.310 11.175 5.425 1.00 88.56 387 VAL A CA 1
ATOM 3102 C C . VAL A 1 387 ? 26.264 11.479 4.265 1.00 88.56 387 VAL A C 1
ATOM 3104 O O . VAL A 1 387 ? 27.212 10.730 4.035 1.00 88.56 387 VAL A O 1
ATOM 3107 N N . LEU A 1 388 ? 26.052 12.587 3.549 1.00 87.38 388 LEU A N 1
ATOM 3108 C CA . LEU A 1 388 ? 26.940 13.026 2.471 1.00 87.38 388 LEU A CA 1
ATOM 3109 C C . LEU A 1 388 ? 28.355 13.356 2.972 1.00 87.38 388 LEU A C 1
ATOM 3111 O O . LEU A 1 388 ? 29.326 12.988 2.313 1.00 87.38 388 LEU A O 1
ATOM 3115 N N . VAL A 1 389 ? 28.482 14.029 4.119 1.00 85.69 389 VAL A N 1
ATOM 3116 C CA . VAL A 1 389 ? 29.780 14.351 4.739 1.00 85.69 389 VAL A CA 1
ATOM 3117 C C . VAL A 1 389 ? 30.506 13.080 5.172 1.00 85.69 389 VAL A C 1
ATOM 3119 O O . VAL A 1 389 ? 31.690 12.928 4.872 1.00 85.69 389 VAL A O 1
ATOM 3122 N N . ASP A 1 390 ? 29.795 12.138 5.792 1.00 88.12 390 ASP A N 1
ATOM 3123 C CA . ASP A 1 390 ? 30.360 10.845 6.182 1.00 88.12 390 ASP A CA 1
ATOM 3124 C C . ASP A 1 390 ? 30.863 10.055 4.959 1.00 88.12 390 ASP A C 1
ATOM 3126 O O . ASP A 1 390 ? 31.961 9.494 4.981 1.00 88.12 390 ASP A O 1
ATOM 3130 N N . LEU A 1 391 ? 30.092 10.046 3.862 1.00 87.75 391 LEU A N 1
ATOM 3131 C CA . LEU A 1 391 ? 30.508 9.453 2.587 1.00 87.75 391 LEU A CA 1
ATOM 3132 C C . LEU A 1 391 ? 31.737 10.158 2.013 1.00 87.75 391 LEU A C 1
ATOM 3134 O O . LEU A 1 391 ? 32.663 9.491 1.549 1.00 87.75 391 LEU A O 1
ATOM 3138 N N . ALA A 1 392 ? 31.769 11.490 2.064 1.00 86.38 392 ALA A N 1
ATOM 3139 C CA . ALA A 1 392 ? 32.898 12.263 1.573 1.00 86.38 392 ALA A CA 1
ATOM 3140 C C . ALA A 1 392 ? 34.182 11.934 2.334 1.00 86.38 392 ALA A C 1
ATOM 3142 O O . ALA A 1 392 ? 35.217 11.700 1.719 1.00 86.38 392 ALA A O 1
ATOM 3143 N N . GLN A 1 393 ? 34.106 11.833 3.661 1.00 87.56 393 GLN A N 1
ATOM 3144 C CA . GLN A 1 393 ? 35.243 11.443 4.485 1.00 87.56 393 GLN A CA 1
ATOM 3145 C C . GLN A 1 393 ? 35.663 9.991 4.225 1.00 87.56 393 GLN A C 1
ATOM 3147 O O . GLN A 1 393 ? 36.852 9.708 4.094 1.00 87.56 393 GLN A O 1
ATOM 3152 N N . LYS A 1 394 ? 34.700 9.066 4.132 1.00 88.44 394 LYS A N 1
ATOM 3153 C CA . LYS A 1 394 ? 34.966 7.633 3.950 1.00 88.44 394 LYS A CA 1
ATOM 3154 C C . LYS A 1 394 ? 35.631 7.314 2.611 1.00 88.44 394 LYS A C 1
ATOM 3156 O O . LYS A 1 394 ? 36.486 6.432 2.567 1.00 88.44 394 LYS A O 1
ATOM 3161 N N . PHE A 1 395 ? 35.219 7.997 1.547 1.00 86.50 395 PHE A N 1
ATOM 3162 C CA . PHE A 1 395 ? 35.685 7.760 0.178 1.00 86.50 395 PHE A CA 1
ATOM 3163 C C . PHE A 1 395 ? 36.643 8.849 -0.332 1.00 86.50 395 PHE A C 1
ATOM 3165 O O . PHE A 1 395 ? 36.901 8.909 -1.532 1.00 86.50 395 PHE A O 1
ATOM 3172 N N . GLU A 1 396 ? 37.163 9.697 0.564 1.00 85.12 396 GLU A N 1
ATOM 3173 C CA . GLU A 1 396 ? 38.101 10.789 0.253 1.00 85.12 396 GLU A CA 1
ATOM 3174 C C . GLU A 1 396 ? 37.594 11.712 -0.876 1.00 85.12 396 GLU A C 1
ATOM 3176 O O . GLU A 1 396 ? 38.342 12.154 -1.751 1.00 85.12 396 GLU A O 1
ATOM 3181 N N . LEU A 1 397 ? 36.289 11.995 -0.875 1.00 84.75 397 LEU A N 1
ATOM 3182 C CA . LEU A 1 397 ? 35.661 12.864 -1.862 1.00 84.75 397 LEU A CA 1
ATOM 3183 C C . LEU A 1 397 ? 35.931 14.325 -1.534 1.00 84.75 397 LEU A C 1
ATOM 3185 O O . LEU A 1 397 ? 35.825 14.768 -0.389 1.00 84.75 397 LEU A O 1
ATOM 3189 N N . ARG A 1 398 ? 36.181 15.111 -2.576 1.00 82.38 398 ARG A N 1
ATOM 3190 C CA . ARG A 1 398 ? 36.242 16.562 -2.461 1.00 82.38 398 ARG A CA 1
ATOM 3191 C C . ARG A 1 398 ? 34.822 17.092 -2.339 1.00 82.38 398 ARG A C 1
ATOM 3193 O O . ARG A 1 398 ? 34.022 16.977 -3.275 1.00 82.38 398 ARG A O 1
ATOM 3200 N N . LEU A 1 399 ? 34.528 17.664 -1.175 1.00 70.75 399 LEU A N 1
ATOM 3201 C CA . LEU A 1 399 ? 33.340 18.482 -0.985 1.00 70.75 399 LEU A CA 1
ATOM 3202 C C . LEU A 1 399 ? 33.388 19.684 -1.944 1.00 70.75 399 LEU A C 1
ATOM 3204 O O . LEU A 1 399 ? 34.481 20.160 -2.272 1.00 70.75 399 LEU A O 1
ATOM 3208 N N . PRO A 1 400 ? 32.231 20.194 -2.403 1.00 68.50 400 PRO A N 1
ATOM 3209 C CA . PRO A 1 400 ? 32.182 21.516 -3.012 1.00 68.50 400 PRO A CA 1
ATOM 3210 C C . PRO A 1 400 ? 32.842 22.544 -2.072 1.00 68.50 400 PRO A C 1
ATOM 3212 O O . PRO A 1 400 ? 32.910 22.312 -0.865 1.00 68.50 400 PRO A O 1
ATOM 3215 N N . PRO A 1 401 ? 33.311 23.694 -2.586 1.00 58.84 401 PRO A N 1
ATOM 3216 C CA . PRO A 1 401 ? 34.048 24.693 -1.796 1.00 58.84 401 PRO A CA 1
ATOM 3217 C C . PRO A 1 401 ? 33.246 25.304 -0.628 1.00 58.84 401 PRO A C 1
ATOM 3219 O O . PRO A 1 401 ? 33.779 26.110 0.127 1.00 58.84 401 PRO A O 1
ATOM 3222 N N . HIS A 1 402 ? 31.981 24.918 -0.486 1.00 62.69 402 HIS A N 1
ATOM 3223 C CA . HIS A 1 402 ? 31.028 25.384 0.502 1.00 62.69 402 HIS A CA 1
ATOM 3224 C C . HIS A 1 402 ? 31.016 24.446 1.726 1.00 62.69 402 HIS A C 1
ATOM 3226 O O . HIS A 1 402 ? 30.748 23.249 1.573 1.00 62.69 402 HIS A O 1
ATOM 3232 N N . PRO A 1 403 ? 31.268 24.947 2.950 1.00 67.06 403 PRO A N 1
ATOM 3233 C CA . PRO A 1 403 ? 31.012 24.227 4.196 1.00 67.06 403 PRO A CA 1
ATOM 3234 C C . PRO A 1 403 ? 29.581 23.671 4.268 1.00 67.06 403 PRO A C 1
ATOM 3236 O O . PRO A 1 403 ? 28.656 24.250 3.705 1.00 67.06 403 PRO A O 1
ATOM 3239 N N . LEU A 1 404 ? 29.364 22.602 5.047 1.00 68.94 404 LEU A N 1
ATOM 3240 C CA . LEU A 1 404 ? 28.039 21.990 5.275 1.00 68.94 404 LEU A CA 1
ATOM 3241 C C . LEU A 1 404 ? 26.944 23.026 5.590 1.00 68.94 404 LEU A C 1
ATOM 3243 O O . LEU A 1 404 ? 25.826 22.931 5.091 1.00 68.94 404 LEU A O 1
ATOM 3247 N N . ARG A 1 405 ? 27.287 24.042 6.387 1.00 71.38 405 AR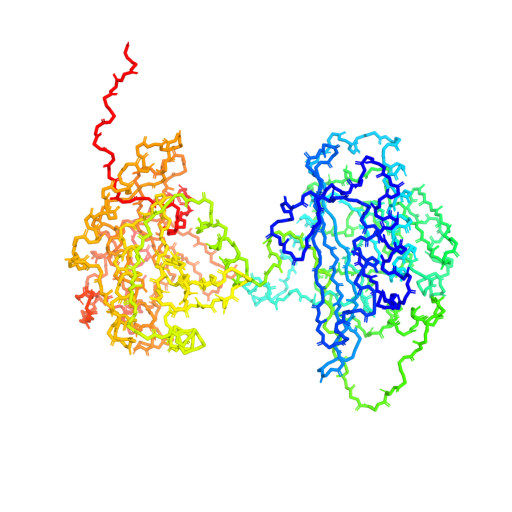G A N 1
ATOM 3248 C CA . ARG A 1 405 ? 26.393 25.150 6.732 1.00 71.38 405 ARG A CA 1
ATOM 3249 C C . ARG A 1 405 ? 25.886 25.906 5.500 1.00 71.38 405 ARG A C 1
ATOM 3251 O O . ARG A 1 405 ? 24.700 26.189 5.418 1.00 71.38 405 ARG A O 1
ATOM 3258 N N . GLU A 1 406 ? 26.753 26.185 4.533 1.00 78.88 406 GLU A N 1
ATOM 3259 C CA . GLU A 1 406 ? 26.382 26.887 3.301 1.00 78.88 406 GLU A CA 1
ATOM 3260 C C . GLU A 1 406 ? 25.495 26.021 2.391 1.00 78.88 406 GLU A C 1
ATOM 3262 O O . GLU A 1 406 ? 24.624 26.550 1.704 1.00 78.88 406 GLU A O 1
ATOM 3267 N N . LEU A 1 407 ? 25.651 24.690 2.421 1.00 81.06 407 LEU A N 1
ATOM 3268 C CA . LEU A 1 407 ? 24.748 23.771 1.716 1.00 81.06 407 LEU A CA 1
ATOM 3269 C C . LEU A 1 407 ? 23.347 23.759 2.340 1.00 81.06 407 LEU A C 1
ATOM 3271 O O . LEU A 1 407 ? 22.361 23.764 1.604 1.00 81.06 407 LEU A O 1
ATOM 3275 N N . VAL A 1 408 ? 23.247 23.785 3.673 1.00 82.06 408 VAL A N 1
ATOM 3276 C CA . VAL A 1 408 ? 21.958 23.906 4.377 1.00 82.06 408 VAL A CA 1
ATOM 3277 C C . VAL A 1 408 ? 21.310 25.264 4.089 1.00 82.06 408 VAL A C 1
ATOM 3279 O O . VAL A 1 408 ? 20.126 25.316 3.780 1.00 82.06 408 VAL A O 1
ATOM 3282 N N . GLU A 1 409 ? 22.074 26.357 4.087 1.00 84.56 409 GLU A N 1
ATOM 3283 C CA . GLU A 1 409 ? 21.556 27.686 3.725 1.00 84.56 409 GLU A CA 1
ATOM 3284 C C . GLU A 1 409 ? 21.088 27.746 2.256 1.00 84.56 409 GLU A C 1
ATOM 3286 O O . GLU A 1 409 ? 20.082 28.386 1.939 1.00 84.56 409 GLU A O 1
ATOM 3291 N N . LEU A 1 410 ? 21.789 27.063 1.343 1.00 86.56 410 LEU A N 1
ATOM 3292 C CA . LEU A 1 410 ? 21.372 26.921 -0.055 1.00 86.56 410 LEU A CA 1
ATOM 3293 C C . LEU A 1 410 ? 20.077 26.107 -0.174 1.00 86.56 410 LEU A C 1
ATOM 3295 O O . LEU A 1 410 ? 19.180 26.486 -0.929 1.00 86.56 410 LEU A O 1
ATOM 3299 N N . TRP A 1 411 ? 19.967 25.021 0.595 1.00 90.06 411 TRP A N 1
ATOM 3300 C CA . TRP A 1 411 ? 18.738 24.245 0.710 1.00 90.06 411 TRP A CA 1
ATOM 3301 C C . TRP A 1 411 ? 17.571 25.109 1.178 1.00 90.06 411 TRP A C 1
ATOM 3303 O O . TRP A 1 411 ? 16.536 25.120 0.521 1.00 90.06 411 TRP A O 1
ATOM 3313 N N . GLU A 1 412 ? 17.734 25.844 2.278 1.00 88.75 412 GLU A N 1
ATOM 3314 C CA . GLU A 1 412 ? 16.681 26.673 2.869 1.00 88.75 412 GLU A CA 1
ATOM 3315 C C . GLU A 1 412 ? 16.165 27.721 1.875 1.00 88.75 412 GLU A C 1
ATOM 3317 O O . GLU A 1 412 ? 14.953 27.884 1.721 1.00 88.75 412 GLU A O 1
ATOM 3322 N N . LYS A 1 413 ? 17.067 28.379 1.133 1.00 88.75 413 LYS A N 1
ATOM 3323 C CA . LYS A 1 413 ? 16.699 29.348 0.087 1.00 88.75 413 LYS A CA 1
ATOM 3324 C C . LYS A 1 413 ? 15.886 28.704 -1.037 1.00 88.75 413 LYS A C 1
ATOM 3326 O O . LYS A 1 413 ? 14.794 29.184 -1.344 1.00 88.75 413 LYS A O 1
ATOM 3331 N N . GLY A 1 414 ? 16.376 27.597 -1.600 1.00 89.25 414 GLY A N 1
ATOM 3332 C CA . GLY A 1 414 ? 15.668 26.880 -2.665 1.00 89.25 414 GLY A CA 1
ATOM 3333 C C . GLY A 1 414 ? 14.321 26.318 -2.199 1.00 89.25 414 GLY A C 1
ATOM 3334 O O . GLY A 1 414 ? 13.337 26.347 -2.938 1.00 89.25 414 GLY A O 1
ATOM 3335 N N . ASN A 1 415 ? 14.238 25.902 -0.936 1.00 89.94 415 ASN A N 1
ATOM 3336 C CA . ASN A 1 415 ? 13.018 25.406 -0.314 1.00 89.94 415 ASN A CA 1
ATOM 3337 C C . ASN A 1 415 ? 11.963 26.518 -0.161 1.00 89.94 415 ASN A C 1
ATOM 3339 O O . ASN A 1 415 ? 10.804 26.321 -0.524 1.00 89.94 415 ASN A O 1
ATOM 3343 N N . VAL A 1 416 ? 12.359 27.720 0.282 1.00 90.00 416 VAL A N 1
ATOM 3344 C CA . VAL A 1 416 ? 11.480 28.909 0.320 1.00 90.00 416 VAL A CA 1
ATOM 3345 C C . VAL A 1 416 ? 10.969 29.260 -1.079 1.00 90.00 416 VAL A C 1
ATOM 3347 O O . VAL A 1 416 ? 9.786 29.557 -1.261 1.00 90.00 416 VAL A O 1
ATOM 3350 N N . GLU A 1 417 ? 11.836 29.215 -2.088 1.00 88.88 417 GLU A N 1
ATOM 3351 C CA . GLU A 1 417 ? 11.469 29.484 -3.481 1.00 88.88 417 GLU A CA 1
ATOM 3352 C C . GLU A 1 417 ? 10.525 28.420 -4.052 1.00 88.88 417 GLU A C 1
ATOM 3354 O O . GLU A 1 417 ? 9.593 28.759 -4.783 1.00 88.88 417 GLU A O 1
ATOM 3359 N N . ALA A 1 418 ? 10.722 27.146 -3.713 1.00 88.62 418 ALA A N 1
ATOM 3360 C CA . ALA A 1 418 ? 9.827 26.058 -4.098 1.00 88.62 418 ALA A CA 1
ATOM 3361 C C . ALA A 1 418 ? 8.440 26.209 -3.452 1.00 88.62 418 ALA A C 1
ATOM 3363 O O . ALA A 1 418 ? 7.428 26.102 -4.146 1.00 88.62 418 ALA A O 1
ATOM 3364 N N . VAL A 1 419 ? 8.377 26.556 -2.161 1.00 87.88 419 VAL A N 1
ATOM 3365 C CA . VAL A 1 419 ? 7.109 26.851 -1.471 1.00 87.88 419 VAL A CA 1
ATOM 3366 C C . VAL A 1 419 ? 6.400 28.050 -2.103 1.00 87.88 419 VAL A C 1
ATOM 3368 O O . VAL A 1 419 ? 5.197 27.985 -2.342 1.00 87.88 419 VAL A O 1
ATOM 3371 N N . ARG A 1 420 ? 7.128 29.119 -2.453 1.00 86.25 420 ARG A N 1
ATOM 3372 C CA . ARG A 1 420 ? 6.565 30.291 -3.153 1.00 86.25 420 ARG A CA 1
ATOM 3373 C C . ARG A 1 420 ? 6.018 29.961 -4.542 1.00 86.25 420 ARG A C 1
ATOM 3375 O O . ARG A 1 420 ? 5.024 30.552 -4.954 1.00 86.25 420 ARG A O 1
ATOM 3382 N N . ARG A 1 421 ? 6.675 29.055 -5.275 1.00 86.31 421 ARG A N 1
ATOM 3383 C CA . ARG A 1 421 ? 6.252 28.611 -6.615 1.00 86.31 421 ARG A CA 1
ATOM 3384 C C . ARG A 1 421 ? 5.091 27.610 -6.569 1.00 86.31 421 ARG A C 1
ATOM 3386 O O . ARG A 1 421 ? 4.409 27.441 -7.582 1.00 86.31 421 ARG A O 1
ATOM 3393 N N . SER A 1 422 ? 4.845 26.974 -5.421 1.00 81.75 422 SER A N 1
ATOM 3394 C CA . SER A 1 422 ? 3.723 26.054 -5.234 1.00 81.75 422 SER A CA 1
ATOM 3395 C C . SER A 1 422 ? 2.383 26.766 -5.431 1.00 81.75 422 SER A C 1
ATOM 3397 O O . SER A 1 422 ? 2.100 27.796 -4.819 1.00 81.75 422 SER A O 1
ATOM 3399 N N . ARG A 1 423 ? 1.524 26.183 -6.272 1.00 76.38 423 ARG A N 1
ATOM 3400 C CA . ARG A 1 423 ? 0.136 26.640 -6.463 1.00 76.38 423 ARG A CA 1
ATOM 3401 C C . ARG A 1 423 ? -0.817 26.085 -5.404 1.00 76.38 423 ARG A C 1
ATOM 3403 O O . ARG A 1 423 ? -1.940 26.566 -5.286 1.00 76.38 423 ARG A O 1
ATOM 3410 N N . GLU A 1 424 ? -0.375 25.084 -4.651 1.00 78.19 424 GLU A N 1
ATOM 3411 C CA . GLU A 1 424 ? -1.154 24.417 -3.613 1.00 78.19 424 GLU A CA 1
ATOM 3412 C C . GLU A 1 424 ? -0.760 24.929 -2.226 1.00 78.19 424 GLU A C 1
ATOM 3414 O O . GLU A 1 424 ? 0.408 25.234 -1.965 1.00 78.19 424 GLU A O 1
ATOM 3419 N N . ALA A 1 425 ? -1.743 25.012 -1.327 1.00 79.06 425 ALA A N 1
ATOM 3420 C CA . ALA A 1 425 ? -1.494 25.280 0.083 1.00 79.06 425 ALA A CA 1
ATOM 3421 C C . ALA A 1 425 ? -0.867 24.034 0.722 1.00 79.06 425 ALA A C 1
ATOM 3423 O O . ALA A 1 425 ? -1.547 23.034 0.955 1.00 79.06 425 ALA A O 1
ATOM 3424 N N . LEU A 1 426 ? 0.439 24.095 0.970 1.00 86.56 426 LEU A N 1
ATOM 3425 C CA . LEU A 1 426 ? 1.183 23.007 1.592 1.00 86.56 426 LEU A CA 1
ATOM 3426 C C . LEU A 1 426 ? 0.925 22.990 3.105 1.00 86.56 426 LEU A C 1
ATOM 3428 O O . LEU A 1 426 ? 0.881 24.061 3.715 1.00 86.56 426 LEU A O 1
ATOM 3432 N N . PRO A 1 427 ? 0.781 21.808 3.729 1.00 89.75 427 PRO A N 1
ATOM 3433 C CA . PRO A 1 427 ? 0.785 21.701 5.179 1.00 89.75 427 PRO A CA 1
ATOM 3434 C C . PRO A 1 427 ? 2.049 22.320 5.780 1.00 89.75 427 PRO A C 1
ATOM 3436 O O . PRO A 1 427 ? 3.145 22.074 5.275 1.00 89.75 427 PRO A O 1
ATOM 3439 N N . SER A 1 428 ? 1.919 23.085 6.860 1.00 90.25 428 SER A N 1
ATOM 3440 C CA . SER A 1 428 ? 3.047 23.796 7.464 1.00 90.25 428 SER A CA 1
ATOM 3441 C C . SER A 1 428 ? 3.158 23.605 8.970 1.00 90.25 428 SER A C 1
ATOM 3443 O O . SER A 1 428 ? 2.174 23.476 9.696 1.00 90.25 428 SER A O 1
ATOM 3445 N N . MET A 1 429 ? 4.400 23.592 9.440 1.00 91.44 429 MET A N 1
ATOM 3446 C CA . MET A 1 429 ? 4.780 23.496 10.844 1.00 91.44 429 MET A CA 1
ATOM 3447 C C . MET A 1 429 ? 5.813 24.584 11.153 1.00 91.44 429 MET A C 1
ATOM 3449 O O . MET A 1 429 ? 6.563 24.970 10.266 1.00 91.44 429 MET A O 1
ATOM 3453 N N . SER A 1 430 ? 5.895 25.089 12.388 1.00 92.06 430 SER A N 1
ATOM 3454 C CA . SER A 1 430 ? 6.991 26.012 12.720 1.00 92.06 430 SER A CA 1
ATOM 3455 C C . SER A 1 430 ? 8.356 25.294 12.670 1.00 92.06 430 SER A C 1
ATOM 3457 O O . SER A 1 430 ? 8.409 24.094 12.980 1.00 92.06 430 SER A O 1
ATOM 3459 N N . PRO A 1 431 ? 9.458 25.997 12.338 1.00 90.94 431 PRO A N 1
ATOM 3460 C CA . PRO A 1 431 ? 10.808 25.429 12.355 1.00 90.94 431 PRO A CA 1
ATOM 3461 C C . PRO A 1 431 ? 11.150 24.731 13.674 1.00 90.94 431 PRO A C 1
ATOM 3463 O O . PRO A 1 431 ? 11.629 23.600 13.678 1.00 90.94 431 PRO A O 1
ATOM 3466 N N . GLU A 1 432 ? 10.830 25.363 14.802 1.00 91.75 432 GLU A N 1
ATOM 3467 C CA . GLU A 1 432 ? 11.153 24.867 16.143 1.00 91.75 432 GLU A CA 1
ATOM 3468 C C . GLU A 1 432 ? 10.387 23.578 16.452 1.00 91.75 432 GLU A C 1
ATOM 3470 O O . GLU A 1 432 ? 10.909 22.647 17.069 1.00 91.75 432 GLU A O 1
ATOM 3475 N N . ARG A 1 433 ? 9.126 23.501 16.010 1.00 93.88 433 ARG A N 1
ATOM 3476 C CA . ARG A 1 433 ? 8.288 22.317 16.204 1.00 93.88 433 ARG A CA 1
ATOM 3477 C C . ARG A 1 433 ? 8.727 21.168 15.293 1.00 93.88 433 ARG A C 1
ATOM 3479 O O . ARG A 1 433 ? 8.773 20.030 15.759 1.00 93.88 433 ARG A O 1
ATOM 3486 N N . SER A 1 434 ? 9.086 21.469 14.046 1.00 93.69 434 SER A N 1
ATOM 3487 C CA . SER A 1 434 ? 9.638 20.511 13.078 1.00 93.69 434 SER A CA 1
ATOM 3488 C C . SER A 1 434 ? 10.961 19.921 13.582 1.00 93.69 434 SER A C 1
ATOM 3490 O O . SER A 1 434 ? 11.141 18.703 13.604 1.00 93.69 434 SER A O 1
ATOM 3492 N N . GLU A 1 435 ? 11.847 20.768 14.110 1.00 92.19 435 GLU A N 1
ATOM 3493 C CA . GLU A 1 435 ? 13.111 20.355 14.724 1.00 92.19 435 GLU A CA 1
ATOM 3494 C C . GLU A 1 435 ? 12.891 19.468 15.952 1.00 92.19 435 GLU A C 1
ATOM 3496 O O . GLU A 1 435 ? 13.505 18.407 16.072 1.00 92.19 435 GLU A O 1
ATOM 3501 N N . ARG A 1 436 ? 11.964 19.845 16.837 1.00 92.25 436 ARG A N 1
ATOM 3502 C CA . ARG A 1 436 ? 11.603 19.041 18.011 1.00 92.25 436 ARG A CA 1
ATOM 3503 C C . ARG A 1 436 ? 11.082 17.654 17.627 1.00 92.25 436 ARG A C 1
ATOM 3505 O O . ARG A 1 436 ? 11.434 16.671 18.279 1.00 92.25 436 ARG A O 1
ATOM 3512 N N . TRP A 1 437 ? 10.256 17.574 16.583 1.00 94.19 437 TRP A N 1
ATOM 3513 C CA . TRP A 1 437 ? 9.776 16.303 16.041 1.00 94.19 437 TRP A CA 1
ATOM 3514 C C . TRP A 1 437 ? 10.936 15.445 15.526 1.00 94.19 437 TRP A C 1
ATOM 3516 O O . TRP A 1 437 ? 11.064 14.288 15.929 1.00 94.19 437 TRP A O 1
ATOM 3526 N N . TRP A 1 438 ? 11.808 16.025 14.698 1.00 93.56 438 TRP A N 1
ATOM 3527 C CA . TRP A 1 438 ? 12.938 15.323 14.089 1.00 93.56 438 TRP A CA 1
ATOM 3528 C C . TRP A 1 438 ? 13.931 14.797 15.127 1.00 93.56 438 TRP A C 1
ATOM 3530 O O . TRP A 1 438 ? 14.288 13.617 15.095 1.00 93.56 438 TRP A O 1
ATOM 3540 N N . LEU A 1 439 ? 14.323 15.635 16.093 1.00 91.56 439 LEU A N 1
ATOM 3541 C CA . LEU A 1 439 ? 15.228 15.231 17.167 1.00 91.56 439 LEU A CA 1
ATOM 3542 C C . LEU A 1 439 ? 14.659 14.020 17.909 1.00 91.56 439 LEU A C 1
ATOM 3544 O O . LEU A 1 439 ? 15.337 13.001 18.016 1.00 91.56 439 LEU A O 1
ATOM 3548 N N . TYR A 1 440 ? 13.394 14.079 18.339 1.00 91.75 440 TYR A N 1
ATOM 3549 C CA . TYR A 1 440 ? 12.758 12.965 19.044 1.00 91.75 440 TYR A CA 1
ATOM 3550 C C . TYR A 1 440 ? 12.699 11.684 18.205 1.00 91.75 440 TYR A C 1
ATOM 3552 O O . TYR A 1 440 ? 13.090 10.619 18.685 1.00 91.75 440 TYR A O 1
ATOM 3560 N N . GLN A 1 441 ? 12.249 11.778 16.951 1.00 87.25 441 GLN A N 1
ATOM 3561 C CA . GLN A 1 441 ? 12.105 10.614 16.075 1.00 87.25 441 GLN A CA 1
ATOM 3562 C C . GLN A 1 441 ? 13.452 9.952 15.767 1.00 87.25 441 GLN A C 1
ATOM 3564 O O . GLN A 1 441 ? 13.542 8.729 15.843 1.00 87.25 441 GLN A O 1
ATOM 3569 N N . SER A 1 442 ? 14.510 10.739 15.538 1.00 84.44 442 SER A N 1
ATOM 3570 C CA . SER A 1 442 ? 15.866 10.223 15.284 1.00 84.44 442 SER A CA 1
ATOM 3571 C C . SER A 1 442 ? 16.472 9.458 16.470 1.00 84.44 442 SER A C 1
ATOM 3573 O O . SER A 1 442 ? 17.354 8.626 16.287 1.00 84.44 442 SER A O 1
ATOM 3575 N N . ARG A 1 443 ? 15.981 9.691 17.696 1.00 85.44 443 ARG A N 1
ATOM 3576 C CA . ARG A 1 443 ? 16.430 9.010 18.926 1.00 85.44 443 ARG A CA 1
ATOM 3577 C C . ARG A 1 443 ? 15.431 7.987 19.460 1.00 85.44 443 ARG A C 1
ATOM 3579 O O . ARG A 1 443 ? 15.683 7.341 20.480 1.00 85.44 443 ARG A O 1
ATOM 3586 N N . ARG A 1 444 ? 14.293 7.804 18.791 1.00 85.00 444 ARG A N 1
ATOM 3587 C CA . ARG A 1 444 ? 13.199 6.946 19.264 1.00 85.00 444 ARG A CA 1
ATOM 3588 C C . ARG A 1 444 ? 13.618 5.481 19.377 1.00 85.00 444 ARG A C 1
ATOM 3590 O O . ARG A 1 444 ? 13.281 4.825 20.362 1.00 85.00 444 ARG A O 1
ATOM 3597 N N . GLN A 1 445 ? 14.381 4.973 18.408 1.00 80.38 445 GLN A N 1
ATOM 3598 C CA . GLN A 1 445 ? 14.872 3.593 18.432 1.00 80.38 445 GLN A CA 1
ATOM 3599 C C . GLN A 1 445 ? 15.866 3.362 19.583 1.00 80.38 445 GLN A C 1
ATOM 3601 O O . GLN A 1 445 ? 15.816 2.324 20.243 1.00 80.38 445 GLN A O 1
ATOM 3606 N N . ASP A 1 446 ? 16.722 4.342 19.880 1.00 81.50 446 ASP A N 1
ATOM 3607 C CA . ASP A 1 446 ? 17.649 4.298 21.019 1.00 81.50 446 ASP A CA 1
ATOM 3608 C C . ASP A 1 446 ? 16.899 4.266 22.350 1.00 81.50 446 ASP A C 1
ATOM 3610 O O . ASP A 1 446 ? 17.210 3.453 23.222 1.00 81.50 446 ASP A O 1
ATOM 3614 N N . LEU A 1 447 ? 15.863 5.099 22.484 1.00 81.75 447 LEU A N 1
ATOM 3615 C CA . LEU A 1 447 ? 14.975 5.098 23.644 1.00 81.75 447 LEU A CA 1
ATOM 3616 C C . LEU A 1 447 ? 14.289 3.744 23.825 1.00 81.75 447 LEU A C 1
ATOM 3618 O O . LEU A 1 447 ? 14.269 3.214 24.935 1.00 81.75 447 LEU A O 1
ATOM 3622 N N . HIS A 1 448 ? 13.772 3.167 22.740 1.00 80.19 448 HIS A N 1
ATOM 3623 C CA . HIS A 1 448 ? 13.120 1.863 22.779 1.00 80.19 448 HIS A CA 1
ATOM 3624 C C . HIS A 1 448 ? 14.093 0.754 23.207 1.00 80.19 448 HIS A C 1
ATOM 3626 O O . HIS A 1 448 ? 13.771 -0.041 24.086 1.00 80.19 448 HIS A O 1
ATOM 3632 N N . ARG A 1 449 ? 15.324 0.747 22.672 1.00 80.81 449 ARG A N 1
ATOM 3633 C CA . ARG A 1 449 ? 16.377 -0.202 23.080 1.00 80.81 449 ARG A CA 1
ATOM 3634 C C . ARG A 1 449 ? 16.787 -0.035 24.543 1.00 80.81 449 ARG A C 1
ATOM 3636 O O . ARG A 1 449 ? 17.006 -1.030 25.225 1.00 80.81 449 ARG A O 1
ATOM 3643 N N . ARG A 1 450 ? 16.902 1.207 25.021 1.00 84.75 450 ARG A N 1
ATOM 3644 C CA . ARG A 1 450 ? 17.326 1.522 26.394 1.00 84.75 450 ARG A CA 1
ATOM 3645 C C . ARG A 1 450 ? 16.275 1.144 27.437 1.00 84.75 450 ARG A C 1
ATOM 3647 O O . ARG A 1 450 ? 16.645 0.734 28.532 1.00 84.75 450 ARG A O 1
ATOM 3654 N N . LEU A 1 451 ? 14.994 1.331 27.125 1.00 80.31 451 LEU A N 1
ATOM 3655 C CA . LEU A 1 451 ? 13.892 1.177 28.082 1.00 80.31 451 LEU A CA 1
ATOM 3656 C C . LEU A 1 451 ? 13.164 -0.171 27.975 1.00 80.31 451 LEU A C 1
ATOM 3658 O O . LEU A 1 451 ? 12.467 -0.558 28.912 1.00 80.31 451 LEU A O 1
ATOM 3662 N N . GLY A 1 452 ? 13.340 -0.891 26.866 1.00 78.69 452 GLY A N 1
ATOM 3663 C CA . GLY A 1 452 ? 12.712 -2.188 26.632 1.00 78.69 452 GLY A CA 1
ATOM 3664 C C . GLY A 1 452 ? 11.200 -2.100 26.406 1.00 78.69 452 GLY A C 1
ATOM 3665 O O . GLY A 1 452 ? 10.651 -1.049 26.080 1.00 78.69 452 GLY A O 1
ATOM 3666 N N . GLU A 1 453 ? 10.515 -3.232 26.572 1.00 77.06 453 GLU A N 1
ATOM 3667 C CA . GLU A 1 453 ? 9.081 -3.363 26.266 1.00 77.06 453 GLU A CA 1
ATOM 3668 C C . GLU A 1 453 ? 8.155 -2.844 27.381 1.00 77.06 453 GLU A C 1
ATOM 3670 O O . GLU A 1 453 ? 6.956 -2.670 27.160 1.00 77.06 453 GLU A O 1
ATOM 3675 N N . GLU A 1 454 ? 8.684 -2.587 28.581 1.00 75.44 454 GLU A N 1
ATOM 3676 C CA . GLU A 1 454 ? 7.877 -2.181 29.741 1.00 75.44 454 GLU A CA 1
ATOM 3677 C C . GLU A 1 454 ? 7.467 -0.704 29.718 1.00 75.44 454 GLU A C 1
ATOM 3679 O O . GLU A 1 454 ? 6.506 -0.320 30.390 1.00 75.44 454 GLU A O 1
ATOM 3684 N N . VAL A 1 455 ? 8.183 0.126 28.954 1.00 80.50 455 VAL A N 1
ATOM 3685 C CA . VAL A 1 455 ? 7.910 1.557 28.812 1.00 80.50 455 VAL A CA 1
ATOM 3686 C C . VAL A 1 455 ? 7.568 1.866 27.367 1.00 80.50 455 VAL A C 1
ATOM 3688 O O . VAL A 1 455 ? 8.351 1.637 26.447 1.00 80.50 455 VAL A O 1
ATOM 3691 N N . PHE A 1 456 ? 6.390 2.444 27.162 1.00 83.25 456 PHE A N 1
ATOM 3692 C CA . PHE A 1 456 ? 5.961 2.865 25.844 1.00 83.25 456 PHE A CA 1
ATOM 3693 C C . PHE A 1 456 ? 6.758 4.089 25.377 1.00 83.25 456 PHE A C 1
ATOM 3695 O O . PHE A 1 456 ? 6.747 5.143 26.013 1.00 83.25 456 PHE A O 1
ATOM 3702 N N . VAL A 1 457 ? 7.428 3.964 24.233 1.00 82.44 457 VAL A N 1
ATOM 3703 C CA . VAL A 1 457 ? 8.078 5.082 23.542 1.00 82.44 457 VAL A CA 1
ATOM 3704 C C . VAL A 1 457 ? 7.161 5.496 22.384 1.00 82.44 457 VAL A C 1
ATOM 3706 O O . VAL A 1 457 ? 7.147 4.812 21.356 1.00 82.44 457 VAL A O 1
ATOM 3709 N N . PRO A 1 458 ? 6.329 6.541 22.555 1.00 81.44 458 PRO A N 1
ATOM 3710 C CA . PRO A 1 458 ? 5.341 6.918 21.550 1.00 81.44 458 PRO A CA 1
ATOM 3711 C C . PRO A 1 458 ? 5.996 7.391 20.251 1.00 81.44 458 PRO A C 1
ATOM 3713 O O . PRO A 1 458 ? 7.098 7.921 20.250 1.00 81.44 458 PRO A O 1
ATOM 3716 N N . THR A 1 459 ? 5.293 7.244 19.132 1.00 81.12 459 THR A N 1
ATOM 3717 C CA . THR A 1 459 ? 5.624 7.963 17.894 1.00 81.12 459 THR A CA 1
ATOM 3718 C C . THR A 1 459 ? 5.001 9.352 17.958 1.00 81.12 459 THR A C 1
ATOM 3720 O O . THR A 1 459 ? 3.820 9.463 18.294 1.00 81.12 459 THR A O 1
ATOM 3723 N N . LEU A 1 460 ? 5.760 10.399 17.621 1.00 84.38 460 LEU A N 1
ATOM 3724 C CA . LEU A 1 460 ? 5.179 11.726 17.423 1.00 84.38 460 LEU A CA 1
ATOM 3725 C C . LEU A 1 460 ? 4.530 11.804 16.045 1.00 84.38 460 LEU A C 1
ATOM 3727 O O . LEU A 1 460 ? 5.181 11.567 15.029 1.00 84.38 460 LEU A O 1
ATOM 3731 N N . VAL A 1 461 ? 3.259 12.185 16.007 1.00 85.12 461 VAL A N 1
ATOM 3732 C CA . VAL A 1 461 ? 2.502 12.363 14.765 1.00 85.12 461 VAL A CA 1
ATOM 3733 C C . VAL A 1 461 ? 2.200 13.843 14.567 1.00 85.12 461 VAL A C 1
ATOM 3735 O O . VAL A 1 461 ? 1.871 14.542 15.526 1.00 85.12 461 VAL A O 1
ATOM 3738 N N . ALA A 1 462 ? 2.315 14.335 13.334 1.00 82.50 462 ALA A N 1
ATOM 3739 C CA . ALA A 1 462 ? 1.876 15.680 12.986 1.00 82.50 462 ALA A CA 1
ATOM 3740 C C . ALA A 1 462 ? 0.384 15.656 12.641 1.00 82.50 462 ALA A C 1
ATOM 3742 O O . ALA A 1 462 ? -0.048 14.910 11.760 1.00 82.50 462 ALA A O 1
ATOM 3743 N N . VAL A 1 463 ? -0.403 16.472 13.333 1.00 82.06 463 VAL A N 1
ATOM 3744 C CA . VAL A 1 463 ? -1.857 16.522 13.184 1.00 82.06 463 VAL A CA 1
ATOM 3745 C C . VAL A 1 463 ? -2.345 17.942 12.972 1.00 82.06 463 VAL A C 1
ATOM 3747 O O . VAL A 1 463 ? -1.774 18.900 13.489 1.00 82.06 463 VAL A O 1
ATOM 3750 N N . ALA A 1 464 ? -3.450 18.068 12.251 1.00 79.19 464 ALA A N 1
ATOM 3751 C CA . ALA A 1 464 ? -4.134 19.332 12.032 1.00 79.19 464 ALA A CA 1
ATOM 3752 C C . ALA A 1 464 ? -5.649 19.142 12.170 1.00 79.19 464 ALA A C 1
ATOM 3754 O O . ALA A 1 464 ? -6.160 18.081 11.792 1.00 79.19 464 ALA A O 1
ATOM 3755 N N . PRO A 1 465 ? -6.398 20.150 12.655 1.00 77.69 465 PRO A N 1
ATOM 3756 C CA . PRO A 1 465 ? -7.845 20.157 12.508 1.00 77.69 465 PRO A CA 1
ATOM 3757 C C . PRO A 1 465 ? -8.233 19.962 11.041 1.00 77.69 465 PRO A C 1
ATOM 3759 O O . PRO A 1 465 ? -7.580 20.473 10.126 1.00 77.69 465 PRO A O 1
ATOM 3762 N N . ARG A 1 466 ? -9.322 19.234 10.799 1.00 73.94 466 ARG A N 1
ATOM 3763 C CA . ARG A 1 466 ? -9.778 18.962 9.435 1.00 73.94 466 ARG A CA 1
ATOM 3764 C C . ARG A 1 466 ? -10.029 20.276 8.677 1.00 73.94 466 ARG A C 1
ATOM 3766 O O . ARG A 1 466 ? -10.842 21.093 9.098 1.00 73.94 466 ARG A O 1
ATOM 3773 N N . GLY A 1 467 ? -9.322 20.472 7.562 1.00 70.62 467 GLY A N 1
ATOM 3774 C CA . GLY A 1 467 ? -9.416 21.684 6.737 1.00 70.62 467 GLY A CA 1
ATOM 3775 C C . GLY A 1 467 ? -8.500 22.847 7.145 1.00 70.62 467 GLY A C 1
ATOM 3776 O O . GLY A 1 467 ? -8.586 23.898 6.519 1.00 70.62 467 GLY A O 1
ATOM 3777 N N . ARG A 1 468 ? -7.627 22.681 8.153 1.00 79.88 468 ARG A N 1
ATOM 3778 C CA . ARG A 1 468 ? -6.608 23.670 8.553 1.00 79.88 468 ARG A CA 1
ATOM 3779 C C . ARG A 1 468 ? -5.248 23.008 8.750 1.00 79.88 468 ARG A C 1
ATOM 3781 O O . ARG A 1 468 ? -4.935 22.551 9.843 1.00 79.88 468 ARG A O 1
ATOM 3788 N N . THR A 1 469 ? -4.472 22.904 7.674 1.00 82.06 469 THR A N 1
ATOM 3789 C CA . THR A 1 469 ? -3.138 22.274 7.669 1.00 82.06 469 THR A CA 1
ATOM 3790 C C . THR A 1 469 ? -1.991 23.278 7.795 1.00 82.06 469 THR A C 1
ATOM 3792 O O . THR A 1 469 ? -0.837 22.902 7.642 1.00 82.06 469 THR A O 1
ATOM 3795 N N . ASP A 1 470 ? -2.299 24.543 8.058 1.00 82.81 470 ASP A N 1
ATOM 3796 C CA . ASP A 1 470 ? -1.368 25.669 8.165 1.00 82.81 470 ASP A CA 1
ATOM 3797 C C . ASP A 1 470 ? -0.630 25.748 9.519 1.00 82.81 470 ASP A C 1
ATOM 3799 O O . ASP A 1 470 ? 0.435 26.357 9.604 1.00 82.81 470 ASP A O 1
ATOM 3803 N N . ASP A 1 471 ? -1.146 25.087 10.559 1.00 85.81 471 ASP A N 1
ATOM 3804 C CA . ASP A 1 471 ? -0.489 24.934 11.867 1.00 85.81 471 ASP A CA 1
ATOM 3805 C C . ASP A 1 471 ? -0.544 23.472 12.326 1.00 85.81 471 ASP A C 1
ATOM 3807 O O . ASP A 1 471 ? -1.435 23.051 13.071 1.00 85.81 471 ASP A O 1
ATOM 3811 N N . LEU A 1 472 ? 0.412 22.669 11.858 1.00 89.31 472 LEU A N 1
ATOM 3812 C CA . LEU A 1 472 ? 0.559 21.291 12.314 1.00 89.31 472 LEU A CA 1
ATOM 3813 C C . LEU A 1 472 ? 1.039 21.241 13.765 1.00 89.31 472 LEU A C 1
ATOM 3815 O O . LEU A 1 472 ? 2.010 21.898 14.152 1.00 89.31 472 LEU A O 1
ATOM 3819 N N . ARG A 1 473 ? 0.385 20.391 14.553 1.00 91.12 473 ARG A N 1
ATOM 3820 C CA . ARG A 1 473 ? 0.666 20.137 15.969 1.00 91.12 473 ARG A CA 1
ATOM 3821 C C . ARG A 1 473 ? 1.240 18.744 16.156 1.00 91.12 473 ARG A C 1
ATOM 3823 O O . ARG A 1 473 ? 0.861 17.817 15.451 1.00 91.12 473 ARG A O 1
ATOM 3830 N N . LEU A 1 474 ? 2.127 18.584 17.126 1.00 93.00 474 LEU A N 1
ATOM 3831 C CA . LEU A 1 474 ? 2.677 17.291 17.507 1.00 93.00 474 LEU A CA 1
ATOM 3832 C C . LEU A 1 474 ? 1.733 16.587 18.471 1.00 93.00 474 LEU A C 1
ATOM 3834 O O . LEU A 1 474 ? 1.284 17.165 19.465 1.00 93.00 474 LEU A O 1
ATOM 3838 N N . HIS A 1 475 ? 1.469 15.321 18.197 1.00 89.25 475 HIS A N 1
ATOM 3839 C CA . HIS A 1 475 ? 0.487 14.525 18.909 1.00 89.25 475 HIS A CA 1
ATOM 3840 C C . HIS A 1 475 ? 1.030 13.146 19.262 1.00 89.25 475 HIS A C 1
ATOM 3842 O O . HIS A 1 475 ? 1.804 12.556 18.508 1.00 89.25 475 HIS A O 1
ATOM 3848 N N . ILE A 1 476 ? 0.596 12.644 20.418 1.00 86.75 476 ILE A N 1
ATOM 3849 C CA . ILE A 1 476 ? 0.749 11.242 20.809 1.00 86.75 476 ILE A CA 1
ATOM 3850 C C . ILE A 1 476 ? -0.585 10.659 21.274 1.00 86.75 476 ILE A C 1
ATOM 3852 O O . ILE A 1 476 ? -1.496 11.368 21.712 1.00 86.75 476 ILE A O 1
ATOM 3856 N N . THR A 1 477 ? -0.658 9.330 21.278 1.00 83.44 477 THR A N 1
ATOM 3857 C CA . THR A 1 477 ? -1.741 8.582 21.922 1.00 83.44 477 THR A CA 1
ATOM 3858 C C . THR A 1 477 ? -1.225 7.890 23.179 1.00 83.44 477 THR A C 1
ATOM 3860 O O . THR A 1 477 ? -0.222 7.183 23.128 1.00 83.44 477 THR A O 1
ATOM 3863 N N . TRP A 1 478 ? -1.925 8.057 24.302 1.00 83.88 478 TRP A N 1
ATOM 3864 C CA . TRP A 1 478 ? -1.585 7.451 25.589 1.00 83.88 478 TRP A CA 1
ATOM 3865 C C . TRP A 1 478 ? -2.748 6.604 26.118 1.00 83.88 478 TRP A C 1
ATOM 3867 O O . TRP A 1 478 ? -3.883 7.077 26.220 1.00 83.88 478 TRP A O 1
ATOM 3877 N N . THR A 1 479 ? -2.478 5.334 26.438 1.00 81.31 479 THR A N 1
ATOM 3878 C CA . THR A 1 479 ? -3.520 4.330 26.707 1.00 81.31 479 THR A CA 1
ATOM 3879 C C . THR A 1 479 ? -3.506 3.849 28.158 1.00 81.31 479 THR A C 1
ATOM 3881 O O . THR A 1 479 ? -2.488 3.358 28.620 1.00 81.31 479 THR A O 1
ATOM 3884 N N . ASP A 1 480 ? -4.644 3.959 28.856 1.00 78.31 480 ASP A N 1
ATOM 3885 C CA . ASP A 1 480 ? -4.918 3.459 30.225 1.00 78.31 480 ASP A CA 1
ATOM 3886 C C . ASP A 1 480 ? -3.768 3.685 31.221 1.00 78.31 480 ASP A C 1
ATOM 3888 O O . ASP A 1 480 ? -3.390 2.789 31.974 1.00 78.31 480 ASP A O 1
ATOM 3892 N N . ALA A 1 481 ? -3.203 4.895 31.209 1.00 83.19 481 ALA A N 1
ATOM 3893 C CA . ALA A 1 481 ? -2.061 5.272 32.035 1.00 83.19 481 ALA A CA 1
ATOM 3894 C C . ALA A 1 481 ? -0.825 4.364 31.880 1.00 83.19 481 ALA A C 1
ATOM 3896 O O . ALA A 1 481 ? -0.081 4.178 32.839 1.00 83.19 481 ALA A O 1
ATOM 3897 N N . SER A 1 482 ? -0.597 3.785 30.695 1.00 86.00 482 SER A N 1
ATOM 3898 C CA . SER A 1 482 ? 0.565 2.932 30.439 1.00 86.00 482 SER A CA 1
ATOM 3899 C C . SER A 1 482 ? 1.874 3.666 30.756 1.00 86.00 482 SER A C 1
ATOM 3901 O O . SER A 1 482 ? 1.941 4.880 30.533 1.00 86.00 482 SER A O 1
ATOM 3903 N N . PRO A 1 483 ? 2.923 2.961 31.211 1.00 88.31 483 PRO A N 1
ATOM 3904 C CA . PRO A 1 483 ? 4.238 3.565 31.409 1.00 88.31 483 PRO A CA 1
ATOM 3905 C C . PRO A 1 483 ? 4.714 4.166 30.088 1.00 88.31 483 PRO A C 1
ATOM 3907 O O . PRO A 1 483 ? 4.532 3.534 29.045 1.00 88.31 483 PRO A O 1
ATOM 3910 N N . LEU A 1 484 ? 5.260 5.383 30.103 1.00 90.94 484 LEU A N 1
ATOM 3911 C CA . LEU A 1 484 ? 5.650 6.076 28.874 1.00 90.94 484 LEU A CA 1
ATOM 3912 C C . LEU A 1 484 ? 6.874 6.977 29.037 1.00 90.94 484 LEU A C 1
ATOM 3914 O O . LEU A 1 484 ? 7.106 7.541 30.105 1.00 90.94 484 LEU A O 1
ATOM 3918 N N . VAL A 1 485 ? 7.594 7.192 27.939 1.00 91.25 485 VAL A N 1
ATOM 3919 C CA . VAL A 1 485 ? 8.390 8.413 27.757 1.00 91.25 485 VAL A CA 1
ATOM 3920 C C . VAL A 1 485 ? 7.447 9.494 27.267 1.00 91.25 485 VAL A C 1
ATOM 3922 O O . VAL A 1 485 ? 6.834 9.318 26.218 1.00 91.25 485 VAL A O 1
ATOM 3925 N N . LEU A 1 486 ? 7.330 10.596 28.002 1.00 93.62 486 LEU A N 1
ATOM 3926 C CA . LEU A 1 486 ? 6.498 11.738 27.643 1.00 93.62 486 LEU A CA 1
ATOM 3927 C C . LEU A 1 486 ? 7.316 12.726 26.786 1.00 93.62 486 LEU A C 1
ATOM 3929 O O . LEU A 1 486 ? 8.105 13.492 27.345 1.00 93.62 486 LEU A O 1
ATOM 3933 N N . PRO A 1 487 ? 7.175 12.719 25.443 1.00 91.62 487 PRO A N 1
ATOM 3934 C CA . PRO A 1 487 ? 7.828 13.706 24.596 1.00 91.62 487 PRO A CA 1
ATOM 3935 C C . PRO A 1 487 ? 7.176 15.080 24.736 1.00 91.62 487 PRO A C 1
ATOM 3937 O O . PRO A 1 487 ? 5.960 15.186 24.913 1.00 91.62 487 PRO A O 1
ATOM 3940 N N . ASN A 1 488 ? 7.977 16.127 24.534 1.00 91.56 488 ASN A N 1
ATOM 3941 C CA . ASN A 1 488 ? 7.486 17.490 24.356 1.00 91.56 488 ASN A CA 1
ATOM 3942 C C . ASN A 1 488 ? 6.640 17.564 23.070 1.00 91.56 488 ASN A C 1
ATOM 3944 O O . ASN A 1 488 ? 7.166 17.737 21.968 1.00 91.56 488 ASN A O 1
ATOM 3948 N N . CYS A 1 489 ? 5.329 17.401 23.216 1.00 92.56 489 CYS A N 1
ATOM 3949 C CA . CYS A 1 489 ? 4.335 17.472 22.149 1.00 92.56 489 CYS A CA 1
ATOM 3950 C C . CYS A 1 489 ? 3.353 18.620 22.417 1.00 92.56 489 CYS A C 1
ATOM 3952 O O . CYS A 1 489 ? 3.538 19.392 23.352 1.00 92.56 489 CYS A O 1
ATOM 3954 N N . ASP A 1 490 ? 2.326 18.765 21.583 1.00 94.94 490 ASP A N 1
ATOM 3955 C CA . ASP A 1 490 ? 1.299 19.796 21.760 1.00 94.94 490 ASP A CA 1
ATOM 3956 C C . ASP A 1 490 ? -0.013 19.181 22.284 1.00 94.94 490 ASP A C 1
ATOM 3958 O O . ASP A 1 490 ? -0.718 19.792 23.094 1.00 94.94 490 ASP A O 1
ATOM 3962 N N . LEU A 1 491 ? -0.332 17.952 21.858 1.00 92.50 491 LEU A N 1
ATOM 3963 C CA . LEU A 1 491 ? -1.586 17.260 22.158 1.00 92.50 491 LEU A CA 1
ATOM 3964 C C . LEU A 1 491 ? -1.362 15.799 22.567 1.00 92.50 491 LEU A C 1
ATOM 3966 O O . LEU A 1 491 ? -0.531 15.091 22.004 1.00 92.50 491 LEU A O 1
ATOM 3970 N N . VAL A 1 492 ? -2.184 15.315 23.498 1.00 90.00 492 VAL A N 1
ATOM 3971 C CA . VAL A 1 492 ? -2.179 13.919 23.951 1.00 90.00 492 VAL A CA 1
ATOM 3972 C C . VAL A 1 492 ? -3.597 13.373 23.884 1.00 90.00 492 VAL A C 1
ATOM 3974 O O . VAL A 1 492 ? -4.498 13.860 24.569 1.00 90.00 492 VAL A O 1
ATOM 3977 N N . THR A 1 493 ? -3.820 12.350 23.063 1.00 85.50 493 THR A N 1
ATOM 3978 C CA . THR A 1 493 ? -5.108 11.647 23.026 1.00 85.50 493 THR A CA 1
ATOM 3979 C C . THR A 1 493 ? -5.126 10.503 24.017 1.0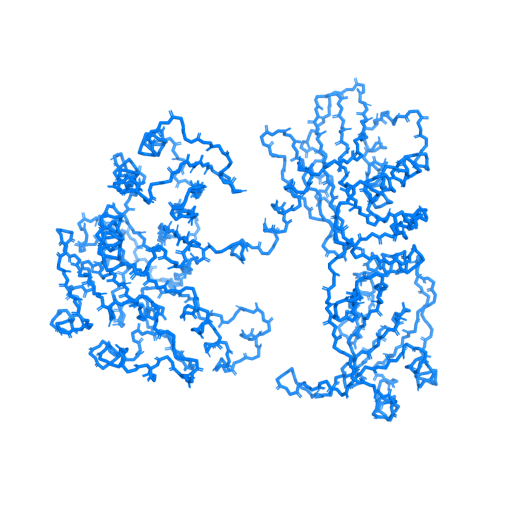0 85.50 493 THR A C 1
ATOM 3981 O O . THR A 1 493 ? -4.283 9.611 23.980 1.00 85.50 493 THR A O 1
ATOM 3984 N N . LEU A 1 494 ? -6.114 10.540 24.905 1.00 82.12 494 LEU A N 1
ATOM 3985 C CA . LEU A 1 494 ? -6.265 9.590 25.992 1.00 82.12 494 LEU A CA 1
ATOM 3986 C C . LEU A 1 494 ? -7.210 8.476 25.561 1.00 82.12 494 LEU A C 1
ATOM 3988 O O . LEU A 1 494 ? -8.356 8.718 25.169 1.00 82.12 494 LEU A O 1
ATOM 3992 N N . VAL A 1 495 ? -6.729 7.243 25.654 1.00 77.81 495 VAL A N 1
ATOM 3993 C CA . VAL A 1 495 ? -7.467 6.041 25.268 1.00 77.81 495 VAL A CA 1
ATOM 3994 C C . VAL A 1 495 ? -7.683 5.168 26.495 1.00 77.81 495 VAL A C 1
ATOM 3996 O O . VAL A 1 495 ? -6.758 4.902 27.254 1.00 77.81 495 VAL A O 1
ATOM 3999 N N . VAL A 1 496 ? -8.914 4.709 26.706 1.00 74.00 496 VAL A N 1
ATOM 4000 C CA . VAL A 1 496 ? -9.263 3.786 27.795 1.00 74.00 496 VAL A CA 1
ATOM 4001 C C . VAL A 1 496 ? -9.530 2.390 27.251 1.00 74.00 496 VAL A C 1
ATOM 4003 O O . VAL A 1 496 ? -10.201 2.233 26.233 1.00 74.00 496 VAL A O 1
ATOM 4006 N N . GLY A 1 497 ? -9.049 1.369 27.958 1.00 61.47 497 GLY A N 1
ATOM 4007 C CA . GLY A 1 497 ? -9.334 -0.032 27.663 1.00 61.47 497 GLY A CA 1
ATOM 4008 C C . GLY A 1 497 ? -8.142 -0.935 27.965 1.00 61.47 497 GLY A C 1
ATOM 4009 O O . GLY A 1 497 ? -6.997 -0.541 27.805 1.00 61.47 497 GLY A O 1
ATOM 4010 N N . ARG A 1 498 ? -8.415 -2.175 28.387 1.00 52.56 498 ARG A N 1
ATOM 4011 C CA . ARG A 1 498 ? -7.372 -3.150 28.771 1.00 52.56 498 ARG A CA 1
ATOM 4012 C C . ARG A 1 498 ? -6.842 -3.992 27.608 1.00 52.56 498 ARG A C 1
ATOM 4014 O O . ARG A 1 498 ? -5.902 -4.758 27.783 1.00 52.56 498 ARG A O 1
ATOM 4021 N N . ARG A 1 499 ? -7.504 -3.937 26.449 1.00 50.12 499 ARG A N 1
ATOM 4022 C CA . ARG A 1 499 ? -7.161 -4.691 25.233 1.00 50.12 499 ARG A CA 1
ATOM 4023 C C . ARG A 1 499 ? -7.506 -3.851 24.001 1.00 50.12 499 ARG A C 1
ATOM 4025 O O . ARG A 1 499 ? -8.526 -3.160 24.059 1.00 50.12 499 ARG A O 1
ATOM 4032 N N . PRO A 1 500 ? -6.768 -3.977 22.881 1.00 47.16 500 PRO A N 1
ATOM 4033 C CA . PRO A 1 500 ? -6.987 -3.169 21.676 1.00 47.16 500 PRO A CA 1
ATOM 4034 C C . PRO A 1 500 ? -8.431 -3.150 21.161 1.00 47.16 500 PRO A C 1
ATOM 4036 O O . PRO A 1 500 ? -8.936 -2.116 20.743 1.00 47.16 500 PRO A O 1
ATOM 4039 N N . SER A 1 501 ? -9.148 -4.274 21.257 1.00 41.72 501 SER A N 1
ATOM 4040 C CA . SER A 1 501 ? -10.551 -4.389 20.830 1.00 41.72 501 SER A CA 1
ATOM 4041 C C . SER A 1 501 ? -11.550 -3.594 21.681 1.00 41.72 501 SER A C 1
ATOM 4043 O O . SER A 1 501 ? -12.706 -3.459 21.290 1.00 41.72 501 SER A O 1
ATOM 4045 N N . ALA A 1 502 ? -11.136 -3.127 22.860 1.00 49.06 502 ALA A N 1
ATOM 4046 C CA . ALA A 1 502 ? -11.950 -2.372 23.808 1.00 49.06 502 ALA A CA 1
ATOM 4047 C C . ALA A 1 502 ? -11.484 -0.915 23.952 1.00 49.06 502 ALA A C 1
ATOM 4049 O O . ALA A 1 502 ? -12.026 -0.197 24.792 1.00 49.06 502 ALA A O 1
ATOM 4050 N N . PHE A 1 503 ? -10.485 -0.496 23.169 1.00 66.44 503 PHE A N 1
ATOM 4051 C CA . PHE A 1 503 ? -9.977 0.867 23.193 1.00 66.44 503 PHE A CA 1
ATOM 4052 C C . PHE A 1 503 ? -11.064 1.847 22.765 1.00 66.44 503 PHE A C 1
ATOM 4054 O O . PHE A 1 503 ? -11.676 1.715 21.704 1.00 66.44 503 PHE A O 1
ATOM 4061 N N . LYS A 1 504 ? -11.309 2.835 23.621 1.00 65.31 504 LYS A N 1
ATOM 4062 C CA . LYS A 1 504 ? -12.193 3.962 23.345 1.00 65.31 504 LYS A CA 1
ATOM 4063 C C . LYS A 1 504 ? -11.427 5.245 23.594 1.00 65.31 504 LYS A C 1
ATOM 4065 O O . LYS A 1 504 ? -10.792 5.398 24.636 1.00 65.31 504 LYS A O 1
ATOM 4070 N N . VAL A 1 505 ? -11.509 6.168 22.644 1.00 75.06 505 VAL A N 1
ATOM 4071 C CA . VAL A 1 505 ? -10.985 7.521 22.826 1.00 75.06 505 VAL A CA 1
ATOM 4072 C C . VAL A 1 505 ? -11.816 8.202 23.911 1.00 75.06 505 VAL A C 1
ATOM 4074 O O . VAL A 1 505 ? -13.033 8.317 23.779 1.00 75.06 505 VAL A O 1
ATOM 4077 N N . ARG A 1 506 ? -11.163 8.615 24.998 1.00 84.12 506 ARG A N 1
ATOM 4078 C CA . ARG A 1 506 ? -11.767 9.434 26.058 1.00 84.12 506 ARG A CA 1
ATOM 4079 C C . ARG A 1 506 ? -11.851 10.894 25.624 1.00 84.12 506 ARG A C 1
ATOM 4081 O O . ARG A 1 506 ? -12.838 11.565 25.899 1.00 84.12 506 ARG A O 1
ATOM 4088 N N . GLY A 1 507 ? -10.818 11.347 24.924 1.00 77.19 507 GLY A N 1
ATOM 4089 C CA . GLY A 1 507 ? -10.692 12.680 24.356 1.00 77.19 507 GLY A CA 1
ATOM 4090 C C . GLY A 1 507 ? -9.226 13.095 24.282 1.00 77.19 507 GLY A C 1
ATOM 4091 O O . GLY A 1 507 ? -8.329 12.306 24.588 1.00 77.19 507 GLY A O 1
ATOM 4092 N N . THR A 1 508 ? -8.986 14.337 23.885 1.00 87.94 508 THR A N 1
ATOM 4093 C CA . THR A 1 508 ? -7.647 14.901 23.694 1.00 87.94 508 THR A CA 1
ATOM 4094 C C . THR A 1 508 ? -7.407 16.022 24.700 1.00 87.94 508 THR A C 1
ATOM 4096 O O . THR A 1 508 ? -8.277 16.868 24.911 1.00 87.94 508 THR A O 1
ATOM 4099 N N . ALA A 1 509 ? -6.239 16.010 25.336 1.00 93.38 509 ALA A N 1
ATOM 4100 C CA . ALA A 1 509 ? -5.769 17.032 26.266 1.00 93.38 509 ALA A CA 1
ATOM 4101 C C . ALA A 1 509 ? -4.567 17.782 25.672 1.00 93.38 509 ALA A C 1
ATOM 4103 O O . ALA A 1 509 ? -3.876 17.265 24.790 1.00 93.38 509 ALA A O 1
ATOM 4104 N N . THR A 1 510 ? -4.307 18.995 26.160 1.00 96.56 510 THR A N 1
ATOM 4105 C CA . THR A 1 510 ? -3.068 19.715 25.840 1.00 96.56 510 THR A CA 1
ATOM 4106 C C . THR A 1 510 ? -1.892 19.091 26.582 1.00 96.56 510 THR A C 1
ATOM 4108 O O . THR A 1 510 ? -2.052 18.563 27.686 1.00 96.56 510 THR A O 1
ATOM 4111 N N . TYR A 1 511 ? -0.701 19.177 25.993 1.00 94.88 511 TYR A N 1
ATOM 4112 C CA . TYR A 1 511 ? 0.525 18.712 26.638 1.00 94.88 511 TYR A CA 1
ATOM 4113 C C . TYR A 1 511 ? 0.731 19.337 28.022 1.00 94.88 511 TYR A C 1
ATOM 4115 O O . TYR A 1 511 ? 0.995 18.619 28.977 1.00 94.88 511 TYR A O 1
ATOM 4123 N N . GLU A 1 512 ? 0.510 20.647 28.155 1.00 95.38 512 GLU A N 1
ATOM 4124 C CA . GLU A 1 512 ? 0.631 21.370 29.426 1.00 95.38 512 GLU A CA 1
ATOM 4125 C C . GLU A 1 512 ? -0.271 20.780 30.523 1.00 95.38 512 GLU A C 1
ATOM 4127 O O . GLU A 1 512 ? 0.174 20.560 31.651 1.00 95.38 512 GLU A O 1
ATOM 4132 N N . ALA A 1 513 ? -1.527 20.455 30.193 1.00 96.06 513 ALA A N 1
ATOM 4133 C CA . ALA A 1 513 ? -2.448 19.841 31.144 1.00 96.06 513 ALA A CA 1
ATOM 4134 C C . ALA A 1 513 ? -1.970 18.445 31.572 1.00 96.06 513 ALA A C 1
ATOM 4136 O O . ALA A 1 513 ? -2.036 18.111 32.755 1.00 96.06 513 ALA A O 1
ATOM 4137 N N . VAL A 1 514 ? -1.462 17.648 30.625 1.00 95.31 514 VAL A N 1
ATOM 4138 C CA . VAL A 1 514 ? -0.904 16.315 30.903 1.00 95.31 514 VAL A CA 1
ATOM 4139 C C . VAL A 1 514 ? 0.350 16.404 31.759 1.00 95.31 514 VAL A C 1
ATOM 4141 O O . VAL A 1 514 ? 0.429 15.719 32.775 1.00 95.31 514 VAL A O 1
ATOM 4144 N N . GLN A 1 515 ? 1.299 17.262 31.389 1.00 94.62 515 GLN A N 1
ATOM 4145 C CA . GLN A 1 515 ? 2.544 17.460 32.119 1.00 94.62 515 GLN A CA 1
ATOM 4146 C C . GLN A 1 515 ? 2.261 17.887 33.559 1.00 94.62 515 GLN A C 1
ATOM 4148 O O . GLN A 1 515 ? 2.780 17.267 34.478 1.00 94.62 515 GLN A O 1
ATOM 4153 N N . LYS A 1 516 ? 1.372 18.865 33.769 1.00 95.00 516 LYS A N 1
ATOM 4154 C CA . LYS A 1 516 ? 0.977 19.325 35.107 1.00 95.00 516 LYS A CA 1
ATOM 4155 C C . LYS A 1 516 ? 0.310 18.226 35.939 1.00 95.00 516 LYS A C 1
ATOM 4157 O O . LYS A 1 516 ? 0.570 18.108 37.131 1.00 95.00 516 LYS A O 1
ATOM 4162 N N . ALA A 1 517 ? -0.560 17.419 35.330 1.00 94.56 517 ALA A N 1
ATOM 4163 C CA . ALA A 1 517 ? -1.225 16.318 36.030 1.00 94.56 517 ALA A CA 1
ATOM 4164 C C . ALA A 1 517 ? -0.260 15.175 36.386 1.00 94.56 517 ALA A C 1
ATOM 4166 O O . ALA A 1 517 ? -0.474 14.469 37.370 1.00 94.56 517 ALA A O 1
ATOM 4167 N N . LEU A 1 518 ? 0.783 14.981 35.577 1.00 94.06 518 LEU A N 1
ATOM 4168 C CA . LEU A 1 518 ? 1.768 13.919 35.747 1.00 94.06 518 LEU A CA 1
ATOM 4169 C C . LEU A 1 518 ? 3.028 14.342 36.500 1.00 94.06 518 LEU A C 1
ATOM 4171 O O . LEU A 1 518 ? 3.761 13.459 36.927 1.00 94.06 518 LEU A O 1
ATOM 4175 N N . GLU A 1 519 ? 3.276 15.636 36.693 1.00 93.88 519 GLU A N 1
ATOM 4176 C CA . GLU A 1 519 ? 4.473 16.180 37.346 1.00 93.88 519 GLU A CA 1
ATOM 4177 C C . GLU A 1 519 ? 4.863 15.446 38.647 1.00 93.88 519 GLU A C 1
ATOM 4179 O O . GLU A 1 519 ? 6.029 15.074 38.766 1.00 93.88 519 GLU A O 1
ATOM 4184 N N . PRO A 1 520 ? 3.938 15.099 39.572 1.00 94.31 520 PRO A N 1
ATOM 4185 C CA . PRO A 1 520 ? 4.292 14.367 40.796 1.00 94.31 520 PRO A CA 1
ATOM 4186 C C . PRO A 1 520 ? 4.776 12.925 40.567 1.00 94.31 520 PRO A C 1
ATOM 4188 O O . PRO A 1 520 ? 5.296 12.290 41.484 1.00 94.31 520 PRO A O 1
ATOM 4191 N N . HIS A 1 521 ? 4.549 12.382 39.371 1.00 94.75 521 HIS A N 1
ATOM 4192 C CA . HIS A 1 521 ? 4.791 10.989 38.999 1.00 94.75 521 HIS A CA 1
ATOM 4193 C C . HIS A 1 521 ? 5.875 10.826 37.924 1.00 94.75 521 HIS A C 1
ATOM 4195 O O . HIS A 1 521 ? 6.277 9.695 37.651 1.00 94.75 521 HIS A O 1
ATOM 4201 N N . LEU A 1 522 ? 6.324 11.917 37.296 1.00 94.44 522 LEU A N 1
ATOM 4202 C CA . LEU A 1 522 ? 7.347 11.878 36.256 1.00 94.44 522 LEU A CA 1
ATOM 4203 C C . LEU A 1 522 ? 8.744 11.898 36.867 1.00 94.44 522 LEU A C 1
ATOM 4205 O O . LEU A 1 522 ? 9.085 12.746 37.686 1.00 94.44 522 LEU A O 1
ATOM 4209 N N . GLU A 1 523 ? 9.575 10.980 36.400 1.00 94.62 523 GLU A N 1
ATOM 4210 C CA . GLU A 1 523 ? 11.013 11.002 36.619 1.00 94.62 523 GLU A CA 1
ATOM 4211 C C . GLU A 1 523 ? 11.694 11.725 35.451 1.00 94.62 523 GLU A C 1
ATOM 4213 O O . GLU A 1 523 ? 11.219 11.694 34.315 1.00 94.62 523 GLU A O 1
ATOM 4218 N N . SER A 1 524 ? 12.822 12.379 35.716 1.00 92.56 524 SER A N 1
ATOM 4219 C CA . SER A 1 524 ? 13.616 13.035 34.675 1.00 92.56 524 SER A CA 1
ATOM 4220 C C . SER A 1 524 ? 14.659 12.072 34.127 1.00 92.56 524 SER A C 1
ATOM 4222 O O . SER A 1 524 ? 15.472 11.537 34.880 1.00 92.56 524 SER A O 1
ATOM 4224 N N . MET A 1 525 ? 14.690 11.898 32.809 1.00 91.25 525 MET A N 1
ATOM 4225 C CA . MET A 1 525 ? 15.720 11.126 32.121 1.00 91.25 525 MET A CA 1
ATOM 4226 C C . MET A 1 525 ? 16.505 12.030 31.172 1.00 91.25 525 MET A C 1
ATOM 4228 O O . MET A 1 525 ? 15.927 12.669 30.298 1.00 91.25 525 MET A O 1
ATOM 4232 N N . SER A 1 526 ? 17.832 12.049 31.310 1.00 90.75 526 SER A N 1
ATOM 4233 C CA . SER A 1 526 ? 18.709 12.705 30.337 1.00 90.75 526 SER A CA 1
ATOM 4234 C C . SER A 1 526 ? 18.981 11.784 29.147 1.00 90.75 526 SER A C 1
ATOM 4236 O O . SER A 1 526 ? 19.286 10.591 29.309 1.00 90.75 526 SER A O 1
ATOM 4238 N N . VAL A 1 527 ? 18.841 12.346 27.950 1.00 87.25 527 VAL A N 1
ATOM 4239 C CA . VAL A 1 527 ? 19.047 11.674 26.672 1.00 87.25 527 VAL A CA 1
ATOM 4240 C C . VAL A 1 527 ? 19.875 12.589 25.781 1.00 87.25 527 VAL A C 1
ATOM 4242 O O . VAL A 1 527 ? 19.517 13.743 25.536 1.00 87.25 527 VAL A O 1
ATOM 4245 N N . GLU A 1 528 ? 20.995 12.068 25.292 1.00 83.69 528 GLU A N 1
ATOM 4246 C CA . GLU A 1 528 ? 21.870 12.793 24.378 1.00 83.69 528 GLU A CA 1
ATOM 4247 C C . GLU A 1 528 ? 21.097 13.237 23.123 1.00 83.69 528 GLU A C 1
ATOM 4249 O O . GLU A 1 528 ? 20.355 12.462 22.520 1.00 83.69 528 GLU A O 1
ATOM 4254 N N . GLY A 1 529 ? 21.216 14.516 22.762 1.00 82.25 529 GLY A N 1
ATOM 4255 C CA . GLY A 1 529 ? 20.503 15.112 21.627 1.00 82.25 529 GLY A CA 1
ATOM 4256 C C . GLY A 1 529 ? 19.026 15.465 21.863 1.00 82.25 529 GLY A C 1
ATOM 4257 O O . GLY A 1 529 ? 18.492 16.249 21.086 1.00 82.25 529 GLY A O 1
ATOM 4258 N N . LEU A 1 530 ? 18.374 14.969 22.925 1.00 84.12 530 LEU A N 1
ATOM 4259 C CA . LEU A 1 530 ? 17.001 15.374 23.302 1.00 84.12 530 LEU A CA 1
ATOM 4260 C C . LEU A 1 530 ? 16.934 16.237 24.566 1.00 84.12 530 LEU A C 1
ATOM 4262 O O . LEU A 1 530 ? 15.910 16.866 24.829 1.00 84.12 530 LEU A O 1
ATOM 4266 N N . GLY A 1 531 ? 17.996 16.239 25.372 1.00 87.44 531 GLY A N 1
ATOM 4267 C CA . GLY A 1 531 ? 17.992 16.867 26.687 1.00 87.44 531 GLY A CA 1
ATOM 4268 C C . GLY A 1 531 ? 17.224 16.029 27.711 1.00 87.44 531 GLY A C 1
ATOM 4269 O O . GLY A 1 531 ? 17.350 14.803 27.749 1.00 87.44 531 GLY A O 1
ATOM 4270 N N . THR A 1 532 ? 16.464 16.691 28.581 1.00 89.56 532 THR A N 1
ATOM 4271 C CA . THR A 1 532 ? 15.688 16.026 29.636 1.00 89.56 532 THR A CA 1
ATOM 4272 C C . THR A 1 532 ? 14.286 15.693 29.140 1.00 89.56 532 THR A C 1
ATOM 4274 O O . THR A 1 532 ? 13.548 16.585 28.724 1.00 89.56 532 THR A O 1
ATOM 4277 N N . VAL A 1 533 ? 13.902 14.420 29.234 1.00 90.25 533 VAL A N 1
ATOM 4278 C CA . VAL A 1 533 ? 12.555 13.928 28.911 1.00 90.25 533 VAL A CA 1
ATOM 4279 C C . VAL A 1 533 ? 11.872 13.365 30.156 1.00 90.25 533 VAL A C 1
ATOM 4281 O O . VAL A 1 533 ? 12.532 12.805 31.035 1.00 90.25 533 VAL A O 1
ATOM 4284 N N . GLY A 1 534 ? 10.548 13.511 30.228 1.00 93.56 534 GLY A N 1
ATOM 4285 C CA . GLY A 1 534 ? 9.749 12.937 31.308 1.00 93.56 534 GLY A CA 1
ATOM 4286 C C . GLY A 1 534 ? 9.577 11.431 31.123 1.00 93.56 534 GLY A C 1
ATOM 4287 O O . GLY A 1 534 ? 9.249 10.966 30.032 1.00 93.56 534 GLY A O 1
ATOM 4288 N N . LEU A 1 535 ? 9.772 10.667 32.192 1.00 95.44 535 LEU A N 1
ATOM 4289 C CA . LEU A 1 535 ? 9.624 9.219 32.224 1.00 95.44 535 LEU A CA 1
ATOM 4290 C C . LEU A 1 535 ? 8.576 8.827 33.266 1.00 95.44 535 LEU A C 1
ATOM 4292 O O . LEU A 1 535 ? 8.739 9.074 34.458 1.00 95.44 535 LEU A O 1
ATOM 4296 N N . LEU A 1 536 ? 7.514 8.165 32.817 1.00 94.56 536 LEU A N 1
ATOM 4297 C CA . LEU A 1 536 ? 6.539 7.517 33.681 1.00 94.56 536 LEU A CA 1
ATOM 4298 C C . LEU A 1 536 ? 6.877 6.026 33.770 1.00 94.56 536 LEU A C 1
ATOM 4300 O O . LEU A 1 536 ? 6.550 5.255 32.867 1.00 94.56 536 LEU A O 1
ATOM 4304 N N . THR A 1 537 ? 7.548 5.621 34.848 1.00 92.25 537 THR A N 1
ATOM 4305 C CA . THR A 1 537 ? 7.971 4.227 35.068 1.00 92.25 537 THR A CA 1
ATOM 4306 C C . THR A 1 537 ? 6.782 3.301 35.368 1.00 92.25 537 THR A C 1
ATOM 4308 O O . THR A 1 537 ? 5.718 3.778 35.773 1.00 92.25 537 THR A O 1
ATOM 4311 N N . PRO A 1 538 ? 6.919 1.964 35.234 1.00 88.81 538 PRO A N 1
ATOM 4312 C CA . PRO A 1 538 ? 5.840 1.018 35.537 1.00 88.81 538 PRO A CA 1
ATOM 4313 C C . PRO A 1 538 ? 5.233 1.144 36.936 1.00 88.81 538 PRO A C 1
ATOM 4315 O O . PRO A 1 538 ? 4.028 0.954 37.119 1.00 88.81 538 PRO A O 1
ATOM 4318 N N . THR A 1 539 ? 6.052 1.501 37.924 1.00 90.31 539 THR A N 1
ATOM 4319 C CA . THR A 1 539 ? 5.599 1.760 39.294 1.00 90.31 539 THR A CA 1
ATOM 4320 C C . THR A 1 539 ? 4.769 3.040 39.359 1.00 90.31 539 THR A C 1
ATOM 4322 O O . THR A 1 539 ? 3.631 3.011 39.828 1.00 90.31 539 THR A O 1
ATOM 4325 N N . ARG A 1 540 ? 5.289 4.143 38.805 1.00 92.69 540 ARG A N 1
ATOM 4326 C CA . ARG A 1 540 ? 4.625 5.455 38.805 1.00 92.69 540 ARG A CA 1
ATOM 4327 C C . ARG A 1 540 ? 3.362 5.494 37.952 1.00 92.69 540 ARG A C 1
ATOM 4329 O O . ARG A 1 540 ? 2.402 6.163 38.314 1.00 92.69 540 ARG A O 1
ATOM 4336 N N . ALA A 1 541 ? 3.306 4.719 36.873 1.00 89.62 541 ALA A N 1
ATOM 4337 C CA . ALA A 1 541 ? 2.130 4.567 36.020 1.00 89.62 541 ALA A CA 1
ATOM 4338 C C . ALA A 1 541 ? 0.888 4.097 36.799 1.00 89.62 541 ALA A C 1
ATOM 4340 O O . ALA A 1 541 ? -0.220 4.596 36.587 1.00 89.62 541 ALA A O 1
ATOM 4341 N N . LYS A 1 542 ? 1.069 3.178 37.760 1.00 88.88 542 LYS A N 1
ATOM 4342 C CA . LYS A 1 542 ? -0.023 2.705 38.629 1.00 88.88 542 LYS A CA 1
ATOM 4343 C C . LYS A 1 542 ? -0.555 3.822 39.529 1.00 88.88 542 LYS A C 1
ATOM 4345 O O . LYS A 1 542 ? -1.766 3.914 39.722 1.00 88.88 542 LYS A O 1
ATOM 4350 N N . GLU A 1 543 ? 0.333 4.671 40.042 1.00 91.94 543 GLU A N 1
ATOM 4351 C CA . GLU A 1 543 ? -0.002 5.826 40.888 1.00 91.94 543 GLU A CA 1
ATOM 4352 C C . GLU A 1 543 ? -0.703 6.927 40.075 1.00 91.94 543 GLU A C 1
ATOM 4354 O O . GLU A 1 543 ? -1.732 7.462 40.490 1.00 91.94 543 GLU A O 1
ATOM 4359 N N . ALA A 1 544 ? -0.207 7.189 38.864 1.00 91.06 544 ALA A N 1
ATOM 4360 C CA . ALA A 1 544 ? -0.710 8.208 37.948 1.00 91.06 544 ALA A CA 1
ATOM 4361 C C . ALA A 1 544 ? -2.072 7.868 37.317 1.00 91.06 544 ALA A C 1
ATOM 4363 O O . ALA A 1 544 ? -2.677 8.705 36.641 1.00 91.06 544 ALA A O 1
ATOM 4364 N N . ARG A 1 545 ? -2.602 6.656 37.534 1.00 89.12 545 ARG A N 1
ATOM 4365 C CA . ARG A 1 545 ? -3.864 6.209 36.928 1.00 89.12 545 ARG A CA 1
ATOM 4366 C C . ARG A 1 545 ? -5.050 7.101 37.289 1.00 89.12 545 ARG A C 1
ATOM 4368 O O . ARG A 1 545 ? -5.942 7.296 36.465 1.00 89.12 545 ARG A O 1
ATOM 4375 N N . ARG A 1 546 ? -5.065 7.658 38.502 1.00 91.62 546 ARG A N 1
ATOM 4376 C CA . ARG A 1 546 ? -6.099 8.614 38.914 1.00 91.62 546 ARG A CA 1
ATOM 4377 C C . ARG A 1 546 ? -5.993 9.920 38.122 1.00 91.62 546 ARG A C 1
ATOM 4379 O O . ARG A 1 546 ? -6.985 10.334 37.530 1.00 91.62 546 ARG A O 1
ATOM 4386 N N . ALA A 1 547 ? -4.790 10.490 38.032 1.00 91.25 547 ALA A N 1
ATOM 4387 C CA . ALA A 1 547 ? -4.525 11.692 37.242 1.00 91.25 547 ALA A CA 1
ATOM 4388 C C . ALA A 1 547 ? -4.916 11.495 35.765 1.00 91.25 547 ALA A C 1
ATOM 4390 O O . ALA A 1 547 ? -5.578 12.347 35.178 1.00 91.25 547 ALA A O 1
ATOM 4391 N N . PHE A 1 548 ? -4.620 10.324 35.187 1.00 90.81 548 PHE A N 1
ATOM 4392 C CA . PHE A 1 548 ? -5.040 9.968 33.828 1.00 90.81 548 PHE A CA 1
ATOM 4393 C C . PHE A 1 548 ? -6.562 10.036 33.624 1.00 90.81 548 PHE A C 1
ATOM 4395 O O . PHE A 1 548 ? -7.020 10.523 32.588 1.00 90.81 548 PHE A O 1
ATOM 4402 N N . LEU A 1 549 ? -7.351 9.530 34.577 1.00 89.62 549 LEU A N 1
ATOM 4403 C CA . LEU A 1 549 ? -8.815 9.492 34.478 1.00 89.62 549 LEU A CA 1
ATOM 4404 C C . LEU A 1 549 ? -9.454 10.867 34.707 1.00 89.62 549 LEU A C 1
ATOM 4406 O O . LEU A 1 549 ? -10.465 11.171 34.077 1.00 89.62 549 LEU A O 1
ATOM 4410 N N . GLU A 1 550 ? -8.862 11.685 35.577 1.00 92.56 550 GLU A N 1
ATOM 4411 C CA . GLU A 1 550 ? -9.374 13.007 35.961 1.00 92.56 550 GLU A CA 1
ATOM 4412 C C . GLU A 1 550 ? -8.934 14.134 35.007 1.00 92.56 550 GLU A C 1
ATOM 4414 O O . GLU A 1 550 ? -9.510 15.219 35.036 1.00 92.56 550 GLU A O 1
ATOM 4419 N N . LEU A 1 551 ? -7.953 13.885 34.128 1.00 93.69 551 LEU A N 1
ATOM 4420 C CA . LEU A 1 551 ? -7.458 14.865 33.154 1.00 93.69 551 LEU A CA 1
ATOM 4421 C C . LEU A 1 551 ? -8.607 15.464 32.308 1.00 93.69 551 LEU A C 1
ATOM 4423 O O . LEU A 1 551 ? -9.393 14.697 31.737 1.00 93.69 551 LEU A O 1
ATOM 4427 N N . PRO A 1 552 ? -8.710 16.795 32.160 1.00 91.38 552 PRO A N 1
ATOM 4428 C CA . PRO A 1 552 ? -9.716 17.406 31.299 1.00 91.38 552 PRO A CA 1
ATOM 4429 C C . PRO A 1 552 ? -9.407 17.114 29.826 1.00 91.38 552 PRO A C 1
ATOM 4431 O O . PRO A 1 552 ? -8.263 17.214 29.385 1.00 91.38 552 PRO A O 1
ATOM 4434 N N . THR A 1 553 ? -10.435 16.756 29.057 1.00 91.75 553 THR A N 1
ATOM 4435 C CA . THR A 1 553 ? -10.301 16.409 27.636 1.00 91.75 553 THR A CA 1
ATOM 4436 C C . THR A 1 553 ? -11.388 17.056 26.794 1.00 91.75 553 THR A C 1
ATOM 4438 O O . THR A 1 553 ? -12.534 17.146 27.232 1.00 91.75 553 THR A O 1
ATOM 4441 N N . GLY A 1 554 ? -11.046 17.423 25.560 1.00 86.00 554 GLY A N 1
ATOM 4442 C CA . GLY A 1 554 ? -11.987 17.851 24.524 1.00 86.00 554 GLY A CA 1
ATOM 4443 C C . GLY A 1 554 ? -12.066 16.861 23.359 1.00 86.00 554 GLY A C 1
ATOM 4444 O O . GLY A 1 554 ? -11.255 15.939 23.246 1.00 86.00 554 GLY A O 1
ATOM 4445 N N . ALA A 1 555 ? -13.047 17.057 22.478 1.00 82.44 555 ALA A N 1
ATOM 4446 C CA . ALA A 1 555 ? -13.079 16.377 21.187 1.00 82.44 555 ALA A CA 1
ATOM 4447 C C . ALA A 1 555 ? -12.074 17.031 20.226 1.00 82.44 555 ALA A C 1
ATOM 4449 O O . ALA A 1 555 ? -11.952 18.256 20.198 1.00 82.44 555 ALA A O 1
ATOM 4450 N N . PHE A 1 556 ? -11.380 16.222 19.428 1.00 75.81 556 PHE A N 1
ATOM 4451 C CA . PHE A 1 556 ? -10.423 16.705 18.435 1.00 75.81 556 PHE A CA 1
ATOM 4452 C C . PHE A 1 556 ? -10.503 15.857 17.160 1.00 75.81 556 PHE A C 1
ATOM 4454 O O . PHE A 1 556 ? -9.889 14.792 17.064 1.00 75.81 556 PHE A O 1
ATOM 4461 N N . ASP A 1 557 ? -11.296 16.323 16.193 1.00 75.00 557 ASP A N 1
ATOM 4462 C CA . ASP A 1 557 ? -11.324 15.750 14.844 1.00 75.00 557 ASP A CA 1
ATOM 4463 C C . ASP A 1 557 ? -10.141 16.294 14.042 1.00 75.00 557 ASP A C 1
ATOM 4465 O O . ASP A 1 557 ? -9.981 17.510 13.896 1.00 75.00 557 ASP A O 1
ATOM 4469 N N . HIS A 1 558 ? -9.293 15.396 13.555 1.00 74.44 558 HIS A N 1
ATOM 4470 C CA . HIS A 1 558 ? -8.023 15.765 12.953 1.00 74.44 558 HIS A CA 1
ATOM 4471 C C . HIS A 1 558 ? -7.637 14.849 11.803 1.00 74.44 558 HIS A C 1
ATOM 4473 O O . HIS A 1 558 ? -8.140 13.736 11.649 1.00 74.44 558 HIS A O 1
ATOM 4479 N N . VAL A 1 559 ? -6.718 15.358 10.994 1.00 73.75 559 VAL A N 1
ATOM 4480 C CA . VAL A 1 559 ? -6.010 14.605 9.967 1.00 73.75 559 VAL A CA 1
ATOM 4481 C C . VAL A 1 559 ? -4.550 14.480 10.375 1.00 73.75 559 VAL A C 1
ATOM 4483 O O . VAL A 1 559 ? -3.973 15.423 10.918 1.00 73.75 559 VAL A O 1
ATOM 4486 N N . GLU A 1 560 ? -3.967 13.315 10.123 1.00 78.38 560 GLU A N 1
ATOM 4487 C CA . GLU A 1 560 ? -2.531 13.086 10.261 1.00 78.38 560 GLU A CA 1
ATOM 4488 C C . GLU A 1 560 ? -1.833 13.478 8.955 1.00 78.38 560 GLU A C 1
ATOM 4490 O O . GLU A 1 560 ? -2.323 13.175 7.863 1.00 78.38 560 GLU A O 1
ATOM 4495 N N . VAL A 1 561 ? -0.691 14.153 9.061 1.00 74.19 561 VAL A N 1
ATOM 4496 C CA . VAL A 1 561 ? 0.131 14.563 7.919 1.00 74.19 561 VAL A CA 1
ATOM 4497 C C . VAL A 1 561 ? 1.478 13.859 8.007 1.00 74.19 561 VAL A C 1
ATOM 4499 O O . VAL A 1 561 ? 2.130 13.873 9.048 1.00 74.19 561 VAL A O 1
ATOM 4502 N N . ALA A 1 562 ? 1.891 13.219 6.914 1.00 79.50 562 ALA A N 1
ATOM 4503 C CA . ALA A 1 562 ? 3.161 12.504 6.863 1.00 79.50 562 ALA A CA 1
ATOM 4504 C C . ALA A 1 562 ? 4.365 13.475 6.810 1.00 79.50 562 ALA A C 1
ATOM 4506 O O . ALA A 1 562 ? 4.249 14.531 6.183 1.00 79.50 562 ALA A O 1
ATOM 4507 N N . PRO A 1 563 ? 5.538 13.098 7.360 1.00 78.81 563 PRO A N 1
ATOM 4508 C CA . PRO A 1 563 ? 6.751 13.935 7.399 1.00 78.81 563 PRO A CA 1
ATOM 4509 C C . PRO A 1 563 ? 7.207 14.504 6.065 1.00 78.81 563 PRO A C 1
ATOM 4511 O O . PRO A 1 563 ? 7.561 15.674 5.970 1.00 78.81 563 PRO A O 1
ATOM 4514 N N . ALA A 1 564 ? 7.112 13.709 5.004 1.00 80.62 564 ALA A N 1
ATOM 4515 C CA . ALA A 1 564 ? 7.480 14.142 3.661 1.00 80.62 564 ALA A CA 1
ATOM 4516 C C . ALA A 1 564 ? 6.468 15.108 3.010 1.00 80.62 564 ALA A C 1
ATOM 4518 O O . ALA A 1 564 ? 6.667 15.504 1.865 1.00 80.62 564 ALA A O 1
ATOM 4519 N N . LYS A 1 565 ? 5.356 15.447 3.677 1.00 83.81 565 LYS A N 1
ATOM 4520 C CA . LYS A 1 565 ? 4.248 16.221 3.090 1.00 83.81 565 LYS A CA 1
ATOM 4521 C C . LYS A 1 565 ? 4.052 17.603 3.721 1.00 83.81 565 LYS A C 1
ATOM 4523 O O . LYS A 1 565 ? 3.178 18.326 3.251 1.00 83.81 565 LYS A O 1
ATOM 4528 N N . TRP A 1 566 ? 4.813 17.974 4.755 1.00 88.88 566 TRP A N 1
ATOM 4529 C CA . TRP A 1 566 ? 4.771 19.327 5.318 1.00 88.88 566 TRP A CA 1
ATOM 4530 C C . TRP A 1 566 ? 6.023 20.135 4.993 1.00 88.88 566 TRP A C 1
ATOM 4532 O O . TRP A 1 566 ? 7.025 19.603 4.524 1.00 88.88 566 TRP A O 1
ATOM 4542 N N . VAL A 1 567 ? 5.956 21.435 5.252 1.00 91.56 567 VAL A N 1
ATOM 4543 C CA . VAL A 1 567 ? 7.084 22.363 5.160 1.00 91.56 567 VAL A CA 1
ATOM 4544 C C . VAL A 1 567 ? 7.241 23.117 6.472 1.00 91.56 567 VAL A C 1
ATOM 4546 O O . VAL A 1 567 ? 6.274 23.301 7.209 1.00 91.56 567 VAL A O 1
ATOM 4549 N N . ASP A 1 568 ? 8.458 23.544 6.777 1.00 91.25 568 ASP A N 1
ATOM 4550 C CA . ASP A 1 568 ? 8.764 24.333 7.974 1.00 91.25 568 ASP A CA 1
ATOM 4551 C C . ASP A 1 568 ? 9.357 25.707 7.661 1.00 91.25 568 ASP A C 1
ATOM 4553 O O . ASP A 1 568 ? 9.851 26.409 8.537 1.00 91.25 568 ASP A O 1
ATOM 4557 N N . VAL A 1 569 ? 9.244 26.125 6.402 1.00 82.56 569 VAL A N 1
ATOM 4558 C CA . VAL A 1 569 ? 9.589 27.469 5.956 1.00 82.56 569 VAL A CA 1
ATOM 4559 C C . VAL A 1 569 ? 8.312 28.287 5.792 1.00 82.56 569 VAL A C 1
ATOM 4561 O O . VAL A 1 569 ? 7.377 27.882 5.101 1.00 82.56 569 VAL A O 1
ATOM 4564 N N . SER A 1 570 ? 8.260 29.453 6.431 1.00 61.25 570 SER A N 1
ATOM 4565 C CA . SER A 1 570 ? 7.188 30.418 6.176 1.00 61.25 570 SER A CA 1
ATOM 4566 C C . SER A 1 570 ? 7.520 31.190 4.896 1.00 61.25 570 SER A C 1
ATOM 4568 O O . SER A 1 570 ? 8.623 31.738 4.806 1.00 61.25 570 SER A O 1
ATOM 4570 N N . PRO A 1 571 ? 6.627 31.266 3.891 1.00 51.75 571 PRO A N 1
ATOM 4571 C CA . PRO A 1 571 ? 6.823 32.209 2.802 1.00 51.75 571 PRO A CA 1
ATOM 4572 C C . PRO A 1 571 ? 6.796 33.628 3.395 1.00 51.75 571 PRO A C 1
ATOM 4574 O O . PRO A 1 571 ? 5.858 33.945 4.125 1.00 51.75 571 PRO A O 1
ATOM 4577 N N . PRO A 1 572 ? 7.790 34.490 3.112 1.00 43.06 572 PRO A N 1
ATOM 4578 C CA . PRO A 1 572 ? 7.707 35.897 3.485 1.00 43.06 572 PRO A CA 1
ATOM 4579 C C . PRO A 1 572 ? 6.470 36.489 2.818 1.00 43.06 572 PRO A C 1
ATOM 4581 O O . PRO A 1 572 ? 6.371 36.390 1.594 1.00 43.06 572 PRO A O 1
ATOM 4584 N N . ASP A 1 573 ? 5.550 36.989 3.643 1.00 42.41 573 ASP A N 1
ATOM 4585 C CA . ASP A 1 573 ? 4.291 37.674 3.351 1.00 42.41 573 ASP A CA 1
ATOM 4586 C C . ASP A 1 573 ? 3.703 37.429 1.952 1.00 42.41 573 ASP A C 1
ATOM 4588 O O . ASP A 1 573 ? 4.149 37.981 0.941 1.00 42.41 573 ASP A O 1
ATOM 4592 N N . ARG A 1 574 ? 2.596 36.675 1.896 1.00 39.06 574 ARG A N 1
ATOM 4593 C CA . ARG A 1 574 ? 1.605 36.910 0.842 1.00 39.06 574 ARG A CA 1
ATOM 4594 C C . ARG A 1 574 ? 1.124 38.348 1.025 1.00 39.06 574 ARG A C 1
ATOM 4596 O O . ARG A 1 574 ? 0.246 38.601 1.838 1.00 39.06 574 ARG A O 1
ATOM 4603 N N . LEU A 1 575 ? 1.717 39.289 0.293 1.00 33.81 575 LEU A N 1
ATOM 4604 C CA . LEU A 1 575 ? 1.049 40.551 0.009 1.00 33.81 575 LEU A CA 1
ATOM 4605 C C . LEU A 1 575 ? -0.311 40.179 -0.583 1.00 33.81 575 LEU A C 1
ATOM 4607 O O . LEU A 1 575 ? -0.369 39.504 -1.614 1.00 33.81 575 LEU A O 1
ATOM 4611 N N . ASP A 1 576 ? -1.376 40.563 0.114 1.00 37.12 576 ASP A N 1
ATOM 4612 C CA . ASP A 1 576 ? -2.758 40.464 -0.337 1.00 37.12 576 ASP A CA 1
ATOM 4613 C C . ASP A 1 576 ? -2.918 41.252 -1.643 1.00 37.12 576 ASP A C 1
ATOM 4615 O O . ASP A 1 576 ? -3.317 42.414 -1.666 1.00 37.12 576 ASP A O 1
ATOM 4619 N N . VAL A 1 577 ? -2.587 40.625 -2.769 1.00 35.47 577 VAL A N 1
ATOM 4620 C CA . VAL A 1 577 ? -2.920 41.133 -4.098 1.00 35.47 577 VAL A CA 1
ATOM 4621 C C . VAL A 1 577 ? -4.227 40.482 -4.509 1.00 35.47 577 VAL A C 1
ATOM 4623 O O . VAL A 1 577 ? -4.222 39.647 -5.395 1.00 35.47 577 VAL A O 1
ATOM 4626 N N . PHE A 1 578 ? -5.306 40.801 -3.794 1.00 36.59 578 PHE A N 1
ATOM 4627 C CA . PHE A 1 578 ? -6.692 40.888 -4.277 1.00 36.59 578 PHE A CA 1
ATOM 4628 C C . PHE A 1 578 ? -7.517 41.554 -3.162 1.00 36.59 578 PHE A C 1
ATOM 4630 O O . PHE A 1 578 ? -8.158 40.881 -2.356 1.00 36.59 578 PHE A O 1
ATOM 4637 N N . SER A 1 579 ? -7.441 42.887 -3.113 1.00 34.25 579 SER A N 1
ATOM 4638 C CA . SER A 1 579 ? -8.474 43.756 -2.531 1.00 34.25 579 SER A CA 1
ATOM 4639 C C . SER A 1 579 ? -9.254 44.432 -3.650 1.00 34.25 579 SER A C 1
ATOM 4641 O O . SER A 1 579 ? -8.639 44.686 -4.714 1.00 34.25 579 SER A O 1
#

Secondary structure (DSSP, 8-state):
-EE-S-TTSTTHHHHHHHHHTSSTTT--SEEESSSS--SBPSS-HHHHHHTTTTTS-TTS-EEEEEEE-SSSPEEEEEEE---SSS-S-PPEEEEEEE--GGGGG-HHHHHHHHHHHHHHHHHTTEEEEEE--HHHHHHHHHHHHHT-S-HHHHHSSTTS----TTT-BS---SEEEE-HHHHHHHGGGGTT-SSEEEE-TTS-EEEESSSSS----TT--SGGG-TTTHHHHHHH-GGGB--TTPPPPPTTTSS--HHHHHHHTTPPP-----S------------STT-S-HHHHHHHHHHHHHHHS-EEEEEEE-SS---HHHHHHHHHT-TT-EEE---TT-EEEEE-TTT--EEEEEEETTEEEEEEESS--THHHHHHHHHHHHHHHHTT-B--SS-HHHHHHHHHHHHHHHHHH-SS---B--HHHHHHHHHHHHHHHHHHHHH-TTSB-PPPEEEEETT--SS-EEEEEEETT--EEE-S-SEEEEEE-SSGGG-EEEEEEEHHHHHHHHGGGPEEEEETTTEEEEEE-HHHHHHHHHHHHHS--B---EEEE-GGG-B-PPPS-------

Sequence (579 aa):
MVSFAPLRETGRLRALGQALESEGDLAYTHGARSFPPRRKLRGRLADLLGAYEGRLSPHEPEMWFFARQEAPLGEGDLYLADDRHSERDMPHSINAAFRDPEWFTSKERLRMLAAYLTRVADAASAFYAYCGSGDVLDQRVKLLQRNAETIFGRLFRGGRVMEELNRELPDVYWWNYFGPAFVKKWGSRLDGLGVRQESTPAGARVVWATETPFVLDPRVKRLEDYPWKKPFYTALGHDTFMREGQKQRSTGEAVPDFNAHRVAAGTAPVSSVTNGRVQSKVMPRVVRLRDLRPEDAEFEEARADLIENEGLDVRLTADKALPIDEVVRWLKSRNEIAVHGPDERGLIVYRNPDTGVVAGFEADLVALRLRLPWPRPNFFAREAMAVLVDLAQKFELRLPPHPLRELVELWEKGNVEAVRRSREALPSMSPERSERWWLYQSRRQDLHRRLGEEVFVPTLVAVAPRGRTDDLRLHITWTDASPLVLPNCDLVTLVVGRRPSAFKVRGTATYEAVQKALEPHLESMSVEGLGTVGLLTPTRAKEARRAFLELPTGAFDHVEVAPAKWVDVSPPDRLDVFS

Foldseek 3Di:
DWFPPPCLAQPLQLQLQCLLPVDVQRHFQFKDQDPPRPDGDPDGSSVVSNVCRVVDDLQDKGKMKTWDPDPQTKIKMWIDDRHPPPAPDATIAIAMDTDDVVQQPDLVSVVVVLVSVLSSCLSRLGQKDDDADPQVVVVLVVLQQVQAPDPCCNPVVPPPPQCQLLFAHAADAQKMKHGQLQCVVQPCLPPPQAPDWDADPLNIIMHGLYSGRPQDDVPDNWRCVRPSRVSVCVSQNVSNHDTHPDDTGDGCPSGHHPQSSCVSSVHDGDPDDDDDPDPPRDHNDNDDLPRDPVVVSLQVVLVCQLVPADWDKFKWWAPFFDPLVVLQVVLVVDPQWDWDDDDPQQWIWIAGPLQRQIWIWRGDRTMTMITHGEDAALVSLVVVVVVVVVVCVVRVIDGDPDDSVVSSVVRLVVNLVRCVPDPDDFQEEANVQSLLLNLLSSCQVVVCVVQDDQEDEWRWFWKDFVPDRPYTWTETEDELLGWYWLGPTFKYFYWYDDDPVGTDTPAMDGSVLVCVLCVVQWDWDQDPSNGTITTRGPVSSVVSSVSSVPGDHDHGHIDTDHNGGYYNDDNPDPPPPPD

pLDDT: mean 79.58, std 17.02, range [27.02, 97.88]